Protein 5B4B (pdb70)

Solvent-accessible surface area: 23902 Å² total; per-residue (Å²): 32,9,1,0,1,0,0,0,23,3,54,72,148,59,78,57,3,19,188,8,0,59,59,6,3,73,116,52,0,148,166,7,82,0,0,15,0,1,0,2,0,0,26,19,10,16,2,37,99,12,36,69,72,40,23,92,54,3,0,102,26,0,100,137,8,20,105,67,61,4,122,4,38,0,1,46,1,37,82,0,20,11,1,14,162,70,3,5,199,62,0,25,12,69,52,27,91,41,58,13,67,23,113,12,88,68,56,62,0,0,0,9,0,0,1,33,2,2,51,84,9,87,35,30,18,134,54,49,143,137,10,59,57,103,136,11,38,157,73,26,86,108,39,88,80,79,52,19,76,141,82,19,128,109,63,60,118,55,52,142,36,92,58,190,168,47,58,73,82,65,59,30,5,19,87,145,28,6,32,95,16,0,43,15,46,4,3,92,1,0,0,0,0,37,18,83,129,43,39,80,69,113,41,94,9,42,38,28,90,8,60,22,2,1,2,0,24,0,69,210,71,0,42,2,0,35,10,66,73,150,37,69,167,42,19,60,46,118,68,35,7,0,0,1,0,1,1,36,2,59,56,145,62,90,61,2,20,168,5,0,59,46,6,4,87,111,68,0,106,183,6,85,1,0,15,0,1,0,2,0,0,29,32,12,21,9,29,101,16,21,70,79,33,26,97,50,2,0,98,22,0,100,99,3,25,104,56,62,6,120,5,37,0,1,49,1,35,78,0,21,29,3,20,159,38,0,3,166,67,0,26,14,72,54,29,90,40,55,14,68,23,107,12,89,65,60,60,0,0,0,10,0,0,1,33,1,2,48,133,12,87,33,28,18,133,51,42,148,142,10,68,60,105,136,11,29,151,73,17,156,109,39,89,64,80,45,24,80,119,70,26,147,110,63,93,138,54,47,125,46,85,68,183,167,52,53,101,49,43,80,20,10,16,36,126,31,4,37,144,15,0,123,70,75,51,8,121,8,0,0,0,0,39,19,84,78,44,18,71,10,41,3,44,12,110,56,84,75,3,58,7,4,1,1,0,27,0,75,207,71,0,38,2,0,56,18,62,80,150,37,79,172,40,19,62,45,61,26,129,147,198

GO terms:
  GO:0051861 glycolipid binding (F, IDA)
  GO:0030145 manganese ion binding (F, IDA)
  GO:0008758 UDP-2,3-diacylglucosamine hydrolase activity (F, IDA)
  GO:0009245 lipid A biosynthetic process (P, IGI)

Foldseek 3Di:
DEKEAEAAQDDPVCVQSVVVVLVCLVPPQLPDQEYEYAENPHVADLAPVLDDPRLLVQLQSLQVSLVSRHAYEYEYDPRYNRDDDVSCVSSNYHYDYAWDWDQALNFTETEHQFQVQLVLQPVVVVVVVQCPPPVNSVVSNPDPSVVSVVVSVVVVVVCVVVVVVDDLSNRHGPVVVVLVVCVVVVHQEYEHEDSQDADKDWDAHPRDIGIYGYHHHPPAWGWMWDDHNPGIDIDTHGD/DEKEAEQAQDDPVCVLSVLLVLVCLVPPQLVDQEYEYAENPHVAALAPVPDDPRLLVQLQSLQVSLVSRHAYEYEYDPRHNRDDDVSCVSNVYHYDYAWDWDQALNFTEIGHQQQVQLVLLPVVVVVVCQCPDPVNSVVSVPDDSVVSVVVSVVVVVVCVVPVVPDDLSNRHGDVVVVLVVCVVVVHQHYEHEDSQDFDWAWDADPNHIGIYGYHHHPPAWGWMWDAHNVGIDIDTHHSDHD

B-factor: mean 20.38, std 11.83, range [5.74, 92.75]

Sequence (481 aa):
SVLFISDLHHLEAERPDITRAFLSFLDERARRAEALYILGDFFEAWIGDDGMDAFQRSIAQSLRQVADGGTRIYLMHGNRRDFLIGKAFCREAGCCTLLPDPSVIDLYGEPVLLMHGDSLCTRDEAYMRLRRWLRNPLTLWVLRHLPLATRHKLARKLRRKESRAQTRMKAVDIIDVTPEEVPRVMRGHGVRTLIHGHTHRPAEHPLDIDGQPARRIVLGDWDRQGWALEIDANGHRQAPFPLSVLFISDLHLEAERPDITRAFLSFLDERARRAEALYILGDFFEAWIGDDGMDAFQRSIAQSLRQVADGGTRIYLMHGNRRDFLIGKAFCREAGCTLLPDPSVIDLYGEPVLLMHGDSLCTRDEAYMRLRRWLRNPLTLWVLRHLPLATRHKLARKLRKESRAQTRMKAVDIIDVTPEEVPRVMRGHGVRTLIHGHTHRPAEHPLDIDGQPARRIVLGDWDRQGWALEIDANGHRQAPFPLLEH

Structure (mmCIF, N/CA/C/O backbone):
data_5B4B
#
_entry.id   5B4B
#
_cell.length_a   143.534
_cell.length_b   42.484
_cell.length_c   100.756
_cell.angle_alpha   90.00
_cell.angle_beta   125.12
_cell.angle_gamma   90.00
#
_symmetry.space_group_name_H-M   'C 1 2 1'
#
loop_
_entity.id
_entity.type
_entity.pdbx_description
1 polymer 'UDP-2,3-diacylglucosamine hydrolase'
2 non-polymer '(R)-((2R,3S,4R,5R,6R)-3-HYDROXY-2-(HYDROXYMETHYL)-5-((R)-3-HYDROXYTETRADECANAMIDO)-6-(PHOSPHONOOXY)TETRAHYDRO-2H-PYRAN-4-YL) 3-HYDROXYTETRADECANOATE'
3 non-polymer GLYCEROL
4 water water
#
loop_
_atom_site.group_PDB
_atom_site.id
_atom_site.type_symbol
_atom_site.label_atom_id
_atom_site.label_alt_id
_atom_site.label_comp_id
_atom_site.label_asym_id
_atom_site.label_entity_id
_atom_site.label_seq_id
_atom_site.pdbx_PDB_ins_code
_atom_site.Cartn_x
_atom_site.Cartn_y
_atom_site.Cartn_z
_atom_site.occupancy
_atom_site.B_iso_or_equiv
_atom_site.auth_seq_id
_atom_site.auth_comp_id
_atom_site.auth_asym_id
_atom_site.auth_atom_id
_atom_site.pdbx_PDB_model_num
ATOM 1 N N . SER A 1 2 ? -20.551 -2.688 -43.746 1.00 13.17 2 SER A N 1
ATOM 2 C CA . SER A 1 2 ? -20.000 -3.408 -42.598 1.00 11.60 2 SER A CA 1
ATOM 3 C C . SER A 1 2 ? -19.880 -2.486 -41.385 1.00 11.22 2 SER A C 1
ATOM 4 O O . SER A 1 2 ? -19.978 -1.263 -41.517 1.00 11.82 2 SER A O 1
ATOM 7 N N . VAL A 1 3 ? -19.659 -3.089 -40.210 1.00 8.41 3 VAL A N 1
ATOM 8 C CA . VAL A 1 3 ? -19.523 -2.402 -38.931 1.00 9.83 3 VAL A CA 1
ATOM 9 C C . VAL A 1 3 ? -18.230 -2.913 -38.290 1.00 9.53 3 VAL A C 1
ATOM 10 O O . VAL A 1 3 ? -17.897 -4.100 -38.400 1.00 10.06 3 VAL A O 1
ATOM 14 N N . LEU A 1 4 ? -17.501 -2.009 -37.639 1.00 8.19 4 LEU A N 1
ATOM 15 C CA . LEU A 1 4 ? -16.234 -2.301 -37.004 1.00 7.48 4 LEU A CA 1
ATOM 16 C C . LEU A 1 4 ? -16.357 -2.143 -35.497 1.00 6.58 4 LEU A C 1
ATOM 17 O O . LEU A 1 4 ? -17.067 -1.239 -35.016 1.00 7.01 4 LEU A O 1
ATOM 22 N N . PHE A 1 5 ? -15.659 -3.020 -34.765 1.00 7.00 5 PHE A N 1
ATOM 23 C CA . PHE A 1 5 ? -15.569 -2.958 -33.311 1.00 6.47 5 PHE A CA 1
ATOM 24 C C . PHE A 1 5 ? -14.105 -2.968 -32.862 1.00 7.19 5 PHE A C 1
ATOM 25 O O . PHE A 1 5 ? -13.341 -3.862 -33.238 1.00 7.56 5 PHE A O 1
ATOM 33 N N . ILE A 1 6 ? -13.744 -2.008 -31.984 1.00 6.76 6 ILE A N 1
ATOM 34 C CA . ILE A 1 6 ? -12.410 -1.932 -31.410 1.00 6.51 6 ILE A CA 1
ATOM 35 C C . ILE A 1 6 ? -12.565 -1.554 -29.936 1.00 5.91 6 ILE A C 1
ATOM 36 O O . ILE A 1 6 ? -13.589 -1.014 -29.514 1.00 7.19 6 ILE A O 1
ATOM 41 N N . SER A 1 7 ? -11.530 -1.850 -29.160 1.00 6.03 7 SER A N 1
ATOM 42 C CA . SER A 1 7 ? -11.496 -1.454 -27.754 1.00 6.47 7 SER A CA 1
ATOM 43 C C . SER A 1 7 ? -10.062 -1.562 -27.244 1.00 6.10 7 SER A C 1
ATOM 44 O O . SER A 1 7 ? -9.186 -2.148 -27.894 1.00 6.05 7 SER A O 1
ATOM 47 N N . ASP A 1 8 ? -9.828 -1.018 -26.043 1.00 5.74 8 ASP A N 1
ATOM 48 C CA . ASP A 1 8 ? -8.568 -1.263 -25.350 1.00 6.46 8 ASP A CA 1
ATOM 49 C C . ASP A 1 8 ? -7.372 -0.806 -26.172 1.00 5.98 8 ASP A C 1
ATOM 50 O O . ASP A 1 8 ? -6.329 -1.476 -26.228 1.00 7.63 8 ASP A O 1
ATOM 55 N N . LEU A 1 9 ? -7.500 0.382 -26.775 1.00 6.24 9 LEU A N 1
ATOM 56 C CA . LEU A 1 9 ? -6.364 1.016 -27.445 1.00 6.91 9 LEU A CA 1
ATOM 57 C C . LEU A 1 9 ? -5.420 1.693 -26.476 1.00 7.84 9 LEU A C 1
ATOM 58 O O . LEU A 1 9 ? -4.206 1.707 -26.704 1.00 8.56 9 LEU A O 1
ATOM 63 N N A HIS A 1 10 ? -5.960 2.262 -25.399 0.70 8.00 10 HIS A N 1
ATOM 64 N N B HIS A 1 10 ? -5.938 2.251 -25.381 0.30 7.94 10 HIS A N 1
ATOM 65 C CA A HIS A 1 10 ? -5.180 3.003 -24.410 0.70 9.23 10 HIS A CA 1
ATOM 66 C CA B HIS A 1 10 ? -5.126 3.000 -24.415 0.30 8.34 10 HIS A CA 1
ATOM 67 C C A HIS A 1 10 ? -4.356 4.117 -25.077 0.70 8.76 10 HIS A C 1
ATOM 68 C C B HIS A 1 10 ? -4.333 4.116 -25.102 0.30 8.56 10 HIS A C 1
ATOM 69 O O A HIS A 1 10 ? -3.162 4.297 -24.804 0.70 9.84 10 HIS A O 1
ATOM 70 O O B HIS A 1 10 ? -3.136 4.299 -24.861 0.30 9.38 10 HIS A O 1
ATOM 83 N N . LEU A 1 11 ? -4.998 4.866 -25.979 1.00 8.39 11 LEU A N 1
ATOM 84 C CA . LEU A 1 11 ? -4.303 5.941 -26.689 1.00 8.51 11 LEU A CA 1
ATOM 85 C C . LEU A 1 11 ? -3.670 6.925 -25.718 1.00 8.93 11 LEU A C 1
ATOM 86 O O . LEU A 1 11 ? -4.302 7.365 -24.740 1.00 8.27 11 LEU A O 1
ATOM 91 N N . GLU A 1 12 ? -2.419 7.289 -25.999 1.00 9.40 12 GLU A N 1
ATOM 92 C CA . GLU A 1 12 ? -1.707 8.323 -25.254 1.00 11.01 12 GLU A CA 1
ATOM 93 C C . GLU A 1 12 ? -0.542 8.820 -26.105 1.00 11.88 12 GLU A C 1
ATOM 94 O O . GLU A 1 12 ? -0.060 8.123 -26.984 1.00 12.71 12 GLU A O 1
ATOM 100 N N . ALA A 1 13 ? -0.097 10.038 -25.813 1.00 14.21 13 ALA A N 1
ATOM 101 C CA . ALA A 1 13 ? 1.039 10.614 -26.530 1.00 17.19 13 ALA A CA 1
ATOM 102 C C . ALA A 1 13 ? 2.290 9.739 -26.470 1.00 15.46 13 ALA A C 1
ATOM 103 O O . ALA A 1 13 ? 3.051 9.703 -27.441 1.00 20.89 13 ALA A O 1
ATOM 105 N N . GLU A 1 14 ? 2.518 9.025 -25.362 1.00 17.88 14 GLU A N 1
ATOM 106 C CA . GLU A 1 14 ? 3.730 8.228 -25.218 1.00 19.55 14 GLU A CA 1
ATOM 107 C C . GLU A 1 14 ? 3.704 6.930 -26.024 1.00 16.90 14 GLU A C 1
ATOM 108 O O . GLU A 1 14 ? 4.692 6.188 -25.986 1.00 16.21 14 GLU A O 1
ATOM 114 N N . ARG A 1 15 ? 2.607 6.617 -26.720 1.00 13.99 15 ARG A N 1
ATOM 115 C CA . ARG A 1 15 ? 2.506 5.438 -27.584 1.00 12.61 15 ARG A CA 1
ATOM 116 C C . ARG A 1 15 ? 2.143 5.878 -28.998 1.00 12.46 15 ARG A C 1
ATOM 117 O O . ARG A 1 15 ? 1.045 5.574 -29.489 1.00 12.13 15 ARG A O 1
ATOM 125 N N . PRO A 1 16 ? 3.063 6.570 -29.694 1.00 13.97 16 PRO A N 1
ATOM 126 C CA . PRO A 1 16 ? 2.774 6.970 -31.080 1.00 14.94 16 PRO A CA 1
ATOM 127 C C . PRO A 1 16 ? 2.665 5.799 -32.027 1.00 12.08 16 PRO A C 1
ATOM 128 O O . PRO A 1 16 ? 2.063 5.947 -33.103 1.00 13.35 16 PRO A O 1
ATOM 132 N N . ASP A 1 17 ? 3.197 4.630 -31.658 1.00 13.47 17 ASP A N 1
ATOM 133 C CA . ASP A 1 17 ? 3.002 3.447 -32.486 1.00 13.60 17 ASP A CA 1
ATOM 134 C C . ASP A 1 17 ? 1.529 3.069 -32.541 1.00 12.64 17 ASP A C 1
ATOM 135 O O . ASP A 1 17 ? 1.003 2.710 -33.605 1.00 11.52 17 ASP A O 1
ATOM 140 N N . ILE A 1 18 ? 0.839 3.155 -31.397 1.00 10.93 18 ILE A N 1
ATOM 141 C CA . ILE A 1 18 ? -0.585 2.854 -31.371 1.00 9.41 18 ILE A CA 1
ATOM 142 C C . ILE A 1 18 ? -1.358 3.925 -32.110 1.00 8.96 18 ILE A C 1
ATOM 143 O O . ILE A 1 18 ? -2.264 3.622 -32.892 1.00 9.66 18 ILE A O 1
ATOM 148 N N . THR A 1 19 ? -1.027 5.193 -31.868 1.00 9.74 19 THR A N 1
ATOM 149 C CA . THR A 1 19 ? -1.738 6.275 -32.538 1.00 10.61 19 THR A CA 1
ATOM 150 C C . THR A 1 19 ? -1.626 6.140 -34.049 1.00 10.16 19 THR A C 1
ATOM 151 O O . THR A 1 19 ? -2.634 6.246 -34.749 1.00 11.59 19 THR A O 1
ATOM 155 N N . ARG A 1 20 ? -0.415 5.911 -34.563 1.00 10.92 20 ARG A N 1
ATOM 156 C CA . ARG A 1 20 ? -0.250 5.778 -36.013 1.00 12.72 20 ARG A CA 1
ATOM 157 C C . ARG A 1 20 ? -1.095 4.631 -36.561 1.00 11.67 20 ARG A C 1
ATOM 158 O O . ARG A 1 20 ? -1.716 4.753 -37.624 1.00 11.68 20 ARG A O 1
ATOM 166 N N . ALA A 1 21 ? -1.123 3.496 -35.862 1.00 10.78 21 ALA A N 1
ATOM 167 C CA . ALA A 1 21 ? -1.901 2.368 -36.345 1.00 10.54 21 ALA A CA 1
ATOM 168 C C . ALA A 1 21 ? -3.385 2.695 -36.317 1.00 10.00 21 ALA A C 1
ATOM 169 O O . ALA A 1 21 ? -4.128 2.352 -37.243 1.00 11.50 21 ALA A O 1
ATOM 171 N N . PHE A 1 22 ? -3.819 3.399 -35.275 1.00 9.17 22 PHE A N 1
ATOM 172 C CA . PHE A 1 22 ? -5.216 3.793 -35.173 1.00 9.03 22 PHE A CA 1
ATOM 173 C C . PHE A 1 22 ? -5.611 4.718 -36.322 1.00 10.92 22 PHE A C 1
ATOM 174 O O . PHE A 1 22 ? -6.670 4.544 -36.936 1.00 10.25 22 PHE A O 1
ATOM 182 N N . LEU A 1 23 ? -4.788 5.722 -36.615 1.00 10.20 23 LEU A N 1
ATOM 183 C CA . LEU A 1 23 ? -5.140 6.645 -37.687 1.00 10.94 23 LEU A CA 1
ATOM 184 C C . LEU A 1 23 ? -5.151 5.931 -39.041 1.00 10.82 23 LEU A C 1
ATOM 185 O O . LEU A 1 23 ? -6.039 6.163 -39.868 1.00 12.17 23 LEU A O 1
ATOM 190 N N . SER A 1 24 ? -4.190 5.032 -39.266 1.00 11.70 24 SER A N 1
ATOM 191 C CA . SER A 1 24 ? -4.192 4.227 -40.481 1.00 12.77 24 SER A CA 1
ATOM 192 C C . SER A 1 24 ? -5.454 3.375 -40.562 1.00 12.59 24 SER A C 1
ATOM 193 O O . SER A 1 24 ? -6.016 3.176 -41.650 1.00 13.03 24 SER A O 1
ATOM 196 N N . PHE A 1 25 ? -5.888 2.850 -39.419 1.00 11.03 25 PHE A N 1
ATOM 197 C CA . PHE A 1 25 ? -7.135 2.108 -39.353 1.00 11.01 25 PHE A CA 1
ATOM 198 C C . PHE A 1 25 ? -8.335 2.978 -39.713 1.00 11.13 25 PHE A C 1
ATOM 199 O O . PHE A 1 25 ? -9.215 2.553 -40.468 1.00 10.57 25 PHE A O 1
ATOM 207 N N . LEU A 1 26 ? -8.387 4.208 -39.203 1.00 10.90 26 LEU A N 1
ATOM 208 C CA . LEU A 1 26 ? -9.461 5.109 -39.617 1.00 10.61 26 LEU A CA 1
ATOM 209 C C . LEU A 1 26 ? -9.444 5.338 -41.126 1.00 12.09 26 LEU A C 1
ATOM 210 O O . LEU A 1 26 ? -10.500 5.346 -41.766 1.00 12.60 26 LEU A O 1
ATOM 215 N N . ASP A 1 27 ? -8.248 5.514 -41.709 1.00 11.35 27 ASP A N 1
ATOM 216 C CA . ASP A 1 27 ? -8.119 5.888 -43.115 1.00 12.42 27 ASP A CA 1
ATOM 217 C C . ASP A 1 27 ? -8.463 4.733 -44.038 1.00 14.49 27 ASP A C 1
ATOM 218 O O . ASP A 1 27 ? -9.062 4.932 -45.107 1.00 17.86 27 ASP A O 1
ATOM 223 N N . GLU A 1 28 ? -8.049 3.530 -43.663 1.00 15.16 28 GLU A N 1
ATOM 224 C CA . GLU A 1 28 ? -8.187 2.379 -44.538 1.00 18.64 28 GLU A CA 1
ATOM 225 C C . GLU A 1 28 ? -9.466 1.619 -44.307 1.00 20.30 28 GLU A C 1
ATOM 226 O O . GLU A 1 28 ? -9.919 0.916 -45.221 1.00 19.23 28 GLU A O 1
ATOM 232 N N . ARG A 1 29 ? -10.049 1.718 -43.115 1.00 15.59 29 ARG A N 1
ATOM 233 C CA . ARG A 1 29 ? -11.189 0.870 -42.800 1.00 15.90 29 ARG A CA 1
ATOM 234 C C . ARG A 1 29 ? -12.378 1.635 -42.237 1.00 14.29 29 ARG A C 1
ATOM 235 O O . ARG A 1 29 ? -13.495 1.464 -42.731 1.00 14.46 29 ARG A O 1
ATOM 243 N N . ALA A 1 30 ? -12.187 2.487 -41.232 1.00 12.68 30 ALA A N 1
ATOM 244 C CA . ALA A 1 30 ? -13.379 3.049 -40.604 1.00 12.47 30 ALA A CA 1
ATOM 245 C C . ALA A 1 30 ? -14.111 4.003 -41.536 1.00 14.00 30 ALA A C 1
ATOM 246 O O . ALA A 1 30 ? -15.345 4.092 -41.492 1.00 13.64 30 ALA A O 1
ATOM 248 N N . ARG A 1 31 ? -13.380 4.727 -42.385 1.00 14.92 31 ARG A N 1
ATOM 249 C CA . ARG A 1 31 ? -14.021 5.651 -43.313 1.00 19.74 31 ARG A CA 1
ATOM 250 C C . ARG A 1 31 ? -14.989 4.958 -44.252 1.00 19.56 31 ARG A C 1
ATOM 251 O O . ARG A 1 31 ? -15.962 5.574 -44.693 1.00 26.02 31 ARG A O 1
ATOM 259 N N . ARG A 1 32 ? -14.745 3.699 -44.603 1.00 17.64 32 ARG A N 1
ATOM 260 C CA . ARG A 1 32 ? -15.625 3.032 -45.546 1.00 26.09 32 ARG A CA 1
ATOM 261 C C . ARG A 1 32 ? -16.645 2.143 -44.849 1.00 24.06 32 ARG A C 1
ATOM 262 O O . ARG A 1 32 ? -17.488 1.542 -45.513 1.00 30.81 32 ARG A O 1
ATOM 270 N N . ALA A 1 33 ? -16.608 2.076 -43.530 1.00 16.71 33 ALA A N 1
ATOM 271 C CA . ALA A 1 33 ? -17.589 1.307 -42.783 1.00 14.31 33 ALA A CA 1
ATOM 272 C C . ALA A 1 33 ? -18.849 2.132 -42.530 1.00 13.04 33 ALA A C 1
ATOM 273 O O . ALA A 1 33 ? -18.824 3.361 -42.517 1.00 13.93 33 ALA A O 1
ATOM 275 N N . GLU A 1 34 ? -19.967 1.430 -42.322 1.00 11.87 34 GLU A N 1
ATOM 276 C CA . GLU A 1 34 ? -21.208 2.093 -41.922 1.00 11.50 34 GLU A CA 1
ATOM 277 C C . GLU A 1 34 ? -21.099 2.679 -40.516 1.00 10.68 34 GLU A C 1
ATOM 278 O O . GLU A 1 34 ? -21.678 3.745 -40.218 1.00 9.43 34 GLU A O 1
ATOM 284 N N . ALA A 1 35 ? -20.435 1.948 -39.629 1.00 10.45 35 ALA A N 1
ATOM 285 C CA . ALA A 1 35 ? -20.358 2.345 -38.233 1.00 9.68 35 ALA A CA 1
ATOM 286 C C . ALA A 1 35 ? -19.103 1.785 -37.597 1.00 10.48 35 ALA A C 1
ATOM 287 O O . ALA A 1 35 ? -18.559 0.757 -38.026 1.00 10.15 35 ALA A O 1
ATOM 289 N N . LEU A 1 36 ? -18.657 2.485 -36.559 1.00 9.41 36 LEU A N 1
ATOM 290 C CA . LEU A 1 36 ? -17.514 2.079 -35.752 1.00 8.36 36 LEU A CA 1
ATOM 291 C C . LEU A 1 36 ? -17.971 2.134 -34.308 1.00 7.76 36 LEU A C 1
ATOM 292 O O . LEU A 1 36 ? -18.485 3.154 -33.861 1.00 8.27 36 LEU A O 1
ATOM 297 N N . TYR A 1 37 ? -17.781 1.038 -33.587 1.00 7.11 37 TYR A N 1
ATOM 298 C CA . TYR A 1 37 ? -18.086 0.954 -32.164 1.00 7.57 37 TYR A CA 1
ATOM 299 C C . TYR A 1 37 ? -16.793 0.853 -31.384 1.00 7.67 37 TYR A C 1
ATOM 300 O O . TYR A 1 37 ? -15.956 -0.002 -31.678 1.00 8.65 37 TYR A O 1
ATOM 309 N N . ILE A 1 38 ? -16.669 1.663 -30.334 1.00 7.01 38 ILE A N 1
ATOM 310 C CA . ILE A 1 38 ? -15.447 1.718 -29.525 1.00 6.62 38 ILE A CA 1
ATOM 311 C C . ILE A 1 38 ? -15.862 1.282 -28.122 1.00 5.83 38 ILE A C 1
ATOM 312 O O . ILE A 1 38 ? -16.488 2.052 -27.390 1.00 6.89 38 ILE A O 1
ATOM 317 N N . LEU A 1 39 ? -15.539 0.052 -27.732 1.00 6.06 39 LEU A N 1
ATOM 318 C CA . LEU A 1 39 ? -16.091 -0.539 -26.506 1.00 6.35 39 LEU A CA 1
ATOM 319 C C . LEU A 1 39 ? -15.176 -0.381 -25.281 1.00 6.91 39 LEU A C 1
ATOM 320 O O . LEU A 1 39 ? -14.873 -1.345 -24.554 1.00 7.40 39 LEU A O 1
ATOM 325 N N . GLY A 1 40 ? -14.791 0.848 -24.995 1.00 6.29 40 GLY A N 1
ATOM 326 C CA . GLY A 1 40 ? -14.109 1.164 -23.759 1.00 6.45 40 GLY A CA 1
ATOM 327 C C . GLY A 1 40 ? -12.599 1.158 -23.868 1.00 6.84 40 GLY A C 1
ATOM 328 O O . GLY A 1 40 ? -11.998 0.470 -24.701 1.00 6.73 40 GLY A O 1
ATOM 329 N N . ASP A 1 41 ? -11.970 1.923 -22.964 1.00 6.44 41 ASP A N 1
ATOM 330 C CA . ASP A 1 41 ? -10.507 2.003 -22.864 1.00 6.91 41 ASP A CA 1
ATOM 331 C C . ASP A 1 41 ? -9.902 2.457 -24.191 1.00 6.83 41 ASP A C 1
ATOM 332 O O . ASP A 1 41 ? -8.858 1.968 -24.638 1.00 7.22 41 ASP A O 1
ATOM 337 N N . PHE A 1 42 ? -10.598 3.409 -24.822 1.00 6.32 42 PHE A N 1
ATOM 338 C CA . PHE A 1 42 ? -10.104 4.099 -26.004 1.00 6.78 42 PHE A CA 1
ATOM 339 C C . PHE A 1 42 ? -8.861 4.896 -25.664 1.00 6.95 42 PHE A C 1
ATOM 340 O O . PHE A 1 42 ? -7.867 4.862 -26.392 1.00 7.38 42 PHE A O 1
ATOM 348 N N . PHE A 1 43 ? -8.908 5.629 -24.557 1.00 6.99 43 PHE A N 1
ATOM 349 C CA . PHE A 1 43 ? -7.783 6.397 -24.051 1.00 8.07 43 PHE A CA 1
ATOM 350 C C . PHE A 1 43 ? -7.127 5.677 -22.878 1.00 7.37 43 PHE A C 1
ATOM 351 O O . PHE A 1 43 ? -7.762 4.911 -22.161 1.00 7.68 43 PHE A O 1
ATOM 359 N N . GLU A 1 44 ? -5.847 5.988 -22.645 1.00 7.35 44 GLU A N 1
ATOM 360 C CA . GLU A 1 44 ? -5.134 5.435 -21.490 1.00 8.61 44 GLU A CA 1
ATOM 361 C C . GLU A 1 44 ? -5.768 5.864 -20.177 1.00 7.66 44 GLU A C 1
ATOM 362 O O . GLU A 1 44 ? -5.753 5.125 -19.191 1.00 8.45 44 GLU A O 1
ATOM 368 N N . ALA A 1 45 ? -6.322 7.067 -20.138 1.00 8.25 45 ALA A N 1
ATOM 369 C CA . ALA A 1 45 ? -7.012 7.577 -18.966 1.00 8.73 45 ALA A CA 1
ATOM 370 C C . ALA A 1 45 ? -7.874 8.748 -19.423 1.00 9.01 45 ALA A C 1
ATOM 371 O O . ALA A 1 45 ? -7.620 9.348 -20.478 1.00 9.36 45 ALA A O 1
ATOM 373 N N . TRP A 1 46 ? -8.920 9.047 -18.643 1.00 8.32 46 TRP A N 1
ATOM 374 C CA . TRP A 1 46 ? -9.749 10.244 -18.842 1.00 8.40 46 TRP A CA 1
ATOM 375 C C . TRP A 1 46 ? -10.059 10.846 -17.485 1.00 8.59 46 TRP A C 1
ATOM 376 O O . TRP A 1 46 ? -10.588 10.144 -16.627 1.00 10.17 46 TRP A O 1
ATOM 387 N N . ILE A 1 47 ? -9.734 12.127 -17.289 1.00 8.89 47 ILE A N 1
ATOM 388 C CA . ILE A 1 47 ? -9.995 12.772 -16.006 1.00 9.46 47 ILE A CA 1
ATOM 389 C C . ILE A 1 47 ? -11.234 13.663 -16.052 1.00 10.08 47 ILE A C 1
ATOM 390 O O . ILE A 1 47 ? -11.522 14.368 -15.081 1.00 11.00 47 ILE A O 1
ATOM 395 N N . GLY A 1 48 ? -11.971 13.639 -17.152 1.00 9.30 48 GLY A N 1
ATOM 396 C CA . GLY A 1 48 ? -13.156 14.461 -17.346 1.00 9.66 48 GLY A CA 1
ATOM 397 C C . GLY A 1 48 ? -13.020 15.335 -18.583 1.00 10.31 48 GLY A C 1
ATOM 398 O O . GLY A 1 48 ? -11.911 15.702 -18.962 1.00 9.66 48 GLY A O 1
ATOM 399 N N . ASP A 1 49 ? -14.141 15.697 -19.199 1.00 9.11 49 ASP A N 1
ATOM 400 C CA . ASP A 1 49 ? -14.082 16.399 -20.482 1.00 10.44 49 ASP A CA 1
ATOM 401 C C . ASP A 1 49 ? -13.390 17.745 -20.346 1.00 10.58 49 ASP A C 1
ATOM 402 O O . ASP A 1 49 ? -12.759 18.215 -21.298 1.00 11.14 49 ASP A O 1
ATOM 407 N N . ASP A 1 50 ? -13.490 18.375 -19.185 1.00 11.35 50 ASP A N 1
ATOM 408 C CA . ASP A 1 50 ? -12.879 19.681 -18.965 1.00 12.57 50 ASP A CA 1
ATOM 409 C C . ASP A 1 50 ? -11.377 19.597 -18.754 1.00 13.32 50 ASP A C 1
ATOM 410 O O . ASP A 1 50 ? -10.714 20.645 -18.695 1.00 16.47 50 ASP A O 1
ATOM 415 N N . GLY A 1 51 ? -10.836 18.386 -18.667 1.00 11.87 51 GLY A N 1
ATOM 416 C CA . GLY A 1 51 ? -9.417 18.144 -18.548 1.00 15.00 51 GLY A CA 1
ATOM 417 C C . GLY A 1 51 ? -8.789 17.623 -19.819 1.00 14.12 51 GLY A C 1
ATOM 418 O O . GLY A 1 51 ? -7.603 17.262 -19.798 1.00 13.41 51 GLY A O 1
ATOM 419 N N . MET A 1 52 ? -9.532 17.573 -20.926 1.00 13.00 52 MET A N 1
ATOM 420 C CA . MET A 1 52 ? -9.014 17.065 -22.199 1.00 15.01 52 MET A CA 1
ATOM 421 C C . MET A 1 52 ? -7.736 17.796 -22.568 1.00 14.45 52 MET A C 1
ATOM 422 O O . MET A 1 52 ? -7.671 19.019 -22.483 1.00 16.10 52 MET A O 1
ATOM 427 N N . ASP A 1 53 ? -6.710 17.031 -22.963 1.00 13.26 53 ASP A N 1
ATOM 428 C CA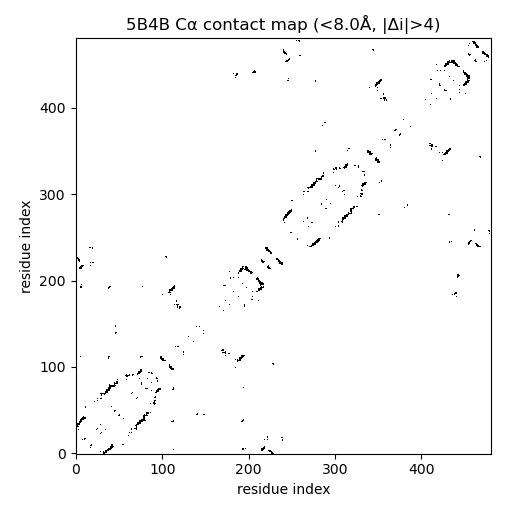 . ASP A 1 53 ? -5.442 17.632 -23.344 1.00 14.99 53 ASP A CA 1
ATOM 429 C C . ASP A 1 53 ? -5.345 17.718 -24.877 1.00 14.72 53 ASP A C 1
ATOM 430 O O . ASP A 1 53 ? -6.246 17.313 -25.612 1.00 13.79 53 ASP A O 1
ATOM 435 N N . ALA A 1 54 ? -4.229 18.274 -25.360 1.00 14.38 54 ALA A N 1
ATOM 436 C CA . ALA A 1 54 ? -4.081 18.530 -26.789 1.00 13.11 54 ALA A CA 1
ATOM 437 C C . ALA A 1 54 ? -4.044 17.255 -27.606 1.00 11.64 54 ALA A C 1
ATOM 438 O O . ALA A 1 54 ? -4.546 17.234 -28.732 1.00 13.34 54 ALA A O 1
ATOM 440 N N . PHE A 1 55 ? -3.456 16.190 -27.054 1.00 11.79 55 PHE A N 1
ATOM 441 C CA . PHE A 1 55 ? -3.434 14.903 -27.738 1.00 11.42 55 PHE A CA 1
ATOM 442 C C . PHE A 1 55 ? -4.838 14.357 -27.897 1.00 11.00 55 PHE A C 1
ATOM 443 O O . PHE A 1 55 ? -5.252 13.947 -28.990 1.00 11.11 55 PHE A O 1
ATOM 451 N N . GLN A 1 56 ? -5.602 14.407 -26.812 1.00 11.70 56 GLN A N 1
ATOM 452 C CA . GLN A 1 56 ? -6.940 13.854 -26.821 1.00 11.09 56 GLN A CA 1
ATOM 453 C C . GLN A 1 56 ? -7.832 14.657 -27.765 1.00 10.85 56 GLN A C 1
ATOM 454 O O . GLN A 1 56 ? -8.667 14.085 -28.479 1.00 10.41 56 GLN A O 1
ATOM 460 N N . ARG A 1 57 ? -7.641 15.981 -27.799 1.00 11.60 57 ARG A N 1
ATOM 461 C CA . ARG A 1 57 ? -8.398 16.830 -28.716 1.00 12.68 57 ARG A CA 1
ATOM 462 C C . ARG A 1 57 ? -8.083 16.467 -30.162 1.00 12.23 57 ARG A C 1
ATOM 463 O O . ARG A 1 57 ? -8.987 16.397 -31.007 1.00 11.50 57 ARG A O 1
ATOM 471 N N . SER A 1 58 ? -6.811 16.179 -30.455 1.00 12.47 58 SER A N 1
ATOM 472 C CA . SER A 1 58 ? -6.437 15.822 -31.827 1.00 13.38 58 SER A CA 1
ATOM 473 C C . SER A 1 58 ? -7.051 14.494 -32.223 1.00 12.77 58 SER A C 1
ATOM 474 O O . SER A 1 58 ? -7.501 14.330 -33.368 1.00 12.35 58 SER A O 1
ATOM 477 N N . ILE A 1 59 ? -7.098 13.540 -31.288 1.00 11.12 59 ILE A N 1
ATOM 478 C CA . ILE A 1 59 ? -7.796 12.284 -31.558 1.00 10.60 59 ILE A CA 1
ATOM 479 C C . ILE A 1 59 ? -9.270 12.542 -31.841 1.00 11.44 59 ILE A C 1
ATOM 480 O O . ILE A 1 59 ? -9.849 11.948 -32.753 1.00 13.17 59 ILE A O 1
ATOM 485 N N . ALA A 1 60 ? -9.908 13.403 -31.045 1.00 11.13 60 ALA A N 1
ATOM 486 C CA . ALA A 1 60 ? -11.305 13.742 -31.290 1.00 11.15 60 ALA A CA 1
ATOM 487 C C . ALA A 1 60 ? -11.496 14.329 -32.680 1.00 11.94 60 ALA A C 1
ATOM 488 O O . ALA A 1 60 ? -12.475 14.011 -33.357 1.00 12.61 60 ALA A O 1
ATOM 490 N N . GLN A 1 61 ? -10.582 15.202 -33.113 1.00 13.09 61 GLN A N 1
ATOM 491 C CA . GLN A 1 61 ? -10.696 15.796 -34.448 1.00 15.16 61 GLN A CA 1
ATOM 492 C C . GLN A 1 61 ? -10.600 14.724 -35.527 1.00 14.57 61 GLN A C 1
ATOM 493 O O . GLN A 1 61 ? -11.329 14.777 -36.523 1.00 15.01 61 GLN A O 1
ATOM 499 N N . SER A 1 62 ? -9.703 13.752 -35.352 1.00 13.21 62 SER A N 1
ATOM 500 C CA . SER A 1 62 ? -9.576 12.674 -36.332 1.00 13.78 62 SER A CA 1
ATOM 501 C C . SER A 1 62 ? -10.832 11.818 -36.401 1.00 13.40 62 SER A C 1
ATOM 502 O O . SER A 1 62 ? -11.252 11.419 -37.501 1.00 12.76 62 SER A O 1
ATOM 505 N N . LEU A 1 63 ? -11.458 11.537 -35.243 1.00 12.35 63 LEU A N 1
ATOM 506 C CA . LEU A 1 63 ? -12.739 10.830 -35.233 1.00 11.35 63 LEU A CA 1
ATOM 507 C C . LEU A 1 63 ? -13.801 11.645 -35.935 1.00 12.05 63 LEU A C 1
ATOM 508 O O . LEU A 1 63 ? -14.623 11.106 -36.694 1.00 11.88 63 LEU A O 1
ATOM 513 N N . ARG A 1 64 ? -13.826 12.948 -35.658 1.00 11.33 64 ARG A N 1
ATOM 514 C CA . ARG A 1 64 ? -14.868 13.795 -36.189 1.00 12.82 64 ARG A CA 1
ATOM 515 C C . ARG A 1 64 ? -14.815 13.857 -37.710 1.00 11.82 64 ARG A C 1
ATOM 516 O O . ARG A 1 64 ? -15.859 13.926 -38.349 1.00 13.05 64 ARG A O 1
ATOM 524 N N . GLN A 1 65 ? -13.614 13.811 -38.289 1.00 11.88 65 GLN A N 1
ATOM 525 C CA . GLN A 1 65 ? -13.478 13.812 -39.744 1.00 12.75 65 GLN A CA 1
ATOM 526 C C . GLN A 1 65 ? -14.135 12.564 -40.338 1.00 13.18 65 GLN A C 1
ATOM 527 O O . GLN A 1 65 ? -14.778 12.620 -41.398 1.00 12.91 65 GLN A O 1
ATOM 533 N N . VAL A 1 66 ? -14.001 11.430 -39.649 1.00 11.41 66 VAL A N 1
ATOM 534 C CA . VAL A 1 66 ? -14.617 10.186 -40.118 1.00 10.91 66 VAL A CA 1
ATOM 535 C C . VAL A 1 66 ? -16.129 10.245 -39.949 1.00 9.92 66 VA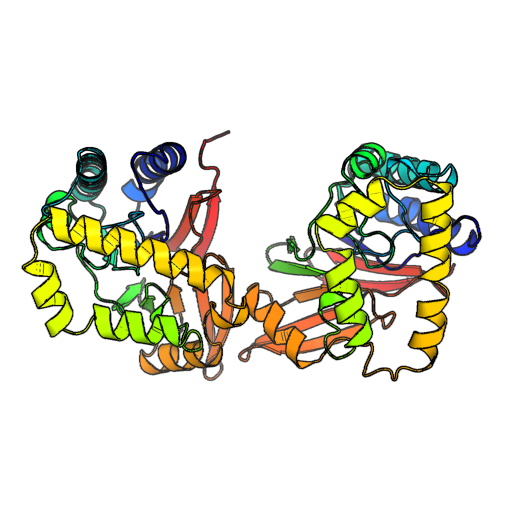L A C 1
ATOM 536 O O . VAL A 1 66 ? -16.886 9.865 -40.851 1.00 12.26 66 VAL A O 1
ATOM 540 N N . ALA A 1 67 ? -16.591 10.738 -38.801 1.00 10.28 67 ALA A N 1
ATOM 541 C CA . ALA A 1 67 ? -18.027 10.895 -38.573 1.00 11.24 67 ALA A CA 1
ATOM 542 C C . ALA A 1 67 ? -18.647 11.817 -39.601 1.00 11.65 67 ALA A C 1
ATOM 543 O O . ALA A 1 67 ? -19.709 11.528 -40.158 1.00 12.67 67 ALA A O 1
ATOM 545 N N . ASP A 1 68 ? -18.020 12.964 -39.837 1.00 11.58 68 ASP A N 1
ATOM 546 C CA . ASP A 1 68 ? -18.546 13.902 -40.809 1.00 14.29 68 ASP A CA 1
ATOM 547 C C . ASP A 1 68 ? -18.527 13.357 -42.233 1.00 14.91 68 ASP A C 1
ATOM 548 O O . ASP A 1 68 ? -19.268 13.847 -43.078 1.00 18.27 68 ASP A O 1
ATOM 553 N N . GLY A 1 69 ? -17.741 12.325 -42.510 1.00 14.91 69 GLY A N 1
ATOM 554 C CA . GLY A 1 69 ? -17.765 11.699 -43.819 1.00 15.57 69 GLY A CA 1
ATOM 555 C C . GLY A 1 69 ? -18.847 10.664 -44.002 1.00 17.41 69 GLY A C 1
ATOM 556 O O . GLY A 1 69 ? -18.988 10.109 -45.090 1.00 20.05 69 GLY A O 1
ATOM 557 N N . GLY A 1 70 ? -19.617 10.364 -42.963 1.00 16.09 70 GLY A N 1
ATOM 558 C CA . GLY A 1 70 ? -20.781 9.508 -43.090 1.00 16.72 70 GLY A CA 1
ATOM 559 C C . GLY A 1 70 ? -20.776 8.264 -42.234 1.00 17.69 70 GLY A C 1
ATOM 560 O O . GLY A 1 70 ? -21.810 7.590 -42.161 1.00 22.26 70 GLY A O 1
ATOM 561 N N . THR A 1 71 ? -19.673 7.931 -41.576 1.00 13.02 71 THR A N 1
ATOM 562 C CA . THR A 1 71 ? -19.620 6.770 -40.702 1.00 12.32 71 THR A CA 1
ATOM 563 C C . THR A 1 71 ? -20.183 7.125 -39.332 1.00 11.45 71 THR A C 1
ATOM 564 O O . THR A 1 71 ? -19.761 8.111 -38.724 1.00 12.46 71 THR A O 1
ATOM 568 N N . ARG A 1 72 ? -21.088 6.308 -38.820 1.00 10.34 72 ARG A N 1
ATOM 569 C CA . ARG A 1 72 ? -21.601 6.529 -37.469 1.00 10.85 72 ARG A CA 1
ATOM 570 C C . ARG A 1 72 ? -20.621 5.972 -36.448 1.00 10.71 72 ARG A C 1
ATOM 571 O O . ARG A 1 72 ? -20.154 4.834 -36.579 1.00 12.22 72 ARG A O 1
ATOM 579 N N . ILE A 1 73 ? -20.308 6.752 -35.416 1.00 9.18 73 ILE A N 1
ATOM 580 C CA . ILE A 1 73 ? -19.339 6.333 -34.417 1.00 8.99 73 ILE A CA 1
ATOM 581 C C . ILE A 1 73 ? -20.028 6.294 -33.056 1.00 8.11 73 ILE A C 1
ATOM 582 O O . ILE A 1 73 ? -20.752 7.231 -32.674 1.00 8.36 73 ILE A O 1
ATOM 587 N N . TYR A 1 74 ? -19.806 5.205 -32.345 1.00 7.39 74 TYR A N 1
ATOM 588 C CA . TYR A 1 74 ? -20.371 4.960 -31.021 1.00 8.48 74 TYR A CA 1
ATOM 589 C C . TYR A 1 74 ? -19.240 4.681 -30.053 1.00 8.38 74 TYR A C 1
ATOM 590 O O . TYR A 1 74 ? -18.332 3.911 -30.360 1.00 8.73 74 TYR A O 1
ATOM 599 N N . LEU A 1 75 ? -19.289 5.313 -28.885 1.00 8.17 75 LEU A N 1
ATOM 600 C CA . LEU A 1 75 ? -18.289 5.099 -27.861 1.00 8.60 75 LEU A CA 1
ATOM 601 C C . LEU A 1 75 ? -18.950 4.654 -26.570 1.00 8.89 75 LEU A C 1
ATOM 602 O O . LEU A 1 75 ? -19.964 5.233 -26.138 1.00 9.50 75 LEU A O 1
ATOM 607 N N . MET A 1 76 ? -18.374 3.622 -25.969 1.00 7.58 76 MET A N 1
ATOM 608 C CA . MET A 1 76 ? -18.791 3.103 -24.679 1.00 7.54 76 MET A CA 1
ATOM 609 C C . MET A 1 76 ? -17.663 3.312 -23.668 1.00 6.92 76 MET A C 1
ATOM 610 O O . MET A 1 76 ? -16.486 3.215 -23.999 1.00 6.80 76 MET A O 1
ATOM 615 N N . HIS A 1 77 ? -18.032 3.560 -22.419 1.00 6.93 77 HIS A N 1
ATOM 616 C CA . HIS A 1 77 ? -17.073 3.656 -21.327 1.00 7.57 77 HIS A CA 1
ATOM 617 C C . HIS A 1 77 ? -16.320 2.365 -21.087 1.00 8.04 77 HIS A C 1
ATOM 618 O O . HIS A 1 77 ? -16.865 1.269 -21.217 1.00 8.21 77 HIS A O 1
ATOM 625 N N . GLY A 1 78 ? -15.068 2.515 -20.657 1.00 7.45 78 GLY A N 1
ATOM 626 C CA . GLY A 1 78 ? -14.322 1.430 -20.038 1.00 7.86 78 GLY A CA 1
ATOM 627 C C . GLY A 1 78 ? -13.824 1.816 -18.656 1.00 8.37 78 GLY A C 1
ATOM 628 O O . GLY A 1 78 ? -14.145 2.894 -18.162 1.00 9.12 78 GLY A O 1
ATOM 629 N N . ASN A 1 79 ? -12.965 1.003 -18.064 1.00 7.69 79 ASN A N 1
ATOM 630 C CA . ASN A 1 79 ? -12.464 1.309 -16.727 1.00 8.43 79 ASN A CA 1
ATOM 631 C C . ASN A 1 79 ? -11.447 2.454 -16.719 1.00 8.38 79 ASN A C 1
ATOM 632 O O . ASN A 1 79 ? -11.217 3.044 -15.672 1.00 9.47 79 ASN A O 1
ATOM 637 N N A ARG A 1 80 ? -10.824 2.772 -17.868 0.70 7.99 80 ARG A N 1
ATOM 638 N N B ARG A 1 80 ? -10.843 2.780 -17.864 0.30 8.58 80 ARG A N 1
ATOM 639 C CA A ARG A 1 80 ? -9.885 3.875 -17.972 0.70 8.99 80 ARG A CA 1
ATOM 640 C CA B ARG A 1 80 ? -9.880 3.864 -17.931 0.30 9.01 80 ARG A CA 1
ATOM 641 C C A ARG A 1 80 ? -10.574 5.193 -18.240 0.70 8.55 80 ARG A C 1
ATOM 642 C C B ARG A 1 80 ? -10.511 5.187 -18.329 0.30 8.41 80 ARG A C 1
ATOM 643 O O A ARG A 1 80 ? -10.060 6.252 -17.836 0.70 11.01 80 ARG A O 1
ATOM 644 O O B ARG A 1 80 ? -9.922 6.245 -18.064 0.30 8.83 80 ARG A O 1
ATOM 659 N N . ASP A 1 81 ? -11.689 5.154 -18.956 1.00 7.67 81 ASP A N 1
ATOM 660 C CA . ASP A 1 81 ? -12.261 6.357 -19.561 1.00 7.25 81 ASP A CA 1
ATOM 661 C C . ASP A 1 81 ? -13.762 6.472 -19.326 1.00 7.54 81 ASP A C 1
ATOM 662 O O . ASP A 1 81 ? -14.471 7.121 -20.095 1.00 7.49 81 ASP A O 1
ATOM 667 N N . PHE A 1 82 ? -14.237 5.978 -18.170 1.00 7.86 82 PHE A N 1
ATOM 668 C CA . PHE A 1 82 ? -15.651 6.085 -17.805 1.00 8.72 82 PHE A CA 1
ATOM 669 C C . PHE A 1 82 ? -16.099 7.515 -17.530 1.00 8.71 82 PHE A C 1
ATOM 670 O O . PHE A 1 82 ? -17.311 7.754 -17.457 1.00 8.33 82 PHE A O 1
ATOM 678 N N . LEU A 1 83 ? -15.163 8.459 -17.368 1.00 8.62 83 LEU A N 1
ATOM 679 C CA . LEU A 1 83 ? -15.556 9.847 -17.198 1.00 8.49 83 LEU A CA 1
ATOM 680 C C . LEU A 1 83 ? -15.864 10.558 -18.514 1.00 8.44 83 LEU A C 1
ATOM 681 O O . LEU A 1 83 ? -16.273 11.722 -18.458 1.00 10.45 83 LEU A O 1
ATOM 686 N N . ILE A 1 84 ? -15.736 9.904 -19.683 1.00 8.79 84 ILE A N 1
ATOM 687 C CA . ILE A 1 84 ? -16.047 10.598 -20.936 1.00 8.84 84 ILE A CA 1
ATOM 688 C C . ILE A 1 84 ? -17.498 11.055 -20.919 1.00 9.27 84 ILE A C 1
ATOM 689 O O . ILE A 1 84 ? -18.411 10.290 -20.584 1.00 9.25 84 ILE A O 1
ATOM 694 N N . GLY A 1 85 ? -17.713 12.324 -21.285 1.00 8.78 85 GLY A N 1
ATOM 695 C CA . GLY A 1 85 ? -19.049 12.874 -21.291 1.00 9.64 85 GLY A CA 1
ATOM 696 C C . GLY A 1 85 ? -19.554 13.315 -22.639 1.00 10.08 85 GLY A C 1
ATOM 697 O O . GLY A 1 85 ? -18.928 13.063 -23.661 1.00 8.61 85 GLY A O 1
ATOM 698 N N . LYS A 1 86 ? -20.709 13.967 -22.641 1.00 11.81 86 LYS A N 1
ATOM 699 C CA . LYS A 1 86 ? -21.356 14.323 -23.887 1.00 13.04 86 LYS A CA 1
ATOM 700 C C . LYS A 1 86 ? -20.627 15.434 -24.631 1.00 11.95 86 LYS A C 1
ATOM 701 O O . LYS A 1 86 ? -20.692 15.474 -25.865 1.00 12.25 86 LYS A O 1
ATOM 707 N N . ALA A 1 87 ? -19.890 16.303 -23.931 1.00 10.76 87 ALA A N 1
ATOM 708 C CA . ALA A 1 87 ? -19.115 17.327 -24.634 1.00 11.04 87 ALA A CA 1
ATOM 709 C C . ALA A 1 87 ? -18.025 16.688 -25.490 1.00 10.82 87 ALA A C 1
ATOM 710 O O . ALA A 1 87 ? -17.824 17.091 -26.640 1.00 10.89 87 ALA A O 1
ATOM 712 N N . PHE A 1 88 ? -17.293 15.712 -24.937 1.00 10.60 88 PHE A N 1
ATOM 713 C CA . PHE A 1 88 ? -16.287 15.038 -25.738 1.00 10.59 88 PHE A CA 1
ATOM 714 C C . PHE A 1 88 ? -16.928 14.353 -26.923 1.00 11.31 88 PHE A C 1
ATOM 715 O O . PHE A 1 88 ? -16.426 14.421 -28.054 1.00 10.82 88 PHE A O 1
ATOM 723 N N . CYS A 1 89 ? -18.055 13.690 -26.686 1.00 10.97 89 CYS A N 1
ATOM 724 C CA . CYS A 1 89 ? -18.690 12.950 -27.769 1.00 11.52 89 CYS A CA 1
ATOM 725 C C . CYS A 1 89 ? -19.122 13.887 -28.892 1.00 12.02 89 CYS A C 1
ATOM 726 O O . CYS A 1 89 ? -18.949 13.569 -30.080 1.00 13.21 89 CYS A O 1
ATOM 729 N N . ARG A 1 90 ? -19.639 15.069 -28.542 1.00 11.03 90 ARG A N 1
ATOM 730 C CA . ARG A 1 90 ? -19.989 16.048 -29.566 1.00 12.43 90 ARG A CA 1
ATOM 731 C C . ARG A 1 90 ? -18.752 16.480 -30.340 1.00 12.56 90 ARG A C 1
ATOM 732 O O . ARG A 1 90 ? -18.788 16.598 -31.575 1.00 14.47 90 ARG A O 1
ATOM 740 N N . GLU A 1 91 ? -17.652 16.723 -29.627 1.00 11.26 91 GLU A N 1
ATOM 741 C CA . GLU A 1 91 ? -16.422 17.156 -30.270 1.00 11.85 91 GLU A CA 1
ATOM 742 C C . GLU A 1 91 ? -15.892 16.087 -31.224 1.00 13.27 91 GLU A C 1
ATOM 743 O O . GLU A 1 91 ? -15.428 16.395 -32.333 1.00 13.27 91 GLU A O 1
ATOM 749 N N . ALA A 1 92 ? -16.027 14.838 -30.845 1.00 10.05 92 ALA A N 1
ATOM 750 C CA . ALA A 1 92 ? -15.509 13.738 -31.647 1.00 11.82 92 ALA A CA 1
ATOM 751 C C . ALA A 1 92 ? -16.515 13.205 -32.645 1.00 12.43 92 ALA A C 1
ATOM 752 O O . ALA A 1 92 ? -16.171 12.305 -33.408 1.00 15.53 92 ALA A O 1
ATOM 754 N N . GLY A 1 93 ? -17.726 13.715 -32.649 1.00 11.72 93 GLY A N 1
ATOM 755 C CA . GLY A 1 93 ? -18.711 13.220 -33.593 1.00 13.16 93 GLY A CA 1
ATOM 756 C C . GLY A 1 93 ? -19.265 11.818 -33.342 1.00 13.64 93 GLY A C 1
ATOM 757 O O . GLY A 1 93 ? -19.706 11.102 -34.216 1.00 14.83 93 GLY A O 1
ATOM 758 N N A CYS A 1 94 ? -19.258 11.497 -32.071 0.80 12.49 94 CYS A N 1
ATOM 759 N N B CYS A 1 94 ? -19.235 11.525 -32.024 0.20 11.65 94 CYS A N 1
ATOM 760 C CA A CYS A 1 94 ? -19.763 10.210 -31.665 0.80 13.47 94 CYS A CA 1
ATOM 761 C CA B CYS A 1 94 ? -19.500 10.190 -31.382 0.20 10.78 94 CYS A CA 1
ATOM 762 C C A CYS A 1 94 ? -20.902 10.218 -30.655 0.80 12.18 94 CYS A C 1
ATOM 763 C C B CYS A 1 94 ? -20.837 10.197 -30.604 0.20 11.09 94 CYS A C 1
ATOM 764 O O A CYS A 1 94 ? -21.205 11.181 -30.063 0.80 11.76 94 CYS A O 1
ATOM 765 O O B CYS A 1 94 ? -21.218 11.208 -30.065 0.20 11.36 94 CYS A O 1
ATOM 770 N N . THR A 1 95 ? -21.549 9.068 -30.566 1.00 11.07 95 THR A N 1
ATOM 771 C CA . THR A 1 95 ? -22.652 8.917 -29.694 1.00 11.81 95 THR A CA 1
ATOM 772 C C . THR A 1 95 ? -22.243 8.034 -28.536 1.00 12.28 95 THR A C 1
ATOM 773 O O . THR A 1 95 ? -21.702 6.996 -28.732 1.00 10.88 95 THR A O 1
ATOM 777 N N . LEU A 1 96 ? -22.507 8.513 -27.326 1.00 11.07 96 LEU A N 1
ATOM 778 C CA . LEU A 1 96 ? -22.203 7.749 -26.122 1.00 12.46 96 LEU A CA 1
ATOM 779 C C . LEU A 1 96 ? -23.227 6.636 -25.929 1.00 14.69 96 LEU A C 1
ATOM 780 O O . LEU A 1 96 ? -24.434 6.893 -25.908 1.00 14.00 96 LEU A O 1
ATOM 785 N N . LEU A 1 97 ? -22.744 5.391 -25.798 1.00 12.13 97 LEU A N 1
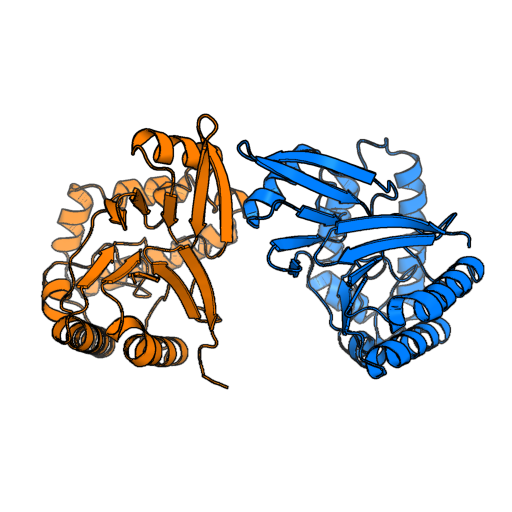ATOM 786 C CA . LEU A 1 97 ? -23.589 4.234 -25.586 1.00 13.15 97 LEU A CA 1
ATOM 787 C C . LEU A 1 97 ? -23.4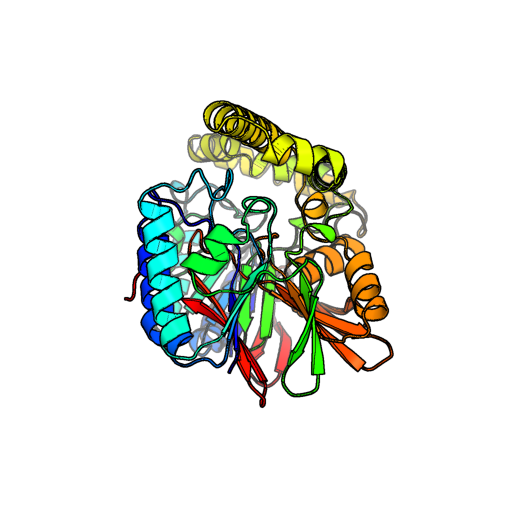04 3.726 -24.179 1.00 12.15 97 LEU A C 1
ATOM 788 O O . LEU A 1 97 ? -22.266 3.450 -23.788 1.00 13.12 97 LEU A O 1
ATOM 793 N N . PRO A 1 98 ? -24.475 3.474 -23.433 1.00 11.39 98 PRO A N 1
ATOM 794 C CA . PRO A 1 98 ? -24.317 2.905 -22.094 1.00 10.54 98 PRO A CA 1
ATOM 795 C C . PRO A 1 98 ? -23.838 1.468 -22.135 1.00 9.29 98 PRO A C 1
ATOM 796 O O . PRO A 1 98 ? -24.051 0.731 -23.094 1.00 10.11 98 PRO A O 1
ATOM 800 N N . ASP A 1 99 ? -23.157 1.092 -21.068 1.00 9.24 99 ASP A N 1
ATOM 801 C CA . ASP A 1 99 ? -22.754 -0.297 -20.853 1.00 8.76 99 ASP A CA 1
ATOM 802 C C . ASP A 1 99 ? -23.723 -0.891 -19.836 1.00 10.83 99 ASP A C 1
ATOM 803 O O . ASP A 1 99 ? -23.710 -0.490 -18.659 1.00 10.83 99 ASP A O 1
ATOM 808 N N . PRO A 1 100 ? -24.558 -1.849 -20.250 1.00 10.33 100 PRO A N 1
ATOM 809 C CA . PRO A 1 100 ? -24.629 -2.559 -21.524 1.00 9.27 100 PRO A CA 1
ATOM 810 C C . PRO A 1 100 ? -25.521 -1.882 -22.550 1.00 9.34 100 PRO A C 1
ATOM 811 O O . PRO A 1 100 ? -26.416 -1.118 -22.161 1.00 11.09 100 PRO A O 1
ATOM 815 N N . SER A 1 101 ? -25.300 -2.185 -23.828 1.00 8.33 101 SER A N 1
ATOM 816 C CA . SER A 1 101 ? -26.212 -1.828 -24.913 1.00 9.42 101 SER A CA 1
ATOM 817 C C . SER A 1 101 ? -26.483 -3.053 -25.774 1.00 9.92 101 SER A C 1
ATOM 818 O O . SER A 1 101 ? -25.564 -3.815 -26.065 1.00 9.89 101 SER A O 1
ATOM 821 N N . VAL A 1 102 ? -27.737 -3.194 -26.225 1.00 8.71 102 VAL A N 1
ATOM 822 C CA . VAL A 1 102 ? -28.071 -4.154 -27.277 1.00 9.97 102 VAL A CA 1
ATOM 823 C C . VAL A 1 102 ? -28.353 -3.386 -28.549 1.00 10.51 102 VAL A C 1
ATOM 824 O O . VAL A 1 102 ? -29.105 -2.404 -28.533 1.00 11.49 102 VAL A O 1
ATOM 828 N N . ILE A 1 103 ? -27.738 -3.813 -29.649 1.00 9.34 103 ILE A N 1
ATOM 829 C CA . ILE A 1 103 ? -27.928 -3.185 -30.943 1.00 10.55 103 ILE A CA 1
ATOM 830 C C . ILE A 1 103 ? -28.504 -4.210 -31.901 1.00 10.81 103 ILE A C 1
ATOM 831 O O . ILE A 1 103 ? -28.406 -5.421 -31.685 1.00 11.42 103 ILE A O 1
ATOM 836 N N . ASP A 1 104 ? -29.127 -3.698 -32.963 1.00 12.89 104 ASP A N 1
ATOM 837 C CA . ASP A 1 104 ? -29.551 -4.515 -34.102 1.00 13.95 104 ASP A CA 1
ATOM 838 C C . ASP A 1 104 ? -28.401 -4.556 -35.097 1.00 15.55 104 ASP A C 1
ATOM 839 O O . ASP A 1 104 ? -28.034 -3.537 -35.697 1.00 17.11 104 ASP A O 1
ATOM 844 N N . LEU A 1 105 ? -27.819 -5.710 -35.249 1.00 12.45 105 LEU A N 1
ATOM 845 C CA . LEU A 1 105 ? -26.729 -5.909 -36.186 1.00 14.29 105 LEU A CA 1
ATOM 846 C C . LEU A 1 105 ? -27.225 -6.863 -37.285 1.00 13.45 105 LEU A C 1
ATOM 847 O O . LEU A 1 105 ? -27.274 -8.079 -37.091 1.00 13.19 105 LEU A O 1
ATOM 852 N N . TYR A 1 106 ? -27.645 -6.297 -38.417 1.00 11.87 106 TYR A N 1
ATOM 853 C CA . TYR A 1 106 ? -28.113 -7.055 -39.564 1.00 12.38 106 TYR A CA 1
ATOM 854 C C . TYR A 1 106 ? -29.220 -8.048 -39.200 1.00 14.83 106 TYR A C 1
ATOM 855 O O . TYR A 1 106 ? -29.292 -9.164 -39.725 1.00 19.34 106 TYR A O 1
ATOM 864 N N . GLY A 1 107 ? -30.131 -7.609 -38.331 1.00 15.07 107 GLY A N 1
ATOM 865 C CA . GLY A 1 107 ? -31.291 -8.389 -37.976 1.00 16.65 107 GLY A CA 1
ATOM 866 C C . GLY A 1 107 ? -31.135 -9.237 -36.738 1.00 18.69 107 GLY A C 1
ATOM 867 O O . GLY A 1 107 ? -32.117 -9.860 -36.320 1.00 22.48 107 GLY A O 1
ATOM 868 N N . GLU A 1 108 ? -29.937 -9.299 -36.155 1.00 15.54 108 GLU A N 1
ATOM 869 C CA . GLU A 1 108 ? -29.669 -10.043 -34.932 1.00 15.29 108 GLU A CA 1
ATOM 870 C C . GLU A 1 108 ? -29.438 -9.086 -33.763 1.00 15.11 108 GLU A C 1
ATOM 871 O O . GLU A 1 108 ? -28.658 -8.131 -33.897 1.00 14.84 108 GLU A O 1
ATOM 877 N N . PRO A 1 109 ? -30.065 -9.310 -32.606 1.00 13.22 109 PRO A N 1
ATOM 878 C CA . PRO A 1 109 ? -29.738 -8.507 -31.424 1.00 11.94 109 PRO A CA 1
ATOM 879 C C . PRO A 1 109 ? -28.389 -8.909 -30.849 1.00 10.62 109 PRO A C 1
ATOM 880 O O . PRO A 1 109 ? -28.111 -10.094 -30.636 1.00 11.02 109 PRO A O 1
ATOM 884 N N . VAL A 1 110 ? -27.534 -7.916 -30.637 1.00 10.29 110 VAL A N 1
ATOM 885 C CA . VAL A 1 110 ? -26.166 -8.164 -30.196 1.00 8.98 110 VAL A CA 1
ATOM 886 C C . VAL A 1 110 ? -25.864 -7.321 -28.964 1.00 8.53 110 VAL A C 1
ATOM 887 O O . VAL A 1 110 ? -26.096 -6.103 -28.953 1.00 9.25 110 VAL A O 1
ATOM 891 N N . LEU A 1 111 ? -25.312 -7.964 -27.934 1.00 8.51 111 LEU A N 1
ATOM 892 C CA . LEU A 1 111 ? -25.000 -7.293 -26.670 1.00 8.62 111 LEU A CA 1
ATOM 893 C C . LEU A 1 111 ? -23.573 -6.760 -26.701 1.00 7.96 111 LEU A C 1
ATOM 894 O O . LEU A 1 111 ? -22.636 -7.501 -27.031 1.00 7.77 111 LEU A O 1
ATOM 899 N N . LEU A 1 112 ? -23.409 -5.488 -26.336 1.00 7.82 112 LEU A N 1
ATOM 900 C CA . LEU A 1 112 ? -22.107 -4.822 -26.264 1.00 7.26 112 LEU A CA 1
ATOM 901 C C . LEU A 1 112 ? -21.827 -4.395 -24.833 1.00 7.40 112 LEU A C 1
ATOM 902 O O . LEU A 1 112 ? -22.685 -3.775 -24.200 1.00 8.05 112 LEU A O 1
ATOM 907 N N . MET A 1 113 ? -20.633 -4.714 -24.336 1.00 7.75 113 MET A N 1
ATOM 908 C CA . MET A 1 113 ? -20.191 -4.338 -22.992 1.00 7.02 113 MET A CA 1
ATOM 909 C C . MET A 1 113 ? -18.702 -4.040 -23.066 1.00 6.29 113 MET A C 1
ATOM 910 O O . MET A 1 113 ? -18.017 -4.556 -23.930 1.00 5.97 113 MET A O 1
ATOM 915 N N . HIS A 1 114 ? -18.177 -3.254 -22.126 1.00 6.60 114 HIS A N 1
ATOM 916 C CA . HIS A 1 114 ? -16.724 -3.170 -22.040 1.00 6.85 114 HIS A CA 1
ATOM 917 C C . HIS A 1 114 ? -16.149 -4.514 -21.616 1.00 6.86 114 HIS A C 1
ATOM 918 O O . HIS A 1 114 ? -15.151 -4.983 -22.174 1.00 6.94 114 HIS A O 1
ATOM 925 N N . GLY A 1 115 ? -16.778 -5.159 -20.642 1.00 7.35 115 GLY A N 1
ATOM 926 C CA . GLY A 1 115 ? -16.404 -6.481 -20.207 1.00 7.85 115 GLY A CA 1
ATOM 927 C C . GLY A 1 115 ? -16.007 -6.555 -18.764 1.00 8.03 115 GLY A C 1
ATOM 928 O O . GLY A 1 115 ? -16.096 -7.650 -18.164 1.00 9.15 115 GLY A O 1
ATOM 929 N N . ASP A 1 116 ? -15.561 -5.437 -18.177 1.00 7.01 116 ASP A N 1
ATOM 930 C CA . ASP A 1 116 ? -15.070 -5.512 -16.804 1.00 7.52 116 ASP A CA 1
ATOM 931 C C . ASP A 1 116 ? -16.191 -5.863 -15.839 1.00 8.47 116 ASP A C 1
ATOM 932 O O . ASP A 1 116 ? -15.938 -6.478 -14.782 1.00 10.26 116 ASP A O 1
ATOM 937 N N . SER A 1 117 ? -17.426 -5.513 -16.166 1.00 9.28 117 SER A N 1
ATOM 938 C CA . SER A 1 117 ? -18.518 -5.819 -15.254 1.00 10.75 117 SER A CA 1
ATOM 939 C C . SER A 1 117 ? -18.748 -7.317 -15.107 1.00 10.87 117 SER A C 1
ATOM 940 O O . SER A 1 117 ? -19.409 -7.734 -14.145 1.00 12.81 117 SER A O 1
ATOM 943 N N . LEU A 1 118 ? -18.243 -8.121 -16.029 1.00 9.87 118 LEU A N 1
ATOM 944 C CA . LEU A 1 118 ? -18.379 -9.574 -15.975 1.00 10.31 118 LEU A CA 1
ATOM 945 C C . LEU A 1 118 ? -17.309 -10.239 -15.116 1.00 11.14 118 LEU A C 1
ATOM 946 O O . LEU A 1 118 ? -17.358 -11.460 -14.903 1.00 10.31 118 LEU A O 1
ATOM 951 N N . CYS A 1 119 ? -16.341 -9.474 -14.634 1.00 9.79 119 CYS A N 1
ATOM 952 C CA . CYS A 1 119 ? -15.177 -10.025 -13.955 1.00 11.40 119 CYS A CA 1
ATOM 953 C C . CYS A 1 119 ? -15.450 -10.070 -12.452 1.00 12.13 119 CYS A C 1
ATOM 954 O O . CYS A 1 119 ? -14.780 -9.430 -11.642 1.00 12.39 119 CYS A O 1
ATOM 957 N N . THR A 1 120 ? -16.477 -10.832 -12.100 1.00 11.03 120 THR A N 1
ATOM 958 C CA . THR A 1 120 ? -17.035 -10.743 -10.763 1.00 10.74 120 THR A CA 1
ATOM 959 C C . THR A 1 120 ? -16.245 -11.521 -9.714 1.00 12.37 120 THR A C 1
ATOM 960 O O . THR A 1 120 ? -16.533 -11.361 -8.520 1.00 12.57 120 THR A O 1
ATOM 964 N N . ARG A 1 121 ? -15.274 -12.334 -10.105 1.00 11.50 121 ARG A N 1
ATOM 965 C CA . ARG A 1 121 ? -14.416 -12.988 -9.129 1.00 12.39 121 ARG A CA 1
ATOM 966 C C . ARG A 1 121 ? -13.299 -12.082 -8.622 1.00 14.62 121 ARG A C 1
ATOM 967 O O . ARG A 1 121 ? -12.620 -12.458 -7.662 1.00 14.97 121 ARG A O 1
ATOM 975 N N . ASP A 1 122 ? -13.096 -10.926 -9.255 1.00 13.37 122 ASP A N 1
ATOM 976 C CA . ASP A 1 122 ? -12.068 -9.955 -8.857 1.00 12.80 122 ASP A CA 1
ATOM 977 C C . ASP A 1 122 ? -12.697 -9.003 -7.843 1.00 14.69 122 ASP A C 1
ATOM 978 O O . ASP A 1 122 ? -13.137 -7.893 -8.167 1.00 13.80 122 ASP A O 1
ATOM 983 N N . GLU A 1 123 ? -12.729 -9.451 -6.593 1.00 16.46 123 GLU A N 1
ATOM 984 C CA . GLU A 1 123 ? -13.545 -8.751 -5.602 1.00 18.06 123 GLU A CA 1
ATOM 985 C C . GLU A 1 123 ? -12.995 -7.359 -5.310 1.00 15.20 123 GLU A C 1
ATOM 986 O O . GLU A 1 123 ? -13.769 -6.405 -5.153 1.00 15.00 123 GLU A O 1
ATOM 992 N N . ALA A 1 124 ? -11.669 -7.201 -5.276 1.00 14.11 124 ALA A N 1
ATOM 993 C CA . ALA A 1 124 ? -11.111 -5.872 -5.036 1.00 13.66 124 ALA A CA 1
ATOM 994 C C . ALA A 1 124 ? -11.471 -4.925 -6.170 1.00 13.74 124 ALA A C 1
ATOM 995 O O . ALA A 1 124 ? -11.782 -3.749 -5.939 1.00 13.33 124 ALA A O 1
ATOM 997 N N . TYR A 1 125 ? -11.417 -5.410 -7.410 1.00 12.64 125 TYR A N 1
ATOM 998 C CA . TYR A 1 125 ? -11.820 -4.567 -8.526 1.00 11.25 125 TYR A CA 1
ATOM 999 C C . TYR A 1 125 ? -13.313 -4.263 -8.460 1.00 10.83 125 TYR A C 1
ATOM 1000 O O . TYR A 1 125 ? -13.738 -3.137 -8.751 1.00 9.84 125 TYR A O 1
ATOM 1009 N N . MET A 1 126 ? -14.141 -5.259 -8.116 1.00 11.28 126 MET A N 1
ATOM 1010 C CA . MET A 1 126 ? -15.570 -4.995 -8.019 1.00 11.54 126 MET A CA 1
ATOM 1011 C C . MET A 1 126 ? -15.861 -3.893 -6.995 1.00 12.10 126 MET A C 1
ATOM 1012 O O . MET A 1 126 ? -16.693 -3.009 -7.244 1.00 13.24 126 MET A O 1
ATOM 1017 N N . ARG A 1 127 ? -15.185 -3.928 -5.850 1.00 12.87 127 ARG A N 1
ATOM 1018 C CA . ARG A 1 127 ? -15.368 -2.864 -4.866 1.00 13.91 127 ARG A CA 1
ATOM 1019 C C . ARG A 1 127 ? -14.971 -1.523 -5.455 1.00 13.93 127 ARG A C 1
ATOM 1020 O O . ARG A 1 127 ? -15.675 -0.520 -5.281 1.00 13.08 127 ARG A O 1
ATOM 1028 N N . LEU A 1 128 ? -13.827 -1.477 -6.134 1.00 12.94 128 LEU A N 1
ATOM 1029 C CA . LEU A 1 128 ? -13.376 -0.228 -6.732 1.00 11.90 128 LEU A CA 1
ATOM 1030 C C . LEU A 1 128 ? -14.379 0.289 -7.760 1.00 12.18 128 LEU A C 1
ATOM 1031 O O . LEU A 1 128 ? -14.687 1.487 -7.806 1.00 13.04 128 LEU A O 1
ATOM 1036 N N . ARG A 1 129 ? -14.868 -0.605 -8.629 1.00 10.89 129 ARG A N 1
ATOM 1037 C CA . ARG A 1 129 ? -15.782 -0.206 -9.689 1.00 11.41 129 ARG A CA 1
ATOM 1038 C C . ARG A 1 129 ? -17.082 0.340 -9.111 1.00 12.50 129 ARG A C 1
ATOM 1039 O O . ARG A 1 129 ? -17.578 1.376 -9.573 1.00 13.64 129 ARG A O 1
ATOM 1047 N N . ARG A 1 130 ? -17.625 -0.324 -8.097 1.00 14.32 130 ARG A N 1
ATOM 1048 C CA . ARG A 1 130 ? -18.862 0.146 -7.498 1.00 18.22 130 ARG A CA 1
ATOM 1049 C C . ARG A 1 130 ? -18.680 1.547 -6.944 1.00 16.72 130 ARG A C 1
ATOM 1050 O O . ARG A 1 130 ? -19.568 2.395 -7.088 1.00 19.92 130 ARG A O 1
ATOM 1058 N N . TRP A 1 131 ? -17.521 1.805 -6.330 1.00 14.09 131 TRP A N 1
ATOM 1059 C CA . TRP A 1 131 ? -17.238 3.129 -5.779 1.00 12.73 131 TRP A CA 1
ATOM 1060 C C . TRP A 1 131 ? -17.052 4.160 -6.894 1.00 12.25 131 TRP A C 1
ATOM 1061 O O . TRP A 1 131 ? -17.596 5.269 -6.846 1.00 12.85 131 TRP A O 1
ATOM 1072 N N . LEU A 1 132 ? -16.253 3.829 -7.900 1.00 12.32 132 LEU A N 1
ATOM 1073 C CA . LEU A 1 132 ? -15.985 4.820 -8.937 1.00 12.19 132 LEU A CA 1
ATOM 1074 C C . LEU A 1 132 ? -17.253 5.254 -9.649 1.00 12.89 132 LEU A C 1
ATOM 1075 O O . LEU A 1 132 ? -17.351 6.406 -10.093 1.00 13.08 132 LEU A O 1
ATOM 1080 N N . ARG A 1 133 ? -18.203 4.333 -9.835 1.00 14.08 133 ARG A N 1
ATOM 1081 C CA . ARG A 1 133 ? -19.420 4.648 -10.554 1.00 14.31 133 ARG A CA 1
ATOM 1082 C C . ARG A 1 133 ? -20.535 5.149 -9.648 1.00 14.01 133 ARG A C 1
ATOM 1083 O O . ARG A 1 133 ? -21.620 5.475 -10.145 1.00 14.48 133 ARG A O 1
ATOM 1091 N N . ASN A 1 134 ? -20.295 5.238 -8.344 1.00 12.90 134 ASN A N 1
ATOM 1092 C CA . ASN A 1 134 ? -21.251 5.860 -7.453 1.00 14.79 134 ASN A CA 1
ATOM 1093 C C . ASN A 1 134 ? -21.457 7.316 -7.866 1.00 15.16 134 ASN A C 1
ATOM 1094 O O . ASN A 1 134 ? -20.471 8.027 -8.093 1.00 12.26 134 ASN A O 1
ATOM 1099 N N . PRO A 1 135 ? -22.699 7.795 -7.973 1.00 16.44 135 PRO A N 1
ATOM 1100 C CA . PRO A 1 135 ? -22.925 9.177 -8.394 1.00 15.31 135 PRO A CA 1
ATOM 1101 C C . PRO A 1 135 ? -22.214 10.205 -7.535 1.00 14.79 135 PRO A C 1
ATOM 1102 O O . PRO A 1 135 ? -21.805 11.262 -8.035 1.00 16.11 135 PRO A O 1
ATOM 1106 N N . LEU A 1 136 ? -22.042 9.919 -6.250 1.00 14.61 136 LEU A N 1
ATOM 1107 C CA . LEU A 1 136 ? -21.321 10.838 -5.392 1.00 15.88 136 LEU A CA 1
ATOM 1108 C C . LEU A 1 136 ? -19.848 10.902 -5.791 1.00 13.68 136 LEU A C 1
ATOM 1109 O O . LEU A 1 136 ? -19.248 11.980 -5.836 1.00 14.08 136 LEU A O 1
ATOM 1114 N N . THR A 1 137 ? -19.256 9.756 -6.112 1.00 12.52 137 THR A N 1
ATOM 1115 C CA . THR A 1 137 ? -17.861 9.752 -6.511 1.00 11.52 137 THR A CA 1
ATOM 1116 C C . THR A 1 137 ? -17.692 10.514 -7.806 1.00 12.80 137 THR A C 1
ATOM 1117 O O . THR A 1 137 ? -16.758 11.306 -7.969 1.00 13.43 137 THR A O 1
ATOM 1121 N N . LEU A 1 138 ? -18.568 10.231 -8.756 1.00 13.28 138 LEU A N 1
ATOM 1122 C CA . LEU A 1 138 ? -18.484 10.879 -10.057 1.00 13.97 138 LEU A CA 1
ATOM 1123 C C . LEU A 1 138 ? -18.568 12.381 -9.914 1.00 15.63 138 LEU A C 1
ATOM 1124 O O . LEU A 1 138 ? -17.789 13.118 -10.528 1.00 17.13 138 LEU A O 1
ATOM 1129 N N . TRP A 1 139 ? -19.490 12.856 -9.090 1.00 15.41 139 TRP A N 1
ATOM 1130 C CA . TRP A 1 139 ? -19.596 14.301 -8.887 1.00 17.23 139 TRP A CA 1
ATOM 1131 C C . TRP A 1 139 ? -18.316 14.861 -8.273 1.00 14.51 139 TRP A C 1
ATOM 1132 O O . TRP A 1 139 ? -17.757 15.856 -8.753 1.00 18.60 139 TRP A O 1
ATOM 1143 N N . VAL A 1 140 ? -17.809 14.225 -7.221 1.00 15.89 140 VAL A N 1
ATOM 1144 C CA . VAL A 1 140 ? -16.587 14.721 -6.597 1.00 15.32 140 VAL A CA 1
ATOM 1145 C C . VAL A 1 140 ? -15.432 14.730 -7.596 1.00 15.68 140 VAL A C 1
ATOM 1146 O O . VAL A 1 140 ? -14.712 15.731 -7.719 1.00 15.32 140 VAL A O 1
ATOM 1150 N N . LEU A 1 141 ? -15.230 13.623 -8.326 1.00 14.12 141 LEU A N 1
ATOM 1151 C CA . LEU A 1 141 ? -14.045 13.529 -9.179 1.00 14.72 141 LEU A CA 1
ATOM 1152 C C . LEU A 1 141 ? -14.074 14.600 -10.252 1.00 16.34 141 LEU A C 1
ATOM 1153 O O . LEU A 1 141 ? -13.031 15.172 -10.597 1.00 17.93 141 LEU A O 1
ATOM 1158 N N . ARG A 1 142 ? -15.259 14.891 -10.788 1.00 16.83 142 ARG A N 1
ATOM 1159 C CA . ARG A 1 142 ? -15.399 15.908 -11.827 1.00 18.73 142 ARG A CA 1
ATOM 1160 C C . ARG A 1 142 ? -15.248 17.326 -11.305 1.00 19.94 142 ARG A C 1
ATOM 1161 O O . ARG A 1 142 ? -15.202 18.257 -12.115 1.00 20.23 142 ARG A O 1
ATOM 1169 N N . HIS A 1 143 ? -15.166 17.520 -9.989 1.00 17.00 143 HIS A N 1
ATOM 1170 C CA . HIS A 1 143 ? -15.036 18.851 -9.404 1.00 16.83 143 HIS A CA 1
ATOM 1171 C C . HIS A 1 143 ? -13.762 19.016 -8.578 1.00 19.73 143 HIS A C 1
ATOM 1172 O O . HIS A 1 143 ? -13.688 19.896 -7.718 1.00 23.02 143 HIS A O 1
ATOM 1179 N N . LEU A 1 144 ? -12.760 18.212 -8.824 1.00 16.28 144 LEU A N 1
ATOM 1180 C CA . LEU A 1 144 ? -11.459 18.412 -8.215 1.00 14.42 144 LEU A CA 1
ATOM 1181 C C . LEU A 1 144 ? -10.560 19.199 -9.143 1.00 14.14 144 LEU A C 1
ATOM 1182 O O . LEU A 1 144 ? -10.755 19.188 -10.351 1.00 15.01 144 LEU A O 1
ATOM 1187 N N . PRO A 1 145 ? -9.560 19.894 -8.609 1.00 13.42 145 PRO A N 1
ATOM 1188 C CA . PRO A 1 145 ? -8.584 20.558 -9.470 1.00 13.85 145 PRO A CA 1
ATOM 1189 C C . PRO A 1 145 ? -7.965 19.579 -10.463 1.00 13.48 145 PRO A C 1
ATOM 1190 O O . PRO A 1 145 ? -7.751 18.407 -10.143 1.00 12.66 145 PRO A O 1
ATOM 1194 N N . LEU A 1 146 ? -7.676 20.061 -11.681 1.00 11.91 146 LEU A N 1
ATOM 1195 C CA . LEU A 1 146 ? -7.056 19.193 -12.687 1.00 12.00 146 LEU A CA 1
ATOM 1196 C C . LEU A 1 146 ? -5.782 18.544 -12.152 1.00 13.84 146 LEU A C 1
ATOM 1197 O O . LEU A 1 146 ? -5.553 17.348 -12.366 1.00 13.42 146 LEU A O 1
ATOM 1202 N N . ALA A 1 147 ? -4.935 19.328 -11.469 1.00 13.84 147 ALA A N 1
ATOM 1203 C CA . ALA A 1 147 ? -3.685 18.785 -10.939 1.00 14.59 147 ALA A CA 1
ATOM 1204 C C . ALA A 1 147 ? -3.958 17.631 -9.983 1.00 13.33 147 ALA A C 1
ATOM 1205 O O . ALA A 1 147 ? -3.251 16.611 -9.997 1.00 14.90 147 ALA A O 1
ATOM 1207 N N . THR A 1 148 ? -4.995 17.778 -9.162 1.00 11.57 148 THR A N 1
ATOM 1208 C CA . THR A 1 148 ? -5.377 16.750 -8.211 1.00 12.03 148 THR A CA 1
ATOM 1209 C C . THR A 1 148 ? -5.904 15.508 -8.931 1.00 11.69 148 THR A C 1
ATOM 1210 O O . THR A 1 148 ? -5.583 14.373 -8.543 1.00 11.43 148 THR A O 1
ATOM 1214 N N . ARG A 1 149 ? -6.721 15.709 -9.973 1.00 10.06 149 ARG A N 1
ATOM 1215 C CA . ARG A 1 149 ? -7.230 14.578 -10.743 1.00 11.69 149 ARG A CA 1
ATOM 1216 C C . ARG A 1 149 ? -6.098 13.770 -11.344 1.00 11.67 149 ARG A C 1
ATOM 1217 O O . ARG A 1 149 ? -6.125 12.540 -11.327 1.00 10.68 149 ARG A O 1
ATOM 1225 N N . HIS A 1 150 ? -5.116 14.440 -11.936 1.00 12.66 150 HIS A N 1
ATOM 1226 C CA . HIS A 1 150 ? -3.991 13.701 -12.494 1.00 14.97 150 HIS A CA 1
ATOM 1227 C C . HIS A 1 150 ? -3.263 12.914 -11.416 1.00 15.87 150 HIS A C 1
ATOM 1228 O O . HIS A 1 150 ? -2.853 11.775 -11.643 1.00 16.88 150 HIS A O 1
ATOM 1235 N N . LYS A 1 151 ? -3.103 13.498 -10.229 1.00 14.12 151 LYS A N 1
ATOM 1236 C CA . LYS A 1 151 ? -2.435 12.806 -9.132 1.00 16.65 151 LYS A CA 1
ATOM 1237 C C . LYS A 1 151 ? -3.217 11.562 -8.704 1.00 17.98 151 LYS A C 1
ATOM 1238 O O . LYS A 1 151 ? -2.639 10.485 -8.485 1.00 18.81 151 LYS A O 1
ATOM 1244 N N . LEU A 1 152 ? -4.543 11.688 -8.581 1.00 13.91 152 LEU A N 1
ATOM 1245 C CA . LEU A 1 152 ? -5.366 10.535 -8.233 1.00 13.54 152 LEU A CA 1
ATOM 1246 C C . LEU A 1 152 ? -5.305 9.471 -9.320 1.00 14.03 152 LEU A C 1
ATOM 1247 O O . LEU A 1 152 ? -5.267 8.269 -9.027 1.00 12.92 152 LEU A O 1
ATOM 1252 N N . ALA A 1 153 ? -5.322 9.889 -10.589 1.00 12.85 153 ALA A N 1
ATOM 1253 C CA . ALA A 1 153 ? -5.257 8.933 -11.692 1.00 12.96 153 ALA A CA 1
ATOM 1254 C C . ALA A 1 153 ? -3.953 8.151 -11.659 1.00 14.17 153 ALA A C 1
ATOM 1255 O O . ALA A 1 153 ? -3.954 6.924 -11.828 1.00 13.80 153 ALA A O 1
ATOM 1257 N N . ARG A 1 154 ? -2.835 8.849 -11.412 1.00 16.05 154 ARG A N 1
ATOM 1258 C CA . ARG A 1 154 ? -1.540 8.181 -11.332 1.00 20.70 154 ARG A CA 1
ATOM 1259 C C . ARG A 1 154 ? -1.517 7.181 -10.184 1.00 18.60 154 ARG A C 1
ATOM 1260 O O . ARG A 1 154 ? -1.006 6.064 -10.331 1.00 20.44 154 ARG A O 1
ATOM 1268 N N . LYS A 1 155 ? -2.079 7.561 -9.041 1.00 17.59 155 LYS A N 1
ATOM 1269 C CA . LYS A 1 155 ? -2.151 6.670 -7.890 1.00 18.47 155 LYS A CA 1
ATOM 1270 C C . LYS A 1 155 ? -2.942 5.416 -8.219 1.00 18.13 155 LYS A C 1
ATOM 1271 O O . LYS A 1 155 ? -2.540 4.295 -7.884 1.00 18.05 155 LYS A O 1
ATOM 1277 N N . LEU A 1 156 ? -4.094 5.600 -8.842 1.00 13.88 156 LEU A N 1
ATOM 1278 C CA . LEU A 1 156 ? -4.928 4.473 -9.208 1.00 14.57 156 LEU A CA 1
ATOM 1279 C C . LEU A 1 156 ? -4.202 3.560 -10.194 1.00 15.38 156 LEU A C 1
ATOM 1280 O O . LEU A 1 156 ? -4.237 2.334 -10.048 1.00 15.40 156 LEU A O 1
ATOM 1285 N N A ARG A 1 157 ? -3.520 4.138 -11.189 0.70 15.85 157 ARG A N 1
ATOM 1286 N N B ARG A 1 157 ? -3.539 4.139 -11.180 0.30 16.49 157 ARG A N 1
ATOM 1287 C CA A ARG A 1 157 ? -2.780 3.314 -12.143 0.70 19.14 157 ARG A CA 1
ATOM 1288 C CA B ARG A 1 157 ? -2.795 3.317 -12.130 0.30 18.26 157 ARG A CA 1
ATOM 1289 C C A ARG A 1 157 ? -1.691 2.529 -11.440 0.70 22.70 157 ARG A C 1
ATOM 1290 C C B ARG A 1 157 ? -1.685 2.542 -11.447 0.30 21.36 157 ARG A C 1
ATOM 1291 O O A ARG A 1 157 ? -1.477 1.344 -11.717 0.70 21.63 157 ARG A O 1
ATOM 1292 O O B ARG A 1 157 ? -1.474 1.404 -11.749 0.30 21.55 157 ARG A O 1
ATOM 1307 N N . LYS A 1 158 ? -0.954 3.207 -10.562 1.00 22.76 158 LYS A N 1
ATOM 1308 C CA . LYS A 1 158 ? 0.173 2.591 -9.893 1.00 28.64 158 LYS A CA 1
ATOM 1309 C C . LYS A 1 158 ? -0.279 1.444 -9.012 1.00 27.78 158 LYS A C 1
ATOM 1310 O O . LYS A 1 158 ? 0.299 0.350 -9.053 1.00 28.53 158 LYS A O 1
ATOM 1316 N N . GLU A 1 159 ? -1.347 1.656 -8.237 1.00 21.65 159 GLU A N 1
ATOM 1317 C CA . GLU A 1 159 ? -1.847 0.580 -7.384 1.00 23.59 159 GLU A CA 1
ATOM 1318 C C . GLU A 1 159 ? -2.467 -0.536 -8.208 1.00 22.75 159 GLU A C 1
ATOM 1319 O O . GLU A 1 159 ? -2.369 -1.716 -7.844 1.00 24.95 159 GLU A O 1
ATOM 1325 N N . SER A 1 160 ? -3.136 -0.190 -9.303 1.00 20.20 160 SER A N 1
ATOM 1326 C CA . SER A 1 160 ? -3.735 -1.224 -10.139 1.00 21.59 160 SER A CA 1
ATOM 1327 C C . SER A 1 160 ? -2.661 -2.116 -10.736 1.00 26.72 160 SER A C 1
ATOM 1328 O O . SER A 1 160 ? -2.756 -3.345 -10.672 1.00 27.56 160 SER A O 1
ATOM 1331 N N . ARG A 1 161 ? -1.622 -1.514 -11.321 1.00 27.75 161 ARG A N 1
ATOM 1332 C CA . ARG A 1 161 ? -0.559 -2.322 -11.906 1.00 32.00 161 ARG A CA 1
ATOM 1333 C C . ARG A 1 161 ? 0.052 -3.252 -10.865 1.00 30.27 161 ARG A C 1
ATOM 1334 O O . ARG A 1 161 ? 0.337 -4.425 -11.152 1.00 34.74 161 ARG A O 1
ATOM 1342 N N . ALA A 1 162 ? 0.237 -2.761 -9.641 1.00 29.20 162 ALA A N 1
ATOM 1343 C CA . ALA A 1 162 ? 0.823 -3.582 -8.590 1.00 32.24 162 ALA A CA 1
ATOM 1344 C C . ALA A 1 162 ? -0.078 -4.756 -8.241 1.00 36.45 162 ALA A C 1
ATOM 1345 O O . ALA A 1 162 ? 0.382 -5.903 -8.157 1.00 34.13 162 ALA A O 1
ATOM 1347 N N . GLN A 1 163 ? -1.363 -4.475 -7.985 1.00 27.98 163 GLN A N 1
ATOM 1348 C CA . GLN A 1 163 ? -2.296 -5.524 -7.591 1.00 26.03 163 GLN A CA 1
ATOM 1349 C C . GLN A 1 163 ? -2.539 -6.513 -8.727 1.00 21.87 163 GLN A C 1
ATOM 1350 O O . GLN A 1 163 ? -2.584 -7.722 -8.493 1.00 26.12 163 GLN A O 1
ATOM 1356 N N . THR A 1 164 ? -2.659 -6.029 -9.967 1.00 20.54 164 THR A N 1
ATOM 1357 C CA . THR A 1 164 ? -2.964 -6.933 -11.078 1.00 22.06 164 THR A CA 1
ATOM 1358 C C . THR A 1 164 ? -1.837 -7.935 -11.300 1.00 31.32 164 THR A C 1
ATOM 1359 O O . THR A 1 164 ? -2.100 -9.105 -11.601 1.00 25.00 164 THR A O 1
ATOM 1363 N N . ARG A 1 165 ? -0.586 -7.530 -11.081 1.00 31.59 165 ARG A N 1
ATOM 1364 C CA . ARG A 1 165 ? 0.526 -8.474 -11.225 1.00 37.60 165 ARG A CA 1
ATOM 1365 C C . ARG A 1 165 ? 0.422 -9.663 -10.271 1.00 33.36 165 ARG A C 1
ATOM 1366 O O . ARG A 1 165 ? 1.114 -10.670 -10.472 1.00 35.53 165 ARG A O 1
ATOM 1374 N N . MET A 1 166 ? -0.410 -9.566 -9.239 1.00 31.53 166 MET A N 1
ATOM 1375 C CA . MET A 1 166 ? -0.557 -10.604 -8.229 1.00 30.82 166 MET A CA 1
ATOM 1376 C C . MET A 1 166 ? -1.788 -11.470 -8.440 1.00 31.12 166 MET A C 1
ATOM 1377 O O . MET A 1 166 ? -1.997 -12.430 -7.687 1.00 33.25 166 MET A O 1
ATOM 1382 N N . LYS A 1 167 ? -2.600 -11.168 -9.440 1.00 22.64 167 LYS A N 1
ATOM 1383 C CA . LYS A 1 167 ? -3.876 -11.833 -9.621 1.00 20.06 167 LYS A CA 1
ATOM 1384 C C . LYS A 1 167 ? -3.759 -12.884 -10.717 1.00 18.72 167 LYS A C 1
ATOM 1385 O O . LYS A 1 167 ? -3.332 -12.577 -11.831 1.00 20.01 167 LYS A O 1
ATOM 1391 N N . ALA A 1 168 ? -4.217 -14.104 -10.429 1.00 19.08 168 ALA A N 1
ATOM 1392 C CA . ALA A 1 168 ? -4.256 -15.108 -11.490 1.00 19.01 168 ALA A CA 1
ATOM 1393 C C . ALA A 1 168 ? -5.237 -14.745 -12.603 1.00 17.71 168 ALA A C 1
ATOM 1394 O O . ALA A 1 168 ? -6.135 -13.915 -12.452 1.00 17.20 168 ALA A O 1
ATOM 1396 N N . VAL A 1 169 ? -5.078 -15.428 -13.737 1.00 21.11 169 VAL A N 1
ATOM 1397 C CA . VAL A 1 169 ? -5.915 -15.151 -14.900 1.00 21.46 169 VAL A CA 1
ATOM 1398 C C . VAL A 1 169 ? -7.379 -15.389 -14.587 1.00 21.34 169 VAL A C 1
ATOM 1399 O O . VAL A 1 169 ? -8.256 -14.696 -15.105 1.00 23.75 169 VAL A O 1
ATOM 1403 N N . ASP A 1 170 ? -7.680 -16.383 -13.770 1.00 19.58 170 ASP A N 1
ATOM 1404 C CA . ASP A 1 170 ? -9.073 -16.685 -13.486 1.00 21.34 170 ASP A CA 1
ATOM 1405 C C . ASP A 1 170 ? -9.614 -15.912 -12.298 1.00 20.90 170 ASP A C 1
ATOM 1406 O O . ASP A 1 170 ? -10.703 -16.225 -11.808 1.00 21.74 170 ASP A O 1
ATOM 1411 N N . ILE A 1 171 ? -8.881 -14.909 -11.840 1.00 15.24 171 ILE A N 1
ATOM 1412 C CA . ILE A 1 171 ? -9.439 -13.847 -11.022 1.00 16.47 171 ILE A CA 1
ATOM 1413 C C . ILE A 1 171 ? -9.849 -12.689 -11.905 1.00 15.07 171 ILE A C 1
ATOM 1414 O O . ILE A 1 171 ? -10.915 -12.098 -11.715 1.00 16.95 171 ILE A O 1
ATOM 1419 N N . ILE A 1 172 ? -9.017 -12.357 -12.890 1.00 13.41 172 ILE A N 1
ATOM 1420 C CA . ILE A 1 172 ? -9.281 -11.154 -13.654 1.00 14.01 172 ILE A CA 1
ATOM 1421 C C . ILE A 1 172 ? -10.127 -11.353 -14.902 1.00 13.20 172 ILE A C 1
ATOM 1422 O O . ILE A 1 172 ? -10.721 -10.374 -15.354 1.00 12.78 172 ILE A O 1
ATOM 1427 N N . ASP A 1 173 ? -10.211 -12.565 -15.461 1.00 11.00 173 ASP A N 1
ATOM 1428 C CA . ASP A 1 173 ? -10.990 -12.819 -16.672 1.00 12.23 173 ASP A CA 1
ATOM 1429 C C . ASP A 1 173 ? -12.481 -12.906 -16.323 1.00 11.13 173 ASP A C 1
ATOM 1430 O O . ASP A 1 173 ? -12.869 -12.944 -15.139 1.00 11.30 173 ASP A O 1
ATOM 1435 N N . VAL A 1 174 ? -13.327 -12.938 -17.361 1.00 11.59 174 VAL A N 1
ATOM 1436 C CA . VAL A 1 174 ? -14.766 -12.916 -17.129 1.00 11.44 174 VAL A CA 1
ATOM 1437 C C . VAL A 1 174 ? -15.165 -14.176 -16.365 1.00 11.54 174 VAL A C 1
ATOM 1438 O O . VAL A 1 174 ? -14.640 -15.263 -16.604 1.00 11.97 174 VAL A O 1
ATOM 1442 N N . THR A 1 175 ? -16.088 -14.032 -15.439 1.00 9.97 175 THR A N 1
ATOM 1443 C CA . THR A 1 175 ? -16.626 -15.202 -14.728 1.00 10.37 175 THR A CA 1
ATOM 1444 C C . THR A 1 175 ? -17.422 -16.068 -15.693 1.00 9.96 175 THR A C 1
ATOM 1445 O O . THR A 1 175 ? -18.375 -15.572 -16.294 1.00 9.04 175 THR A O 1
ATOM 1449 N N . PRO A 1 176 ? -17.097 -17.349 -15.868 1.00 11.87 176 PRO A N 1
ATOM 1450 C CA . PRO A 1 176 ? -17.775 -18.103 -16.939 1.00 11.12 176 PRO A CA 1
ATOM 1451 C C . PRO A 1 176 ? -19.291 -18.071 -16.846 1.00 12.00 176 PRO A C 1
ATOM 1452 O O . PRO A 1 176 ? -19.962 -17.869 -17.869 1.00 12.43 176 PRO A O 1
ATOM 1456 N N . GLU A 1 177 ? -19.859 -18.3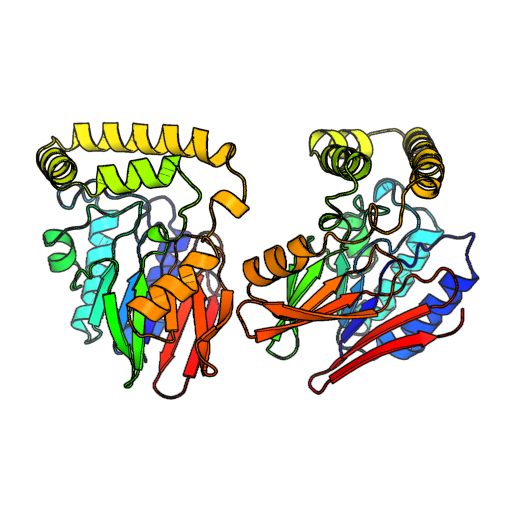07 -15.652 1.00 12.42 177 GLU A N 1
ATOM 1457 C CA . GLU A 1 177 ? -21.314 -18.406 -15.534 1.00 14.73 177 GLU A CA 1
ATOM 1458 C C . GLU A 1 177 ? -22.019 -17.059 -15.695 1.00 13.55 177 GLU A C 1
ATOM 1459 O O . GLU A 1 177 ? -23.233 -17.038 -15.931 1.00 14.32 177 GLU A O 1
ATOM 1465 N N . GLU A 1 178 ? -21.303 -15.938 -15.574 1.00 12.58 178 GLU A N 1
ATOM 1466 C CA . GLU A 1 178 ? -21.929 -14.644 -15.822 1.00 12.14 178 GLU A CA 1
ATOM 1467 C C . GLU A 1 178 ? -22.291 -14.482 -17.288 1.00 10.89 178 GLU A C 1
ATOM 1468 O O . GLU A 1 178 ? -23.204 -13.720 -17.612 1.00 11.84 178 GLU A O 1
ATOM 1474 N N . VAL A 1 179 ? -21.559 -15.132 -18.192 1.00 9.83 179 VAL A N 1
ATOM 1475 C CA . VAL A 1 179 ? -21.769 -14.912 -19.619 1.00 9.56 179 VAL A CA 1
ATOM 1476 C C . VAL A 1 179 ? -23.150 -15.400 -20.027 1.00 10.25 179 VAL A C 1
ATOM 1477 O O . VAL A 1 179 ? -23.928 -14.610 -20.569 1.00 11.01 179 VAL A O 1
ATOM 1481 N N . PRO A 1 180 ? -23.528 -16.662 -19.794 1.00 10.90 180 PRO A N 1
ATOM 1482 C CA . PRO A 1 180 ? -24.912 -17.023 -20.154 1.00 11.51 180 PRO A CA 1
ATOM 1483 C C . PRO A 1 180 ? -25.921 -16.247 -19.358 1.00 10.83 180 PRO A C 1
ATOM 1484 O O . PRO A 1 180 ? -27.008 -15.966 -19.879 1.00 10.69 180 PRO A O 1
ATOM 1488 N N . ARG A 1 181 ? -25.619 -15.871 -18.111 1.00 10.96 181 ARG A N 1
ATOM 1489 C CA . ARG A 1 181 ? -26.598 -15.117 -17.336 1.00 13.57 181 ARG A CA 1
ATOM 1490 C C . ARG A 1 181 ? -26.951 -13.803 -18.038 1.00 13.18 181 ARG A C 1
ATOM 1491 O O . ARG A 1 181 ? -28.134 -13.477 -18.194 1.00 12.67 181 ARG A O 1
ATOM 1499 N N . VAL A 1 182 ? -25.934 -13.019 -18.434 1.00 12.38 182 VAL A N 1
ATOM 1500 C CA . VAL A 1 182 ? -26.218 -11.709 -19.030 1.00 11.86 182 VAL A CA 1
ATOM 1501 C C . VAL A 1 182 ? -26.724 -11.857 -20.451 1.00 11.80 182 VAL A C 1
ATOM 1502 O O . VAL A 1 182 ? -27.569 -11.076 -20.897 1.00 12.67 182 VAL A O 1
ATOM 1506 N N . MET A 1 183 ? -26.247 -12.858 -21.191 1.00 9.42 183 MET A N 1
ATOM 1507 C CA . MET A 1 183 ? -26.707 -13.018 -22.569 1.00 10.75 183 MET A CA 1
ATOM 1508 C C . MET A 1 183 ? -28.171 -13.439 -22.607 1.00 11.54 183 MET A C 1
ATOM 1509 O O . MET A 1 183 ? -28.977 -12.861 -23.356 1.00 9.93 183 MET A O 1
ATOM 1514 N N . ARG A 1 184 ? -28.541 -14.447 -21.800 1.00 10.87 184 ARG A N 1
ATOM 1515 C CA . ARG A 1 184 ? -29.953 -14.779 -21.664 1.00 10.64 184 ARG A CA 1
ATOM 1516 C C . ARG A 1 184 ? -30.771 -13.568 -21.230 1.00 11.07 184 ARG A C 1
ATOM 1517 O O . ARG A 1 184 ? -31.859 -13.314 -21.764 1.00 11.90 184 ARG A O 1
ATOM 1525 N N . GLY A 1 185 ? -30.278 -12.815 -20.238 1.00 11.04 185 GLY A N 1
ATOM 1526 C CA . GLY A 1 185 ? -31.048 -11.693 -19.731 1.00 11.52 185 GLY A CA 1
ATOM 1527 C C . GLY A 1 185 ? -31.393 -10.667 -20.794 1.00 12.53 185 GLY A C 1
ATOM 1528 O O . GLY A 1 185 ? -32.483 -10.064 -20.763 1.00 13.40 185 GLY A O 1
ATOM 1529 N N . HIS A 1 186 ? -30.493 -10.468 -21.743 1.00 10.60 186 HIS A N 1
ATOM 1530 C CA . HIS A 1 186 ? -30.711 -9.539 -22.830 1.00 10.70 186 HIS A CA 1
ATOM 1531 C C . HIS A 1 186 ? -31.298 -10.168 -24.077 1.00 10.93 186 HIS A C 1
ATOM 1532 O O . HIS A 1 186 ? -31.533 -9.439 -25.049 1.00 11.98 186 HIS A O 1
ATOM 1539 N N . GLY A 1 187 ? -31.524 -11.478 -24.095 1.00 10.34 187 GLY A N 1
ATOM 1540 C CA . GLY A 1 187 ? -32.137 -12.126 -25.243 1.00 11.61 187 GLY A CA 1
ATOM 1541 C C . GLY A 1 187 ? -31.218 -12.189 -26.436 1.00 11.42 187 GLY A C 1
ATOM 1542 O O . GLY A 1 187 ? -31.675 -12.024 -27.578 1.00 11.60 187 GLY A O 1
ATOM 1543 N N . VAL A 1 188 ? -29.936 -12.442 -26.222 1.00 10.07 188 VAL A N 1
ATOM 1544 C CA . VAL A 1 188 ? -28.994 -12.427 -27.330 1.00 9.80 188 VAL A CA 1
ATOM 1545 C C . VAL A 1 188 ? -28.254 -13.749 -27.397 1.00 9.69 188 VAL A C 1
ATOM 1546 O O . VAL A 1 188 ? -28.137 -14.484 -26.411 1.00 10.06 188 VAL A O 1
ATOM 1550 N N . ARG A 1 189 ? -27.700 -14.010 -28.582 1.00 10.40 189 ARG A N 1
ATOM 1551 C CA . ARG A 1 189 ? -26.801 -15.140 -28.777 1.00 11.41 189 ARG A CA 1
ATOM 1552 C C . ARG A 1 189 ? -25.415 -14.674 -29.213 1.00 10.24 189 ARG A C 1
ATOM 1553 O O . ARG A 1 189 ? -24.542 -15.510 -29.479 1.00 10.68 189 ARG A O 1
ATOM 1561 N N . THR A 1 190 ? -25.188 -13.362 -29.294 1.00 9.70 190 THR A N 1
ATOM 1562 C CA . THR A 1 190 ? -23.862 -12.813 -29.540 1.00 8.98 190 THR A CA 1
ATOM 1563 C C . THR A 1 190 ? -23.603 -11.718 -28.516 1.00 8.57 190 THR A C 1
ATOM 1564 O O . THR A 1 190 ? -24.445 -10.836 -28.315 1.00 9.23 190 THR A O 1
ATOM 1568 N N . LEU A 1 191 ? -22.429 -11.780 -27.894 1.00 7.92 191 LEU A N 1
ATOM 1569 C CA . LEU A 1 191 ? -21.913 -10.749 -26.994 1.00 7.83 191 LEU A CA 1
ATOM 1570 C C . LEU A 1 191 ? -20.536 -10.342 -27.482 1.00 7.75 191 LEU A C 1
ATOM 1571 O O . LEU A 1 191 ? -19.726 -11.218 -27.817 1.00 7.18 191 LEU A O 1
ATOM 1576 N N . ILE A 1 192 ? -20.273 -9.018 -27.551 1.00 6.60 192 ILE A N 1
ATOM 1577 C CA . ILE A 1 192 ? -18.968 -8.488 -27.917 1.00 6.99 192 ILE A CA 1
ATOM 1578 C C . ILE A 1 192 ? -18.496 -7.641 -26.744 1.00 6.94 192 ILE A C 1
ATOM 1579 O O . ILE A 1 192 ? -19.244 -6.777 -26.277 1.00 7.89 192 ILE A O 1
ATOM 1584 N N . HIS A 1 193 ? -17.257 -7.863 -26.302 1.00 6.97 193 HIS A N 1
ATOM 1585 C CA . HIS A 1 193 ? -16.678 -7.061 -25.233 1.00 6.30 193 HIS A CA 1
ATOM 1586 C C . HIS A 1 193 ? -15.160 -7.023 -25.385 1.00 6.96 193 HIS A C 1
ATOM 1587 O O . HIS A 1 193 ? -14.571 -7.755 -26.190 1.00 6.69 193 HIS A O 1
ATOM 1594 N N . GLY A 1 194 ? -14.528 -6.123 -24.631 1.00 6.47 194 GLY A N 1
ATOM 1595 C CA . GLY A 1 194 ? -13.075 -6.085 -24.556 1.00 6.97 194 GLY A CA 1
ATOM 1596 C C . GLY A 1 194 ? -12.641 -6.317 -23.119 1.00 7.04 194 GLY A C 1
ATOM 1597 O O . GLY A 1 194 ? -13.072 -7.270 -22.489 1.00 7.11 194 GLY A O 1
ATOM 1598 N N . HIS A 1 195 ? -11.813 -5.415 -22.604 1.00 7.90 195 HIS A N 1
ATOM 1599 C CA . HIS A 1 195 ? -11.278 -5.397 -21.254 1.00 7.93 195 HIS A CA 1
ATOM 1600 C C . HIS A 1 195 ? -10.209 -6.456 -20.948 1.00 8.56 195 HIS A C 1
ATOM 1601 O O . HIS A 1 195 ? -9.195 -6.136 -20.306 1.00 9.24 195 HIS A O 1
ATOM 1608 N N . THR A 1 196 ? -10.439 -7.724 -21.326 1.00 8.56 196 THR A N 1
ATOM 1609 C CA . THR A 1 196 ? -9.613 -8.795 -20.813 1.00 8.98 196 THR A CA 1
ATOM 1610 C C . THR A 1 196 ? -8.333 -9.045 -21.600 1.00 11.06 196 THR A C 1
ATOM 1611 O O . THR A 1 196 ? -7.507 -9.829 -21.136 1.00 10.71 196 THR A O 1
ATOM 1615 N N . HIS A 1 197 ? -8.135 -8.379 -22.740 1.00 10.66 197 HIS A N 1
ATOM 1616 C CA . HIS A 1 197 ? -6.867 -8.465 -23.474 1.00 12.06 197 HIS A CA 1
ATOM 1617 C C . HIS A 1 197 ? -6.604 -9.884 -23.983 1.00 12.38 197 HIS A C 1
ATOM 1618 O O . HIS A 1 197 ? -5.450 -10.282 -24.156 1.00 14.95 197 HIS A O 1
ATOM 1625 N N . ARG A 1 198 ? -7.662 -10.654 -24.195 1.00 12.03 198 ARG A N 1
ATOM 1626 C CA . ARG A 1 198 ? -7.568 -12.057 -24.600 1.00 12.54 198 ARG A CA 1
ATOM 1627 C C . ARG A 1 198 ? -8.461 -12.242 -25.816 1.00 11.11 198 ARG A C 1
ATOM 1628 O O . ARG A 1 198 ? -9.505 -12.914 -25.766 1.00 11.68 198 ARG A O 1
ATOM 1636 N N . PRO A 1 199 ? -8.054 -11.662 -26.955 1.00 11.69 199 PRO A N 1
ATOM 1637 C CA . PRO A 1 199 ? -8.875 -11.739 -28.163 1.00 11.39 199 PRO A CA 1
ATOM 1638 C C . PRO A 1 199 ? -9.148 -13.188 -28.547 1.00 10.69 199 PRO A C 1
ATOM 1639 O O . PRO A 1 199 ? -8.231 -14.029 -28.598 1.00 12.55 199 PRO A O 1
ATOM 1643 N N . ALA A 1 200 ? -10.421 -13.468 -28.804 1.00 10.15 200 ALA A N 1
ATOM 1644 C CA . ALA A 1 200 ? -10.875 -14.827 -28.994 1.00 12.38 200 ALA A CA 1
ATOM 1645 C C . ALA A 1 200 ? -12.356 -14.827 -29.318 1.00 11.24 200 ALA A C 1
ATOM 1646 O O . ALA A 1 200 ? -13.040 -13.810 -29.204 1.00 12.08 200 ALA A O 1
ATOM 1648 N N . GLU A 1 201 ? -12.832 -15.975 -29.795 1.00 12.45 201 GLU A N 1
ATOM 1649 C CA . GLU A 1 201 ? -14.260 -16.213 -29.969 1.00 11.26 201 GLU A CA 1
ATOM 1650 C C . GLU A 1 201 ? -14.584 -17.472 -29.187 1.00 13.08 201 GLU A C 1
ATOM 1651 O O . GLU A 1 201 ? -13.960 -18.525 -29.406 1.00 14.57 201 GLU A O 1
ATOM 1657 N N . HIS A 1 202 ? -15.538 -17.349 -28.265 1.00 10.83 202 HIS A N 1
ATOM 1658 C CA . HIS A 1 202 ? -15.906 -18.421 -27.338 1.00 10.45 202 HIS A CA 1
ATOM 1659 C C . HIS A 1 202 ? -17.310 -18.905 -27.644 1.00 11.00 202 HIS A C 1
ATOM 1660 O O . HIS A 1 202 ? -18.282 -18.192 -27.349 1.00 11.50 202 HIS A O 1
ATOM 1667 N N . PRO A 1 203 ? -17.474 -20.090 -28.200 1.00 11.29 203 PRO A N 1
ATOM 1668 C CA . PRO A 1 203 ? -18.812 -20.681 -28.294 1.00 11.78 203 PRO A CA 1
ATOM 1669 C C . PRO A 1 203 ? -19.319 -21.089 -26.925 1.00 11.20 203 PRO A C 1
ATOM 1670 O O . PRO A 1 203 ? -18.550 -21.435 -26.029 1.00 12.14 203 PRO A O 1
ATOM 1674 N N . LEU A 1 204 ? -20.636 -21.056 -26.785 1.00 12.31 204 LEU A N 1
ATOM 1675 C CA . LEU A 1 204 ? -21.283 -21.580 -25.602 1.00 11.19 204 LEU A CA 1
ATOM 1676 C C . LEU A 1 204 ? -22.700 -21.963 -25.973 1.00 11.66 204 LEU A C 1
ATOM 1677 O O . LEU A 1 204 ? -23.165 -21.727 -27.089 1.00 12.80 204 LEU A O 1
ATOM 1682 N N . ASP A 1 205 ? -23.336 -22.653 -25.056 1.00 11.22 205 ASP A N 1
ATOM 1683 C CA . ASP A 1 205 ? -24.712 -23.108 -25.193 1.00 13.72 205 ASP A CA 1
ATOM 1684 C C . ASP A 1 205 ? -25.550 -22.323 -24.191 1.00 13.62 205 ASP A C 1
ATOM 1685 O O . ASP A 1 205 ? -25.202 -22.272 -23.008 1.00 15.87 205 ASP A O 1
ATOM 1690 N N . ILE A 1 206 ? -26.637 -21.694 -24.649 1.00 11.34 206 ILE A N 1
ATOM 1691 C CA . ILE A 1 206 ? -27.591 -21.034 -23.759 1.00 11.04 206 ILE A CA 1
ATOM 1692 C C . ILE A 1 206 ? -28.949 -21.687 -23.998 1.00 12.70 206 ILE A C 1
ATOM 1693 O O . ILE A 1 206 ? -29.563 -21.518 -25.066 1.00 11.96 206 ILE A O 1
ATOM 1698 N N . ASP A 1 207 ? -29.428 -22.435 -23.004 1.00 12.66 207 ASP A N 1
ATOM 1699 C CA . ASP A 1 207 ? -30.753 -23.036 -23.089 1.00 13.77 207 ASP A CA 1
ATOM 1700 C C . ASP A 1 207 ? -30.873 -23.911 -24.336 1.00 13.95 207 ASP A C 1
ATOM 1701 O O . ASP A 1 207 ? -31.940 -24.018 -24.940 1.00 13.66 207 ASP A O 1
ATOM 1706 N N . GLY A 1 208 ? -29.778 -24.530 -24.729 1.00 13.13 208 GLY A N 1
ATOM 1707 C CA . GLY A 1 208 ? -29.792 -25.491 -25.821 1.00 13.66 208 GLY A CA 1
ATOM 1708 C C . GLY A 1 208 ? -29.493 -24.917 -27.185 1.00 14.11 208 GLY A C 1
ATOM 1709 O O . GLY A 1 208 ? -29.445 -25.679 -28.161 1.00 14.55 208 GLY A O 1
ATOM 1710 N N . GLN A 1 209 ? -29.313 -23.594 -27.294 1.00 13.03 209 GLN A N 1
ATOM 1711 C CA . GLN A 1 209 ? -29.001 -22.964 -28.550 1.00 13.08 209 GLN A CA 1
ATOM 1712 C C . GLN A 1 209 ? -27.557 -22.473 -28.569 1.00 12.51 209 GLN A C 1
ATOM 1713 O O . GLN A 1 209 ? -27.020 -22.043 -27.541 1.00 13.32 209 GLN A O 1
ATOM 1719 N N . PRO A 1 210 ? -26.919 -22.482 -29.729 1.00 11.94 210 PRO A N 1
ATOM 1720 C CA . PRO A 1 210 ? -25.535 -22.014 -29.800 1.00 12.14 210 PRO A CA 1
ATOM 1721 C C . PRO A 1 210 ? -25.458 -20.512 -29.656 1.00 11.06 210 PRO A C 1
ATOM 1722 O O . PRO A 1 210 ? -26.303 -19.783 -30.165 1.00 12.45 210 PRO A O 1
ATOM 1726 N N . ALA A 1 211 ? -24.410 -20.066 -28.991 1.00 10.01 211 ALA A N 1
ATOM 1727 C CA . ALA A 1 211 ? -24.161 -18.647 -28.781 1.00 10.01 211 ALA A CA 1
ATOM 1728 C C . ALA A 1 211 ? -22.660 -18.399 -28.874 1.00 9.49 211 ALA A C 1
ATOM 1729 O O . ALA A 1 211 ? -21.850 -19.329 -28.891 1.00 9.91 211 ALA A O 1
ATOM 1731 N N . ARG A 1 212 ? -22.272 -17.120 -28.925 1.00 10.19 212 ARG A N 1
ATOM 1732 C CA . ARG A 1 212 ? -20.854 -16.806 -29.057 1.00 9.93 212 ARG A CA 1
ATOM 1733 C C . ARG A 1 212 ? -20.536 -15.542 -28.272 1.00 9.08 212 ARG A C 1
ATOM 1734 O O . ARG A 1 212 ? -21.315 -14.585 -28.266 1.00 9.37 212 ARG A O 1
ATOM 1742 N N . ARG A 1 213 ? -19.359 -15.535 -27.670 1.00 8.84 213 ARG A N 1
ATOM 1743 C CA . ARG A 1 213 ? -18.804 -14.362 -26.999 1.00 7.68 213 ARG A CA 1
ATOM 1744 C C . ARG A 1 213 ? -17.511 -14.001 -27.723 1.00 8.79 213 ARG A C 1
ATOM 1745 O O . ARG A 1 213 ? -16.578 -14.805 -27.760 1.00 9.96 213 ARG A O 1
ATOM 1753 N N . ILE A 1 214 ? -17.485 -12.830 -28.357 1.00 7.36 214 ILE A N 1
ATOM 1754 C CA . ILE A 1 214 ? -16.316 -12.355 -29.085 1.00 8.99 214 ILE A CA 1
ATOM 1755 C C . ILE A 1 214 ? -15.601 -11.322 -28.236 1.00 8.48 214 ILE A C 1
ATOM 1756 O O . ILE A 1 214 ? -16.209 -10.326 -27.827 1.00 8.24 214 ILE A O 1
ATOM 1761 N N . VAL A 1 215 ? -14.309 -11.554 -27.981 1.00 7.45 215 VAL A N 1
ATOM 1762 C CA . VAL A 1 215 ? -13.473 -10.703 -27.157 1.00 7.75 215 VAL A CA 1
ATOM 1763 C C . VAL A 1 215 ? -12.527 -9.941 -28.074 1.00 7.54 215 VAL A C 1
ATOM 1764 O O . VAL A 1 215 ? -11.742 -10.548 -28.805 1.00 8.56 215 VAL A O 1
ATOM 1768 N N . LEU A 1 216 ? -12.601 -8.626 -28.005 1.00 7.28 216 LEU A N 1
ATOM 1769 C CA . LEU A 1 216 ? -11.756 -7.741 -28.779 1.00 6.97 216 LEU A CA 1
ATOM 1770 C C . LEU A 1 216 ? -10.348 -7.697 -28.196 1.00 6.88 216 LEU A C 1
ATOM 1771 O O . LEU A 1 216 ? -10.141 -7.777 -26.982 1.00 6.84 216 LEU A O 1
ATOM 1776 N N . GLY A 1 217 ? -9.369 -7.514 -29.074 1.00 7.79 217 GLY A N 1
ATOM 1777 C CA . GLY A 1 217 ? -7.985 -7.469 -28.640 1.00 7.95 217 GLY A CA 1
ATOM 1778 C C . GLY A 1 217 ? -7.517 -6.066 -28.275 1.00 8.21 217 GLY A C 1
ATOM 1779 O O . GLY A 1 217 ? -7.968 -5.072 -28.828 1.00 8.87 217 GLY A O 1
ATOM 1780 N N . ASP A 1 218 ? -6.608 -6.004 -27.316 1.00 9.25 218 ASP A N 1
ATOM 1781 C CA . ASP A 1 218 ? -5.999 -4.740 -26.958 1.00 9.48 218 ASP A CA 1
ATOM 1782 C C . ASP A 1 218 ? -4.848 -4.440 -27.921 1.00 9.26 218 ASP A C 1
ATOM 1783 O O . ASP A 1 218 ? -4.326 -5.335 -28.592 1.00 10.66 218 ASP A O 1
ATOM 1788 N N . TRP A 1 219 ? -4.439 -3.169 -27.977 1.00 7.98 219 TRP A N 1
ATOM 1789 C CA . TRP A 1 219 ? -3.490 -2.714 -28.986 1.00 8.89 219 TRP A CA 1
ATOM 1790 C C . TRP A 1 219 ? -2.064 -2.554 -28.469 1.00 11.03 219 TRP A C 1
ATOM 1791 O O . TRP A 1 219 ? -1.265 -1.880 -29.104 1.00 10.70 219 TRP A O 1
ATOM 1802 N N . ASP A 1 220 ? -1.706 -3.186 -27.348 1.00 9.76 220 ASP A N 1
ATOM 1803 C CA . ASP A 1 220 ? -0.380 -2.968 -26.776 1.00 12.34 220 ASP A CA 1
ATOM 1804 C C . ASP A 1 220 ? 0.744 -3.431 -27.685 1.00 11.73 220 ASP A C 1
ATOM 1805 O O . ASP A 1 220 ? 1.845 -2.840 -27.690 1.00 13.15 220 ASP A O 1
ATOM 1810 N N . ARG A 1 221 ? 0.530 -4.533 -28.396 1.00 13.27 221 ARG A N 1
ATOM 1811 C CA . ARG A 1 221 ? 1.585 -5.132 -29.231 1.00 15.20 221 ARG A CA 1
ATOM 1812 C C . ARG A 1 221 ? 1.213 -5.183 -30.705 1.00 15.53 221 ARG A C 1
ATOM 1813 O O . ARG A 1 221 ? 2.109 -5.184 -31.556 1.00 15.12 221 ARG A O 1
ATOM 1821 N N . GLN A 1 222 ? -0.076 -5.235 -31.014 1.00 12.90 222 GLN A N 1
ATOM 1822 C CA . GLN A 1 222 ? -0.565 -5.147 -32.379 1.00 13.29 222 GLN A CA 1
ATOM 1823 C C . GLN A 1 222 ? -1.976 -4.598 -32.308 1.00 11.23 222 GLN A C 1
ATOM 1824 O O . GLN A 1 222 ? -2.639 -4.699 -31.270 1.00 11.07 222 GLN A O 1
ATOM 1830 N N . GLY A 1 223 ? -2.409 -3.965 -33.386 1.00 9.91 223 GLY A N 1
ATOM 1831 C CA . GLY A 1 223 ? -3.787 -3.549 -33.496 1.00 10.09 223 GLY A CA 1
ATOM 1832 C C . GLY A 1 223 ? -4.719 -4.712 -33.736 1.00 8.99 223 GLY A C 1
ATOM 1833 O O . GLY A 1 223 ? -4.333 -5.779 -34.217 1.00 9.60 223 GLY A O 1
ATOM 1834 N N . TRP A 1 224 ? -5.993 -4.486 -33.380 1.00 8.90 224 TRP A N 1
ATOM 1835 C CA . TRP A 1 224 ? -7.041 -5.467 -33.575 1.00 9.15 224 TRP A CA 1
ATOM 1836 C C . TRP A 1 224 ? -8.300 -4.768 -34.062 1.00 10.29 224 TRP A C 1
ATOM 1837 O O . TRP A 1 224 ? -8.597 -3.645 -33.647 1.00 11.44 224 TRP A O 1
ATOM 1848 N N . ALA A 1 225 ? -9.064 -5.458 -34.914 1.00 8.72 225 ALA A N 1
ATOM 1849 C CA . ALA A 1 225 ? -10.401 -5.010 -35.265 1.00 8.92 225 ALA A CA 1
ATOM 1850 C C . ALA A 1 225 ? -11.280 -6.210 -35.558 1.00 9.02 225 ALA A C 1
ATOM 1851 O O . ALA A 1 225 ? -10.823 -7.187 -36.165 1.00 9.72 225 ALA A O 1
ATOM 1853 N N . LEU A 1 226 ? -12.524 -6.139 -35.102 1.00 8.20 226 LEU A N 1
ATOM 1854 C CA . LEU A 1 226 ? -13.610 -7.028 -35.512 1.00 8.01 226 LEU A CA 1
ATOM 1855 C C . LEU A 1 226 ? -14.492 -6.331 -36.541 1.00 8.69 226 LEU A C 1
ATOM 1856 O O . LEU A 1 226 ? -14.945 -5.209 -36.308 1.00 8.09 226 LEU A O 1
ATOM 1861 N N . GLU A 1 227 ? -14.708 -6.981 -37.680 1.00 9.16 227 GLU A N 1
ATOM 1862 C CA . GLU A 1 227 ? -15.584 -6.461 -38.720 1.00 9.91 227 GLU A CA 1
ATOM 1863 C C . GLU A 1 227 ? -16.731 -7.439 -38.869 1.00 9.15 227 GLU A C 1
ATOM 1864 O O . GLU A 1 227 ? -16.503 -8.645 -38.988 1.00 9.28 227 GLU A O 1
ATOM 1870 N N . ILE A 1 228 ? -17.953 -6.917 -38.875 1.00 8.82 228 ILE A N 1
ATOM 1871 C CA . ILE A 1 228 ? -19.157 -7.716 -39.067 1.00 9.30 228 ILE A CA 1
ATOM 1872 C C . ILE A 1 228 ? -19.942 -7.110 -40.223 1.00 9.42 228 ILE A C 1
ATOM 1873 O O . ILE A 1 228 ? -20.108 -5.890 -40.295 1.00 9.26 228 ILE A O 1
ATOM 1878 N N . ASP A 1 229 ? -20.406 -7.955 -41.137 1.00 9.86 229 ASP A N 1
ATOM 1879 C CA . ASP A 1 229 ? -21.312 -7.531 -42.187 1.00 10.34 229 ASP A CA 1
ATOM 1880 C C . ASP A 1 229 ? -22.475 -8.513 -42.214 1.00 10.57 229 ASP A C 1
ATOM 1881 O O . ASP A 1 229 ? -22.591 -9.400 -41.360 1.00 10.68 229 ASP A O 1
ATOM 1886 N N . ALA A 1 230 ? -23.389 -8.310 -43.153 1.00 10.73 230 ALA A N 1
ATOM 1887 C CA . ALA A 1 230 ? -24.605 -9.106 -43.191 1.00 11.65 230 ALA A CA 1
ATOM 1888 C C . ALA A 1 230 ? -24.314 -10.579 -43.418 1.00 11.64 230 ALA A C 1
ATOM 1889 O O . ALA A 1 230 ? -25.168 -11.419 -43.111 1.00 14.11 230 ALA A O 1
ATOM 1891 N N . ASN A 1 231 ? -23.127 -10.916 -43.902 1.00 10.69 231 ASN A N 1
ATOM 1892 C CA . ASN A 1 231 ? -22.831 -12.295 -44.267 1.00 12.42 231 ASN A CA 1
ATOM 1893 C C . ASN A 1 231 ? -21.769 -12.975 -43.413 1.00 15.37 231 ASN A C 1
ATOM 1894 O O . ASN A 1 231 ? -21.517 -14.171 -43.598 1.00 16.36 231 ASN A O 1
ATOM 1899 N N . GLY A 1 232 ? -21.152 -12.277 -42.470 1.00 13.17 232 GLY A N 1
ATOM 1900 C CA . GLY A 1 232 ? -20.217 -12.958 -41.595 1.00 14.69 232 GLY A CA 1
ATOM 1901 C C . GLY A 1 232 ? -19.418 -11.966 -40.787 1.00 12.52 232 GLY A C 1
ATOM 1902 O O . GLY A 1 232 ? -19.763 -10.787 -40.710 1.00 11.44 232 GLY A O 1
ATOM 1903 N N . HIS A 1 233 ? -18.328 -12.464 -40.210 1.00 10.97 233 HIS A N 1
ATOM 1904 C CA . HIS A 1 233 ? -17.491 -11.615 -39.385 1.00 10.41 233 HIS A CA 1
ATOM 1905 C C . HIS A 1 233 ? -16.052 -12.091 -39.397 1.00 10.63 233 HIS A C 1
ATOM 1906 O O . HIS A 1 233 ? -15.747 -13.248 -39.726 1.00 11.88 233 HIS A O 1
ATOM 1913 N N . ARG A 1 234 ? -15.168 -11.174 -39.010 1.00 8.92 234 ARG A N 1
ATOM 1914 C CA . ARG A 1 234 ? -13.745 -11.462 -38.916 1.00 9.36 234 ARG A CA 1
ATOM 1915 C C . ARG A 1 234 ? -13.091 -10.535 -37.918 1.00 10.23 234 ARG A C 1
ATOM 1916 O O . ARG A 1 234 ? -13.169 -9.312 -38.079 1.00 8.11 234 ARG A O 1
ATOM 1924 N N . GLN A 1 235 ? -12.400 -11.106 -36.935 1.00 10.52 235 GLN A N 1
ATOM 1925 C CA . GLN A 1 235 ? -11.483 -10.346 -36.104 1.00 9.95 235 GLN A CA 1
ATOM 1926 C C . GLN A 1 235 ? -10.056 -10.784 -36.411 1.00 10.29 235 GLN A C 1
ATOM 1927 O O . GLN A 1 235 ? -9.731 -11.980 -36.403 1.00 11.32 235 GLN A O 1
ATOM 1933 N N . ALA A 1 236 ? -9.203 -9.812 -36.693 1.00 11.13 236 ALA A N 1
ATOM 1934 C CA . ALA A 1 236 ? -7.832 -10.117 -37.050 1.00 11.19 236 ALA A CA 1
ATOM 1935 C C . ALA A 1 236 ? -6.950 -8.983 -36.575 1.00 11.25 236 ALA A C 1
ATOM 1936 O O . ALA A 1 236 ? -7.414 -7.847 -36.435 1.00 9.58 236 ALA A O 1
ATOM 1938 N N . PRO A 1 237 ? -5.671 -9.251 -36.359 1.00 11.91 237 PRO A N 1
ATOM 1939 C CA . PRO A 1 237 ? -4.734 -8.219 -35.929 1.00 12.53 237 PRO A CA 1
ATOM 1940 C C . PRO A 1 237 ? -4.008 -7.600 -37.119 1.00 12.59 237 PRO A C 1
ATOM 1941 O O . PRO A 1 237 ? -4.074 -8.063 -38.270 1.00 12.45 237 PRO A O 1
ATOM 1945 N N . PHE A 1 238 ? -3.302 -6.525 -36.824 1.00 13.03 238 PHE A N 1
ATOM 1946 C CA . PHE A 1 238 ? -2.469 -5.881 -37.825 1.00 12.61 238 PHE A CA 1
ATOM 1947 C C . PHE A 1 238 ? -1.346 -5.167 -37.099 1.00 13.64 238 PHE A C 1
ATOM 1948 O O . PHE A 1 238 ? -1.475 -4.851 -35.913 1.00 11.03 238 PHE A O 1
ATOM 1956 N N . PRO A 1 239 ? -0.224 -4.934 -37.759 1.00 14.42 239 PRO A N 1
ATOM 1957 C CA . PRO A 1 239 ? 0.958 -4.435 -37.041 1.00 16.07 239 PRO A CA 1
ATOM 1958 C C . PRO A 1 239 ? 0.816 -2.995 -36.574 1.00 17.83 239 PRO A C 1
ATOM 1959 O O . PRO A 1 239 ? 0.103 -2.187 -37.168 1.00 18.79 239 PRO A O 1
ATOM 1963 N N . LEU A 1 240 ? 1.524 -2.672 -35.499 1.00 17.60 240 LEU A N 1
ATOM 1964 C CA . LEU A 1 240 ? 1.577 -1.276 -35.026 1.00 19.91 240 LEU A CA 1
ATOM 1965 C C . LEU A 1 240 ? 2.457 -0.407 -35.916 1.00 26.02 240 LEU A C 1
ATOM 1966 O O . LEU A 1 240 ? 3.295 -0.924 -36.640 1.00 30.70 240 LEU A O 1
ATOM 1971 N N . SER B 1 2 ? -53.985 -11.011 -38.458 1.00 17.28 2 SER B N 1
ATOM 1972 C CA . SER B 1 2 ? -52.863 -11.014 -37.517 1.00 16.37 2 SER B CA 1
ATOM 1973 C C . SER B 1 2 ? -53.369 -10.859 -36.093 1.00 15.77 2 SER B C 1
ATOM 1974 O O . SER B 1 2 ? -54.534 -10.527 -35.881 1.00 14.20 2 SER B O 1
ATOM 1977 N N . VAL B 1 3 ? -52.482 -11.077 -35.126 1.00 14.41 3 VAL B N 1
ATOM 1978 C CA . VAL B 1 3 ? -52.791 -10.997 -33.704 1.00 13.41 3 VAL B CA 1
ATOM 1979 C C . VAL B 1 3 ? -51.745 -10.109 -33.029 1.00 13.41 3 VAL B C 1
ATOM 1980 O O . VAL B 1 3 ? -50.559 -10.170 -33.380 1.00 14.21 3 VAL B O 1
ATOM 1984 N N . LEU B 1 4 ? -52.184 -9.259 -32.091 1.00 11.97 4 LEU B N 1
ATOM 1985 C CA . LEU B 1 4 ? -51.306 -8.340 -31.382 1.00 10.71 4 LEU B CA 1
ATOM 1986 C C . LEU B 1 4 ? -51.264 -8.672 -29.897 1.00 11.26 4 LEU B C 1
ATOM 1987 O O . LEU B 1 4 ? -52.266 -9.075 -29.316 1.00 11.38 4 LEU B O 1
ATOM 1992 N N . PHE B 1 5 ? -50.088 -8.500 -29.312 1.00 10.10 5 PHE B N 1
ATOM 1993 C CA . PHE B 1 5 ? -49.847 -8.721 -27.898 1.00 10.04 5 PHE B CA 1
ATOM 1994 C C . PHE B 1 5 ? -49.203 -7.491 -27.297 1.00 10.03 5 PHE B C 1
ATOM 1995 O O . PHE B 1 5 ? -48.140 -7.057 -27.774 1.00 9.08 5 PHE B O 1
ATOM 2003 N N . ILE B 1 6 ? -49.790 -6.983 -26.202 1.00 8.99 6 ILE B N 1
ATOM 2004 C CA . ILE B 1 6 ? -49.232 -5.859 -25.456 1.00 9.09 6 ILE B CA 1
ATOM 2005 C C . ILE B 1 6 ? -49.359 -6.156 -23.973 1.00 9.58 6 ILE B C 1
ATOM 2006 O O . ILE B 1 6 ? -50.151 -7.005 -23.563 1.00 9.36 6 ILE B O 1
ATOM 2011 N N . SER B 1 7 ? -48.563 -5.453 -23.170 1.00 9.78 7 SER B N 1
ATOM 2012 C CA . SER B 1 7 ? -48.678 -5.583 -21.719 1.00 8.95 7 SER B CA 1
ATOM 2013 C C . SER B 1 7 ? -47.939 -4.422 -21.056 1.00 9.86 7 SER B C 1
ATOM 2014 O O . SER B 1 7 ? -47.183 -3.690 -21.694 1.00 9.85 7 SER B O 1
ATOM 2017 N N . ASP B 1 8 ? -48.191 -4.238 -19.753 1.00 9.38 8 ASP B N 1
ATOM 2018 C CA . ASP B 1 8 ? -47.385 -3.340 -18.929 1.00 9.86 8 ASP B CA 1
ATOM 2019 C C . ASP B 1 8 ? -47.469 -1.908 -19.451 1.00 11.16 8 ASP B C 1
ATOM 2020 O O . ASP B 1 8 ? -46.481 -1.181 -19.509 1.00 12.26 8 ASP B O 1
ATOM 2025 N N . LEU B 1 9 ? -48.685 -1.489 -19.790 1.00 9.92 9 LEU B N 1
ATOM 2026 C CA . LEU B 1 9 ? -48.934 -0.114 -20.189 1.00 10.95 9 LEU B CA 1
ATOM 2027 C C . LEU B 1 9 ? -48.989 0.820 -18.985 1.00 12.88 9 LEU B C 1
ATOM 2028 O O . LEU B 1 9 ? -48.594 1.984 -19.092 1.00 13.40 9 LEU B O 1
ATOM 2033 N N . HIS B 1 10 ? -49.506 0.340 -17.850 1.00 12.60 10 HIS B N 1
ATOM 2034 C CA . HIS B 1 10 ? -49.719 1.167 -16.649 1.00 15.70 10 HIS B CA 1
ATOM 2035 C C . HIS B 1 10 ? -50.539 2.424 -16.953 1.00 15.68 10 HIS B C 1
ATOM 2036 O O . HIS B 1 10 ? -50.203 3.531 -16.524 1.00 15.21 10 HIS B O 1
ATOM 2043 N N . LEU B 1 11 ? -51.645 2.247 -17.672 1.00 12.29 11 LEU B N 1
ATOM 2044 C CA . LEU B 1 11 ? -52.509 3.384 -17.989 1.00 13.33 11 LEU B CA 1
ATOM 2045 C C . LEU B 1 11 ? -53.012 4.056 -16.715 1.00 13.30 11 LEU B C 1
ATOM 2046 O O . LEU B 1 11 ? -53.441 3.389 -15.761 1.00 13.79 11 LEU B O 1
ATOM 2051 N N . GLU B 1 12 ? -52.960 5.393 -16.707 1.00 15.23 12 GLU B N 1
ATOM 2052 C CA . GLU B 1 12 ? -53.522 6.169 -15.606 1.00 16.64 12 GLU B CA 1
ATOM 2053 C C . GLU B 1 12 ? -53.760 7.591 -16.086 1.00 15.76 12 GLU B C 1
ATOM 2054 O O . GLU B 1 12 ? -53.160 8.050 -17.064 1.00 16.20 12 GLU B O 1
ATOM 2060 N N . ALA B 1 13 ? -54.626 8.295 -15.355 1.00 17.82 13 ALA B N 1
ATOM 2061 C CA . ALA B 1 13 ? -55.010 9.641 -15.758 1.00 20.52 13 ALA B CA 1
ATOM 2062 C C . ALA B 1 13 ? -53.794 10.550 -15.891 1.00 20.98 13 ALA B C 1
ATOM 2063 O O . ALA B 1 13 ? -53.729 11.381 -16.808 1.00 21.42 13 ALA B O 1
ATOM 2065 N N . GLU B 1 14 ? -52.814 10.400 -15.001 1.00 23.92 14 GLU B N 1
ATOM 2066 C CA . GLU B 1 14 ? -51.676 11.309 -14.973 1.00 28.57 14 GLU B CA 1
ATOM 2067 C C . GLU B 1 14 ? -50.564 10.910 -15.945 1.00 26.55 14 GLU B C 1
ATOM 2068 O O . GLU B 1 14 ? -49.487 11.515 -15.911 1.00 23.47 14 GLU B O 1
ATOM 2074 N N . ARG B 1 15 ? -50.806 9.954 -16.844 1.00 20.20 15 ARG B N 1
ATOM 2075 C CA . ARG B 1 15 ? -49.858 9.623 -17.908 1.00 19.15 15 ARG B CA 1
ATOM 2076 C C . ARG B 1 15 ? -50.558 9.765 -19.254 1.00 20.37 15 ARG B C 1
ATOM 2077 O O . ARG B 1 15 ? -50.723 8.783 -19.994 1.00 15.83 15 ARG B O 1
ATOM 2085 N N . PRO B 1 16 ? -50.944 10.987 -19.621 1.00 18.95 16 PRO B N 1
ATOM 2086 C CA . PRO B 1 16 ? -51.609 11.179 -20.917 1.00 18.43 16 PRO B CA 1
ATOM 2087 C C . PRO B 1 16 ? -50.727 10.862 -22.100 1.00 17.50 16 PRO B C 1
ATOM 2088 O O . PRO B 1 16 ? -51.259 10.629 -23.188 1.00 16.20 16 PRO B O 1
ATOM 2092 N N . ASP B 1 17 ? -49.401 10.835 -21.936 1.00 16.95 17 ASP B N 1
ATOM 2093 C CA . ASP B 1 17 ? -48.549 10.435 -23.049 1.00 17.34 17 ASP B CA 1
ATOM 2094 C C . ASP B 1 17 ? -48.787 8.978 -23.414 1.00 15.75 17 ASP B C 1
ATOM 2095 O O . ASP B 1 17 ? -48.904 8.639 -24.601 1.00 16.88 17 ASP B O 1
ATOM 2100 N N . ILE B 1 18 ? -48.881 8.109 -22.412 1.00 16.31 18 ILE B N 1
ATOM 2101 C CA . ILE B 1 18 ? -49.150 6.706 -22.703 1.00 15.49 18 ILE B CA 1
ATOM 2102 C C . ILE B 1 18 ? -50.558 6.546 -23.270 1.00 14.73 18 ILE B C 1
ATOM 2103 O O . ILE B 1 18 ? -50.780 5.761 -24.200 1.00 15.41 18 ILE B O 1
ATOM 2108 N N . THR B 1 19 ? -51.528 7.278 -22.718 1.00 14.54 19 THR B N 1
ATOM 2109 C CA . THR B 1 19 ? -52.905 7.172 -23.187 1.00 15.52 19 THR B CA 1
ATOM 2110 C C . THR B 1 19 ? -53.015 7.527 -24.660 1.00 15.62 19 THR B C 1
ATOM 2111 O O . THR B 1 19 ? -53.614 6.780 -25.440 1.00 15.48 19 THR B O 1
ATOM 2115 N N . ARG B 1 20 ? -52.442 8.662 -25.063 1.00 17.07 20 ARG B N 1
ATOM 2116 C CA . ARG B 1 20 ? -52.522 9.068 -26.468 1.00 19.07 20 ARG B CA 1
ATOM 2117 C C . ARG B 1 20 ? -51.857 8.036 -27.378 1.00 18.60 20 ARG B C 1
ATOM 2118 O O . ARG B 1 20 ? -52.401 7.690 -28.433 1.00 18.24 20 ARG B O 1
ATOM 2126 N N . ALA B 1 21 ? -50.700 7.502 -26.966 1.00 17.08 21 ALA B N 1
ATOM 2127 C CA . ALA B 1 21 ? -50.055 6.454 -27.750 1.00 17.30 21 ALA B CA 1
ATOM 2128 C C . ALA B 1 21 ? -50.949 5.232 -27.876 1.00 16.01 21 ALA B C 1
ATOM 2129 O O . ALA B 1 21 ? -51.049 4.623 -28.952 1.00 15.73 21 ALA B O 1
ATOM 2131 N N . PHE B 1 22 ? -51.554 4.813 -26.766 1.00 15.59 22 PHE B N 1
ATOM 2132 C CA . PHE B 1 22 ? -52.402 3.627 -26.789 1.00 13.81 22 PHE B CA 1
ATOM 2133 C C . PHE B 1 22 ? -53.640 3.835 -27.657 1.00 16.11 22 PHE B C 1
ATOM 2134 O O . PHE B 1 22 ? -54.018 2.951 -28.435 1.00 12.55 22 PHE B O 1
ATOM 2142 N N . LEU B 1 23 ? -54.285 4.994 -27.560 1.00 15.24 23 LEU B N 1
ATOM 2143 C CA . LEU B 1 23 ? -55.473 5.197 -28.381 1.00 17.70 23 LEU B CA 1
ATOM 2144 C C . LEU B 1 23 ? -55.115 5.228 -29.858 1.00 17.55 23 LEU B C 1
ATOM 2145 O O . LEU B 1 23 ? -55.873 4.733 -30.696 1.00 16.87 23 LEU B O 1
ATOM 2150 N N . SER B 1 24 ? -53.978 5.831 -30.196 1.00 18.23 24 SER B N 1
ATOM 2151 C CA . SER B 1 24 ? -53.525 5.821 -31.580 1.00 19.34 24 SER B CA 1
ATOM 2152 C C . SER B 1 24 ? -53.227 4.400 -32.041 1.00 17.98 24 SER B C 1
ATOM 2153 O O . SER B 1 24 ? -53.576 4.010 -33.163 1.00 18.79 24 SER B O 1
ATOM 2156 N N . PHE B 1 25 ? -52.627 3.598 -31.156 1.00 15.32 25 PHE B N 1
ATOM 2157 C CA . PHE B 1 25 ? -52.370 2.195 -31.461 1.00 16.21 25 PHE B CA 1
ATOM 2158 C C . PHE B 1 25 ? -53.672 1.454 -31.715 1.00 14.29 25 PHE B C 1
ATOM 2159 O O . PHE B 1 25 ? -53.749 0.617 -32.625 1.00 14.73 25 PHE B O 1
ATOM 2167 N N . LEU B 1 26 ? -54.702 1.709 -30.896 1.00 14.41 26 LEU B N 1
ATOM 2168 C CA . LEU B 1 26 ? -55.982 1.037 -31.128 1.00 15.18 26 LEU B CA 1
ATOM 2169 C C . LEU B 1 26 ? -56.531 1.364 -32.503 1.00 17.30 26 LEU B C 1
ATOM 2170 O O . LEU B 1 26 ? -56.990 0.468 -33.232 1.00 15.68 26 LEU B O 1
ATOM 2175 N N . ASP B 1 27 ? -56.462 2.639 -32.879 1.00 18.10 27 ASP B N 1
ATOM 2176 C CA . ASP B 1 27 ? -57.002 3.106 -34.151 1.00 21.86 27 ASP B CA 1
ATOM 2177 C C . ASP B 1 27 ? -56.221 2.559 -35.338 1.00 20.50 27 ASP B C 1
ATOM 2178 O O . ASP B 1 27 ? -56.814 2.088 -36.319 1.00 23.34 27 ASP B O 1
ATOM 2183 N N . GLU B 1 28 ? -54.891 2.651 -35.293 1.00 18.99 28 GLU B N 1
ATOM 2184 C CA . GLU B 1 28 ? -54.084 2.353 -36.465 1.00 20.43 28 GLU B CA 1
ATOM 2185 C C . GLU B 1 28 ? -53.783 0.870 -36.606 1.00 22.74 28 GLU B C 1
ATOM 2186 O O . GLU B 1 28 ? -53.590 0.392 -37.730 1.00 22.58 28 GLU B O 1
ATOM 2192 N N . ARG B 1 29 ? -53.731 0.130 -35.506 1.00 18.63 29 ARG B N 1
ATOM 2193 C CA . ARG B 1 29 ? -53.280 -1.255 -35.567 1.00 18.61 29 ARG B CA 1
ATOM 2194 C C . ARG B 1 29 ? -54.281 -2.254 -35.019 1.00 17.40 29 ARG B C 1
ATOM 2195 O O . ARG B 1 29 ? -54.545 -3.272 -35.676 1.00 16.57 29 ARG B O 1
ATOM 2203 N N . ALA B 1 30 ? -54.858 -2.003 -33.845 1.00 14.25 30 ALA B N 1
ATOM 2204 C CA . ALA B 1 30 ? -55.713 -3.022 -33.250 1.00 13.41 30 ALA B CA 1
ATOM 2205 C C . ALA B 1 30 ? -56.959 -3.263 -34.096 1.00 15.46 30 ALA B C 1
ATOM 2206 O O . ALA B 1 30 ? -57.435 -4.398 -34.205 1.00 13.63 30 ALA B O 1
ATOM 2208 N N . ARG B 1 31 ? -57.508 -2.206 -34.690 1.00 17.80 31 ARG B N 1
ATOM 2209 C CA . ARG B 1 31 ? -58.723 -2.353 -35.481 1.00 19.89 31 ARG B CA 1
ATOM 2210 C C . ARG B 1 31 ? -58.538 -3.272 -36.668 1.00 18.57 31 ARG B C 1
ATOM 2211 O O . ARG B 1 31 ? -59.524 -3.813 -37.174 1.00 22.26 31 ARG B O 1
ATOM 2219 N N . ARG B 1 32 ? -57.317 -3.426 -37.161 1.00 18.78 32 ARG B N 1
ATOM 2220 C CA . ARG B 1 32 ? -57.087 -4.271 -38.323 1.00 21.44 32 ARG B CA 1
ATOM 2221 C C . ARG B 1 32 ? -56.662 -5.690 -37.960 1.00 21.43 32 ARG B C 1
ATOM 2222 O O . ARG B 1 32 ? -56.496 -6.514 -38.865 1.00 16.64 32 ARG B O 1
ATOM 2230 N N . ALA B 1 33 ? -56.552 -6.006 -36.676 1.00 17.17 33 ALA B N 1
ATOM 2231 C CA . ALA B 1 33 ? -56.132 -7.318 -36.207 1.00 16.19 33 ALA B CA 1
ATOM 2232 C C . ALA B 1 33 ? -57.335 -8.195 -35.870 1.00 14.80 33 ALA B C 1
ATOM 2233 O O . ALA B 1 33 ? -58.413 -7.712 -35.521 1.00 15.23 33 ALA B O 1
ATOM 2235 N N . GLU B 1 34 ? -57.127 -9.508 -35.994 1.00 13.27 34 GLU B N 1
ATOM 2236 C CA . GLU B 1 34 ? -58.127 -10.481 -35.570 1.00 15.76 34 GLU B CA 1
ATOM 2237 C C . GLU B 1 34 ? -58.336 -10.429 -34.070 1.00 13.13 34 GLU B C 1
ATOM 2238 O O . GLU B 1 34 ? -59.464 -10.591 -33.585 1.00 13.01 34 GLU B O 1
ATOM 2244 N N . ALA B 1 35 ? -57.258 -10.232 -33.317 1.00 12.51 35 ALA B N 1
ATOM 2245 C CA . ALA B 1 35 ? -57.326 -10.223 -31.864 1.00 11.77 35 ALA B CA 1
ATOM 2246 C C . ALA B 1 35 ? -56.210 -9.373 -31.271 1.00 11.36 35 ALA B C 1
ATOM 2247 O O . ALA B 1 35 ? -55.113 -9.242 -31.837 1.00 10.90 35 ALA B O 1
ATOM 2249 N N . LEU B 1 36 ? -56.500 -8.854 -30.080 1.00 10.94 36 LEU B N 1
ATOM 2250 C CA . LEU B 1 36 ? -55.577 -8.096 -29.253 1.00 10.65 36 LEU B CA 1
ATOM 2251 C C . LEU B 1 36 ? -55.567 -8.771 -27.893 1.00 9.89 36 LEU B C 1
ATOM 2252 O O . LEU B 1 36 ? -56.620 -8.913 -27.262 1.00 10.27 36 LEU B O 1
ATOM 2257 N N . TYR B 1 37 ? -54.387 -9.184 -27.460 1.00 9.22 37 TYR B N 1
ATOM 2258 C CA . TYR B 1 37 ? -54.142 -9.795 -26.163 1.00 10.08 37 TYR B CA 1
ATOM 2259 C C . TYR B 1 37 ? -53.370 -8.816 -25.282 1.00 9.78 37 TYR B C 1
ATOM 2260 O O . TYR B 1 37 ? -52.314 -8.312 -25.691 1.00 9.67 37 TYR B O 1
ATOM 2269 N N . ILE B 1 38 ? -53.879 -8.572 -24.076 1.00 8.93 38 ILE B N 1
ATOM 2270 C CA . ILE B 1 38 ? -53.304 -7.630 -23.113 1.00 9.13 38 ILE B CA 1
ATOM 2271 C C . ILE B 1 38 ? -52.868 -8.445 -21.903 1.00 9.03 38 ILE B C 1
ATOM 2272 O O . ILE B 1 38 ? -53.711 -8.896 -21.118 1.00 9.76 38 ILE B O 1
ATOM 2277 N N . LEU B 1 39 ? -51.563 -8.668 -21.761 1.00 8.27 39 LEU B N 1
ATOM 2278 C CA . LEU B 1 39 ? -51.058 -9.680 -20.829 1.00 9.19 39 LEU B CA 1
ATOM 2279 C C . LEU B 1 39 ? -50.637 -9.096 -19.482 1.00 9.46 39 LEU B C 1
ATOM 2280 O O . LEU B 1 39 ? -49.524 -9.329 -18.986 1.00 9.73 39 LEU B O 1
ATOM 2285 N N . GLY B 1 40 ? -51.547 -8.356 -18.856 1.00 9.28 40 GLY B N 1
ATOM 2286 C CA . GLY B 1 40 ? -51.392 -7.872 -17.496 1.00 10.00 40 GLY B CA 1
ATOM 2287 C C . GLY B 1 40 ? -50.807 -6.468 -17.396 1.00 10.46 40 GLY B C 1
ATOM 2288 O O . GLY B 1 40 ? -50.108 -5.976 -18.282 1.00 9.14 40 GLY B O 1
ATOM 2289 N N . ASP B 1 41 ? -51.109 -5.817 -16.279 1.00 9.99 41 ASP B N 1
ATOM 2290 C CA . ASP B 1 41 ? -50.629 -4.471 -15.984 1.00 10.38 41 ASP B CA 1
ATOM 2291 C C . ASP B 1 41 ? -51.036 -3.489 -17.086 1.00 10.38 41 ASP B C 1
ATOM 2292 O O . ASP B 1 41 ? -50.281 -2.611 -17.494 1.00 11.54 41 ASP B O 1
ATOM 2297 N N . PHE B 1 42 ? -52.273 -3.651 -17.543 1.00 11.60 42 PHE B N 1
ATOM 2298 C CA . PHE B 1 42 ? -52.887 -2.713 -18.470 1.00 11.98 42 PHE B CA 1
ATOM 2299 C C . PHE B 1 42 ? -53.081 -1.369 -17.787 1.00 11.90 42 PHE B C 1
ATOM 2300 O O . PHE B 1 42 ? -52.745 -0.320 -18.345 1.00 12.02 42 PHE B O 1
ATOM 2308 N N . PHE B 1 43 ? -53.606 -1.392 -16.566 1.00 11.21 43 PHE B N 1
ATOM 2309 C CA . PHE B 1 43 ? -53.771 -0.205 -15.744 1.00 11.96 43 PHE B CA 1
ATOM 2310 C C . PHE B 1 43 ? -52.686 -0.129 -14.675 1.00 12.67 43 PHE B C 1
ATOM 2311 O O . PHE B 1 43 ? -52.146 -1.147 -14.227 1.00 11.98 43 PHE B O 1
ATOM 2319 N N . GLU B 1 44 ? -52.360 1.108 -14.280 1.00 13.78 44 GLU B N 1
ATOM 2320 C CA . GLU B 1 44 ? -51.348 1.311 -13.257 1.00 16.84 44 GLU B CA 1
ATOM 2321 C C . GLU B 1 44 ? -51.779 0.688 -11.942 1.00 15.57 44 GLU B C 1
ATOM 2322 O O . GLU B 1 44 ? -50.941 0.216 -11.173 1.00 18.14 44 GLU B O 1
ATOM 2328 N N . ALA B 1 45 ? -53.084 0.697 -11.667 1.00 16.83 45 ALA B N 1
ATOM 2329 C CA . ALA B 1 45 ? -53.630 0.033 -10.492 1.00 17.84 45 ALA B CA 1
ATOM 2330 C C . ALA B 1 45 ? -55.129 -0.155 -10.682 1.00 19.21 45 ALA B C 1
ATOM 2331 O O . ALA B 1 45 ? -55.788 0.655 -11.342 1.00 20.90 45 ALA B O 1
ATOM 2333 N N . TRP B 1 46 ? -55.663 -1.220 -10.085 1.00 15.50 46 TRP B N 1
ATOM 2334 C CA . TRP B 1 46 ? -57.101 -1.504 -10.103 1.00 17.09 46 TRP B CA 1
ATOM 2335 C C . TRP B 1 46 ? -57.564 -1.878 -8.708 1.00 17.90 46 TRP B C 1
ATOM 2336 O O . TRP B 1 46 ? -57.089 -2.860 -8.136 1.00 20.13 46 TRP B O 1
ATOM 2347 N N . ILE B 1 47 ? -58.506 -1.113 -8.156 1.00 22.90 47 ILE B N 1
ATOM 2348 C CA . ILE B 1 47 ? -59.071 -1.468 -6.856 1.00 25.93 47 ILE B CA 1
ATOM 2349 C C . ILE B 1 47 ? -60.396 -2.188 -6.985 1.00 26.88 47 ILE B C 1
ATOM 2350 O O . ILE B 1 47 ? -61.008 -2.512 -5.968 1.00 26.73 47 ILE B O 1
ATOM 2355 N N . GLY B 1 48 ? -60.851 -2.462 -8.207 1.00 20.34 48 GLY B N 1
ATOM 2356 C CA . GLY B 1 48 ? -62.092 -3.183 -8.388 1.00 20.15 48 GLY B CA 1
ATOM 2357 C C . GLY B 1 48 ? -62.987 -2.479 -9.384 1.00 17.49 48 GLY B C 1
ATOM 2358 O O . GLY B 1 48 ? -62.862 -1.270 -9.610 1.00 19.54 48 GLY B O 1
ATOM 2359 N N . ASP B 1 49 ? -63.883 -3.232 -10.007 1.00 18.30 49 ASP B N 1
ATOM 2360 C CA . ASP B 1 49 ? -64.653 -2.664 -11.109 1.00 19.27 49 ASP B CA 1
ATOM 2361 C C . ASP B 1 49 ? -65.595 -1.570 -10.633 1.00 22.38 49 ASP B C 1
ATOM 2362 O O . ASP B 1 49 ? -65.958 -0.690 -11.418 1.00 21.34 49 ASP B O 1
ATOM 2367 N N . ASP B 1 50 ? -66.000 -1.609 -9.365 1.00 24.23 50 ASP B N 1
ATOM 2368 C CA . ASP B 1 50 ? -66.885 -0.591 -8.825 1.00 24.16 50 ASP B CA 1
ATOM 2369 C C . ASP B 1 50 ? -66.161 0.705 -8.501 1.00 24.91 50 ASP B C 1
ATOM 2370 O O . ASP B 1 50 ? -66.811 1.681 -8.120 1.00 29.90 50 ASP B O 1
ATOM 2375 N N . GLY B 1 51 ? -64.840 0.742 -8.632 1.00 24.31 51 GLY B N 1
ATOM 2376 C CA . GLY B 1 51 ? -64.075 1.913 -8.276 1.00 23.80 51 GLY B CA 1
ATOM 2377 C C . GLY B 1 51 ? -63.521 2.678 -9.449 1.00 24.39 51 GLY B C 1
ATOM 2378 O O . GLY B 1 51 ? -62.637 3.517 -9.256 1.00 24.55 51 GLY B O 1
ATOM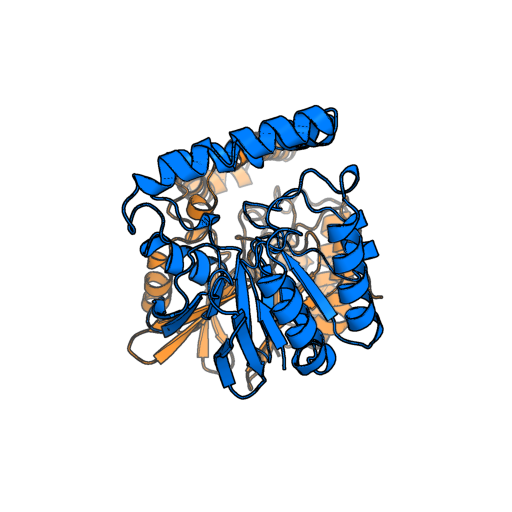 2379 N N . MET B 1 52 ? -63.998 2.411 -10.657 1.00 25.41 52 MET B N 1
ATOM 2380 C CA . MET B 1 52 ? -63.429 3.031 -11.848 1.00 26.51 52 MET B CA 1
ATOM 2381 C C . MET B 1 52 ? -63.618 4.540 -11.824 1.00 27.80 52 MET B C 1
ATOM 2382 O O . MET B 1 52 ? -64.710 5.030 -11.522 1.00 30.52 52 MET B O 1
ATOM 2387 N N . ASP B 1 53 ? -62.548 5.276 -12.136 1.00 24.05 53 ASP B N 1
ATOM 2388 C CA . ASP B 1 53 ? -62.660 6.711 -12.330 1.00 25.72 53 ASP B CA 1
ATOM 2389 C C . ASP B 1 53 ? -63.088 6.985 -13.773 1.00 27.47 53 ASP B C 1
ATOM 2390 O O . ASP B 1 53 ? -63.257 6.068 -14.588 1.00 26.31 53 ASP B O 1
ATOM 2395 N N . ALA B 1 54 ? -63.284 8.264 -14.079 1.00 24.21 54 ALA B N 1
ATOM 2396 C CA . ALA B 1 54 ? -63.711 8.665 -15.410 1.00 23.49 54 ALA B CA 1
ATOM 2397 C C . ALA B 1 54 ? -62.695 8.237 -16.459 1.00 21.18 54 ALA B C 1
ATOM 2398 O O . ALA B 1 54 ? -63.059 7.836 -17.575 1.00 21.15 54 ALA B O 1
ATOM 2400 N N . PHE B 1 55 ? -61.410 8.349 -16.123 1.00 20.13 55 PHE B N 1
ATOM 2401 C CA . PHE B 1 55 ? -60.371 7.931 -17.052 1.00 20.01 55 PHE B CA 1
ATOM 2402 C C . PHE B 1 55 ? -60.526 6.462 -17.410 1.00 17.69 55 PHE B C 1
ATOM 2403 O O . PHE B 1 55 ? -60.468 6.086 -18.590 1.00 16.42 55 PHE B O 1
ATOM 2411 N N . GLN B 1 56 ? -60.689 5.611 -16.393 1.00 18.39 56 GLN B N 1
ATOM 2412 C CA . GLN B 1 56 ? -60.734 4.175 -16.652 1.00 18.24 56 GLN B CA 1
ATOM 2413 C C . GLN B 1 56 ? -61.973 3.806 -17.462 1.00 17.55 56 GLN B C 1
ATOM 2414 O O . GLN B 1 56 ? -61.909 2.925 -18.330 1.00 17.87 56 GLN B O 1
ATOM 2420 N N . ARG B 1 57 ? -63.099 4.472 -17.208 1.00 17.61 57 ARG B N 1
ATOM 2421 C CA . ARG B 1 57 ? -64.278 4.248 -18.039 1.00 19.18 57 ARG B CA 1
ATOM 2422 C C . ARG B 1 57 ? -64.028 4.663 -19.488 1.00 18.84 57 ARG B C 1
ATOM 2423 O O . ARG B 1 57 ? -64.478 3.986 -20.419 1.00 17.82 57 ARG B O 1
ATOM 2431 N N . SER B 1 58 ? -63.317 5.774 -19.711 1.00 18.75 58 SER B N 1
ATOM 2432 C CA . SER B 1 58 ? -63.057 6.174 -21.096 1.00 20.20 58 SER B CA 1
ATOM 2433 C C . SER B 1 58 ? -62.185 5.144 -21.808 1.00 18.04 58 SER B C 1
ATOM 2434 O O . SER B 1 58 ? -62.368 4.899 -23.010 1.00 17.25 58 SER B O 1
ATOM 2437 N N . ILE B 1 59 ? -61.242 4.529 -21.090 1.00 15.69 59 ILE B N 1
ATOM 2438 C CA . ILE B 1 59 ? -60.445 3.453 -21.682 1.00 15.31 59 ILE B CA 1
ATOM 2439 C C . ILE B 1 59 ? -61.337 2.271 -22.037 1.00 14.48 59 ILE B C 1
ATOM 2440 O O . ILE B 1 59 ? -61.218 1.687 -23.120 1.00 13.13 59 ILE B O 1
ATOM 2445 N N . ALA B 1 60 ? -62.243 1.898 -21.136 1.00 15.12 60 ALA B N 1
ATOM 2446 C CA . ALA B 1 60 ? -63.186 0.830 -21.458 1.00 14.54 60 ALA B CA 1
ATOM 2447 C C . ALA B 1 60 ? -63.974 1.148 -22.721 1.00 15.59 60 ALA B C 1
ATOM 2448 O O . ALA B 1 60 ? -64.180 0.267 -23.560 1.00 14.08 60 ALA B O 1
ATOM 2450 N N . GLN B 1 61 ? -64.411 2.401 -22.879 1.00 17.08 61 GLN B N 1
ATOM 2451 C CA . GLN B 1 61 ? -65.180 2.785 -24.064 1.00 17.17 61 GLN B CA 1
ATOM 2452 C C . GLN B 1 61 ? -64.330 2.706 -25.331 1.00 17.31 61 GLN B C 1
ATOM 2453 O O . GLN B 1 61 ? -64.819 2.279 -26.381 1.00 16.56 61 GLN B O 1
ATOM 2459 N N . SER B 1 62 ? -63.057 3.082 -25.246 1.00 16.17 62 SER B N 1
ATOM 2460 C CA . SER B 1 62 ? -62.175 2.993 -26.408 1.00 17.46 62 SER B CA 1
ATOM 2461 C C . SER B 1 62 ? -61.924 1.540 -26.799 1.00 15.26 62 SER B C 1
ATOM 2462 O O . SER B 1 62 ? -61.913 1.217 -27.998 1.00 16.83 62 SER B O 1
ATOM 2465 N N . LEU B 1 63 ? -61.726 0.658 -25.812 1.00 14.08 63 LEU B N 1
ATOM 2466 C CA . LEU B 1 63 ? -61.628 -0.774 -26.107 1.00 13.17 63 LEU B CA 1
ATOM 2467 C C . LEU B 1 63 ? -62.898 -1.286 -26.758 1.00 14.97 63 LEU B C 1
ATOM 2468 O O . LEU B 1 63 ? -62.849 -2.050 -27.736 1.00 16.18 63 LEU B O 1
ATOM 2473 N N . ARG B 1 64 ? -64.048 -0.868 -26.233 1.00 14.41 64 ARG B N 1
ATOM 2474 C CA . ARG B 1 64 ? -65.320 -1.345 -26.752 1.00 16.24 64 ARG B CA 1
ATOM 2475 C C . ARG B 1 64 ? -65.513 -0.955 -28.210 1.00 15.21 64 ARG B C 1
ATOM 2476 O O . ARG B 1 64 ? -66.130 -1.706 -28.962 1.00 16.96 64 ARG B O 1
ATOM 2484 N N . GLN B 1 65 ? -65.008 0.209 -28.621 1.00 17.40 65 GLN B N 1
ATOM 2485 C CA . GLN B 1 65 ? -65.131 0.614 -30.019 1.00 19.12 65 GLN B CA 1
ATOM 2486 C C . GLN B 1 65 ? -64.386 -0.352 -30.931 1.00 19.44 65 GLN B C 1
ATOM 2487 O O . GLN B 1 65 ? -64.870 -0.694 -32.025 1.00 16.66 65 GLN B O 1
ATOM 2493 N N . VAL B 1 66 ? -63.203 -0.786 -30.500 1.00 16.11 66 VAL B N 1
ATOM 2494 C CA . VAL B 1 66 ? -62.435 -1.776 -31.250 1.00 15.01 66 VAL B CA 1
ATOM 2495 C C . VAL B 1 66 ? -63.174 -3.107 -31.274 1.00 15.24 66 VAL B C 1
ATOM 2496 O O . VAL B 1 66 ? -63.329 -3.738 -32.331 1.00 14.83 66 VAL B O 1
ATOM 2500 N N . ALA B 1 67 ? -63.665 -3.544 -30.115 1.00 13.84 67 ALA B N 1
ATOM 2501 C CA . ALA B 1 67 ? -64.401 -4.799 -30.077 1.00 13.89 67 ALA B CA 1
ATOM 2502 C C . ALA B 1 67 ? -65.609 -4.746 -30.987 1.00 13.73 67 ALA B C 1
ATOM 2503 O O . ALA B 1 67 ? -65.866 -5.687 -31.746 1.00 14.71 67 ALA B O 1
ATOM 2505 N N . ASP B 1 68 ? -66.351 -3.638 -30.954 1.00 14.41 68 ASP B N 1
ATOM 2506 C CA . ASP B 1 68 ? -67.534 -3.502 -31.793 1.00 16.68 68 ASP B CA 1
ATOM 2507 C C . ASP B 1 68 ? -67.179 -3.564 -33.278 1.00 17.92 68 ASP B C 1
ATOM 2508 O O . ASP B 1 68 ? -68.013 -3.949 -34.098 1.00 17.62 68 ASP B O 1
ATOM 2513 N N . GLY B 1 69 ? -65.961 -3.186 -33.634 1.00 14.18 69 GLY B N 1
ATOM 2514 C CA . GLY B 1 69 ? -65.523 -3.249 -35.013 1.00 15.85 69 GLY B CA 1
ATOM 2515 C C . GLY B 1 69 ? -65.113 -4.616 -35.487 1.00 16.15 69 GLY B C 1
ATOM 2516 O O . GLY B 1 69 ? -64.761 -4.778 -36.664 1.00 15.46 69 GLY B O 1
ATOM 2517 N N . GLY B 1 70 ? -65.101 -5.620 -34.609 1.00 15.16 70 GLY B N 1
ATOM 2518 C CA . GLY B 1 70 ? -64.892 -6.994 -35.039 1.00 14.48 70 GLY B CA 1
ATOM 2519 C C . GLY B 1 70 ? -63.636 -7.642 -34.504 1.00 17.26 70 GLY B C 1
ATOM 2520 O O . GLY B 1 70 ? -63.428 -8.836 -34.744 1.00 18.81 70 GLY B O 1
ATOM 2521 N N . THR B 1 71 ? -62.794 -6.918 -33.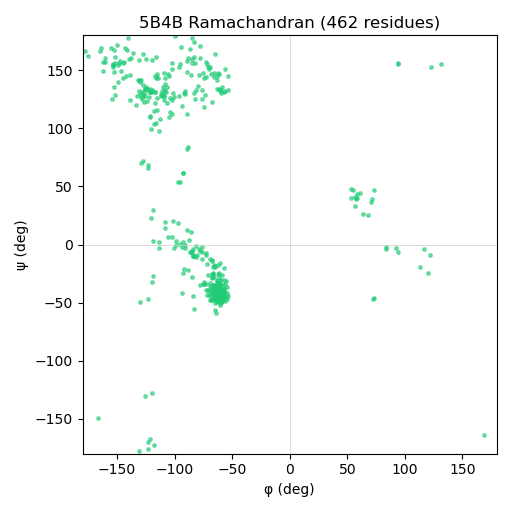778 1.00 14.15 71 THR B N 1
ATOM 2522 C CA . THR B 1 71 ? -61.531 -7.437 -33.264 1.00 14.57 71 THR B CA 1
ATOM 2523 C C . THR B 1 71 ? -61.776 -8.024 -31.890 1.00 14.08 71 THR B C 1
ATOM 2524 O O . THR B 1 71 ? -62.365 -7.356 -31.040 1.00 15.95 71 THR B O 1
ATOM 2528 N N . ARG B 1 72 ? -61.325 -9.254 -31.664 1.00 14.10 72 ARG B N 1
ATOM 2529 C CA . ARG B 1 72 ? -61.480 -9.869 -30.350 1.00 14.34 72 ARG B CA 1
ATOM 2530 C C . ARG B 1 72 ? -60.418 -9.355 -29.386 1.00 14.32 72 ARG B C 1
ATOM 2531 O O . ARG B 1 72 ? -59.240 -9.250 -29.739 1.00 12.89 72 ARG B O 1
ATOM 2539 N N . ILE B 1 73 ? -60.832 -9.041 -28.149 1.00 12.22 73 ILE B N 1
ATOM 2540 C CA . ILE B 1 73 ? -59.920 -8.470 -27.159 1.00 11.76 73 ILE B CA 1
ATOM 2541 C C . ILE B 1 73 ? -59.912 -9.385 -25.942 1.00 13.24 73 ILE B C 1
ATOM 2542 O O . ILE B 1 73 ? -60.971 -9.733 -25.402 1.00 12.97 73 ILE B O 1
ATOM 2547 N N . TYR B 1 74 ? -58.712 -9.792 -25.535 1.00 11.73 74 TYR B N 1
ATOM 2548 C CA . TYR B 1 74 ? -58.491 -10.675 -24.389 1.00 11.55 74 TYR B CA 1
ATOM 2549 C C . TYR B 1 74 ? -57.628 -9.933 -23.384 1.00 12.19 74 TYR B C 1
ATOM 2550 O O . TYR B 1 74 ? -56.604 -9.357 -23.757 1.00 11.83 74 TYR B O 1
ATOM 2559 N N . LEU B 1 75 ? -58.031 -9.954 -22.122 1.00 12.26 75 LEU B N 1
ATOM 2560 C CA . LEU B 1 75 ? -57.268 -9.307 -21.067 1.00 11.99 75 LEU B CA 1
ATOM 2561 C C . LEU B 1 75 ? -56.884 -10.350 -20.025 1.00 12.08 75 LEU B C 1
ATOM 2562 O O . LEU B 1 75 ? -57.711 -11.179 -19.630 1.00 13.56 75 LEU B O 1
ATOM 2567 N N . MET B 1 76 ? -55.629 -10.322 -19.618 1.00 10.39 76 MET B N 1
ATOM 2568 C CA . MET B 1 76 ? -55.116 -11.184 -18.566 1.00 10.77 76 MET B CA 1
ATOM 2569 C C . MET B 1 76 ? -54.660 -10.318 -17.401 1.00 10.26 76 MET B C 1
ATOM 2570 O O . MET B 1 76 ? -54.174 -9.207 -17.602 1.00 10.75 76 MET B O 1
ATOM 2575 N N . HIS B 1 77 ? -54.840 -10.821 -16.183 1.00 10.23 77 HIS B N 1
ATOM 2576 C CA . HIS B 1 77 ? -54.411 -10.110 -14.985 1.00 10.58 77 HIS B CA 1
ATOM 2577 C C . HIS B 1 77 ? -52.899 -9.977 -14.900 1.00 10.46 77 HIS B C 1
ATOM 2578 O O . HIS B 1 77 ? -52.143 -10.877 -15.291 1.00 12.36 77 HIS B O 1
ATOM 2585 N N . GLY B 1 78 ? -52.469 -8.861 -14.302 1.00 10.78 78 GLY B N 1
ATOM 2586 C CA . GLY B 1 78 ? -51.117 -8.666 -13.838 1.00 11.38 78 GLY B CA 1
ATOM 2587 C C . GLY B 1 78 ? -51.113 -8.343 -12.350 1.00 11.46 78 GLY B C 1
ATOM 2588 O O . GLY B 1 78 ? -52.159 -8.343 -11.700 1.00 12.58 78 GLY B O 1
ATOM 2589 N N . ASN B 1 79 ? -49.916 -8.050 -11.818 1.00 12.17 79 ASN B N 1
ATOM 2590 C CA . ASN B 1 79 ? -49.774 -7.756 -10.394 1.00 13.88 79 ASN B CA 1
ATOM 2591 C C . ASN B 1 79 ? -50.420 -6.436 -9.985 1.00 15.66 79 ASN B C 1
ATOM 2592 O O . ASN B 1 79 ? -50.670 -6.232 -8.798 1.00 16.36 79 ASN B O 1
ATOM 2597 N N A ARG B 1 80 ? -50.690 -5.542 -10.936 0.50 14.94 80 ARG B N 1
ATOM 2598 N N B ARG B 1 80 ? -50.680 -5.538 -10.938 0.50 14.35 80 ARG B N 1
ATOM 2599 C CA A ARG B 1 80 ? -51.294 -4.249 -10.648 0.50 15.29 80 ARG B CA 1
ATOM 2600 C CA B ARG B 1 80 ? -51.295 -4.247 -10.657 0.50 14.23 80 ARG B CA 1
ATOM 2601 C C A ARG B 1 80 ? -52.803 -4.227 -10.851 0.50 14.70 80 ARG B C 1
ATOM 2602 C C B ARG B 1 80 ? -52.811 -4.264 -10.801 0.50 14.16 80 ARG B C 1
ATOM 2603 O O A ARG B 1 80 ? -53.475 -3.336 -10.316 0.50 15.22 80 ARG B O 1
ATOM 2604 O O B ARG B 1 80 ? -53.495 -3.430 -10.194 0.50 15.48 80 ARG B O 1
ATOM 2619 N N . ASP B 1 81 ? -53.356 -5.162 -11.621 1.00 13.21 81 ASP B N 1
ATOM 2620 C CA . ASP B 1 81 ? -54.760 -5.063 -12.022 1.00 12.73 81 ASP B CA 1
ATOM 2621 C C . ASP B 1 81 ? -55.439 -6.420 -11.986 1.00 12.07 81 ASP B C 1
ATOM 2622 O O . ASP B 1 81 ? -56.355 -6.708 -12.764 1.00 13.35 81 ASP B O 1
ATOM 2627 N N . PHE B 1 82 ? -55.038 -7.243 -11.015 1.00 14.39 82 PHE B N 1
ATOM 2628 C CA . PHE B 1 82 ? -55.608 -8.569 -10.840 1.00 14.06 82 PHE B CA 1
ATOM 2629 C C . PHE B 1 82 ? -57.043 -8.532 -10.352 1.00 15.38 82 PHE B C 1
ATOM 2630 O O . PHE B 1 82 ? -57.709 -9.570 -10.399 1.00 14.42 82 PHE B O 1
ATOM 2638 N N . LEU B 1 83 ? -57.538 -7.382 -9.903 1.00 14.37 83 LEU B N 1
ATOM 2639 C CA . LEU B 1 83 ? -58.931 -7.281 -9.527 1.00 15.00 83 LEU B CA 1
ATOM 2640 C C . LEU B 1 83 ? -59.871 -6.919 -10.682 1.00 16.27 83 LEU B C 1
ATOM 2641 O O . LEU B 1 83 ? -61.088 -6.799 -10.436 1.00 16.90 83 LEU B O 1
ATOM 2646 N N . ILE B 1 84 ? -59.381 -6.796 -11.927 1.00 15.37 84 ILE B N 1
ATOM 2647 C CA . ILE B 1 84 ? -60.287 -6.541 -13.043 1.00 14.67 84 ILE B CA 1
ATOM 2648 C C . ILE B 1 84 ? -61.291 -7.673 -13.141 1.00 15.03 84 ILE B C 1
ATOM 2649 O O . ILE B 1 84 ? -60.926 -8.856 -13.161 1.00 15.45 84 ILE B O 1
ATOM 2654 N N . GLY B 1 85 ? -62.564 -7.306 -13.226 1.00 15.34 85 GLY B N 1
ATOM 2655 C CA . GLY B 1 85 ? -63.638 -8.271 -13.214 1.00 16.10 85 GLY B CA 1
ATOM 2656 C C . GLY B 1 85 ? -64.549 -8.254 -14.424 1.00 17.47 85 GLY B C 1
ATOM 2657 O O . GLY B 1 85 ? -64.262 -7.628 -15.456 1.00 16.71 85 GLY B O 1
ATOM 2658 N N . LYS B 1 86 ? -65.676 -8.948 -14.280 1.00 20.10 86 LYS B N 1
ATOM 2659 C CA . LYS B 1 86 ? -66.569 -9.162 -15.400 1.00 22.91 86 LYS B CA 1
ATOM 2660 C C . LYS B 1 86 ? -67.313 -7.893 -15.785 1.00 19.78 86 LYS B C 1
ATOM 2661 O O . LYS B 1 86 ? -67.584 -7.661 -16.969 1.00 20.98 86 LYS B O 1
ATOM 2667 N N . ALA B 1 87 ? -67.636 -7.054 -14.803 1.00 19.91 87 ALA B N 1
ATOM 2668 C CA . ALA B 1 87 ? -68.291 -5.789 -15.113 1.00 21.36 87 ALA B CA 1
ATOM 2669 C C . ALA B 1 87 ? -67.432 -4.934 -16.031 1.00 20.93 87 ALA B C 1
ATOM 2670 O O . ALA B 1 87 ? -67.941 -4.351 -16.998 1.00 18.26 87 ALA B O 1
ATOM 2672 N N . PHE B 1 88 ? -66.130 -4.839 -15.739 1.00 16.19 88 PHE B N 1
ATOM 2673 C CA . PHE B 1 88 ? -65.237 -4.107 -16.627 1.00 14.31 88 PHE B CA 1
ATOM 2674 C C . PHE B 1 88 ? -65.187 -4.772 -17.985 1.00 13.00 88 PHE B C 1
ATOM 2675 O O . PHE B 1 88 ? -65.253 -4.104 -19.026 1.00 13.74 88 PHE B O 1
ATOM 2683 N N . CYS B 1 89 ? -64.997 -6.089 -17.994 1.00 14.39 89 CYS B N 1
ATOM 2684 C CA . CYS B 1 89 ? -64.833 -6.776 -19.267 1.00 15.88 89 CYS B CA 1
ATOM 2685 C C . CYS B 1 89 ? -66.094 -6.624 -20.117 1.00 16.67 89 CYS B C 1
ATOM 2686 O O . CYS B 1 89 ? -66.002 -6.438 -21.339 1.00 15.10 89 CYS B O 1
ATOM 2689 N N . ARG B 1 90 ? -67.268 -6.610 -19.479 1.00 17.95 90 ARG B N 1
ATOM 2690 C CA . ARG B 1 90 ? -68.533 -6.353 -20.173 1.00 20.41 90 ARG B CA 1
ATOM 2691 C C . ARG B 1 90 ? -68.542 -4.960 -20.795 1.00 18.22 90 ARG B C 1
ATOM 2692 O O . ARG B 1 90 ? -68.847 -4.797 -21.984 1.00 18.77 90 ARG B O 1
ATOM 2700 N N . GLU B 1 91 ? -68.179 -3.939 -20.013 1.00 17.37 91 GLU B N 1
ATOM 2701 C CA . GLU B 1 91 ? -68.140 -2.574 -20.546 1.00 19.28 91 GLU B CA 1
ATOM 2702 C C . GLU B 1 91 ? -67.156 -2.451 -21.703 1.00 17.31 91 GLU B C 1
ATOM 2703 O O . GLU B 1 91 ? -67.451 -1.809 -22.730 1.00 18.42 91 GLU B O 1
ATOM 2709 N N . ALA B 1 92 ? -65.976 -3.040 -21.546 1.00 14.43 92 ALA B N 1
ATOM 2710 C CA . ALA B 1 92 ? -64.885 -2.842 -22.489 1.00 15.57 92 ALA B CA 1
ATOM 2711 C C . ALA B 1 92 ? -64.976 -3.736 -23.716 1.00 15.36 92 ALA B C 1
ATOM 2712 O O . ALA B 1 92 ? -64.222 -3.520 -24.668 1.00 14.93 92 ALA B O 1
ATOM 2714 N N . GLY B 1 93 ? -65.878 -4.713 -23.713 1.00 15.29 93 GLY B N 1
ATOM 2715 C CA . GLY B 1 93 ? -65.974 -5.655 -24.809 1.00 17.76 93 GLY B CA 1
ATOM 2716 C C . GLY B 1 93 ? -64.819 -6.632 -24.888 1.00 16.26 93 GLY B C 1
ATOM 2717 O O . GLY B 1 93 ? -64.416 -7.018 -25.990 1.00 16.24 93 GLY B O 1
ATOM 2718 N N . CYS B 1 94 ? -64.301 -7.087 -23.755 1.00 15.02 94 CYS B N 1
ATOM 2719 C CA . CYS B 1 94 ? -63.173 -7.999 -23.776 1.00 16.26 94 CYS B CA 1
ATOM 2720 C C . CYS B 1 94 ? -63.488 -9.232 -22.935 1.00 15.76 94 CYS B C 1
ATOM 2721 O O . CYS B 1 94 ? -64.456 -9.263 -22.180 1.00 16.55 94 CYS B O 1
ATOM 2724 N N . THR B 1 95 ? -62.681 -10.274 -23.135 1.00 14.12 95 THR B N 1
ATOM 2725 C CA . THR B 1 95 ? -62.802 -11.520 -22.394 1.00 15.99 95 THR B CA 1
ATOM 2726 C C . THR B 1 95 ? -61.621 -11.665 -21.453 1.00 15.93 95 THR B C 1
ATOM 2727 O O . THR B 1 95 ? -60.483 -11.425 -21.844 1.00 15.36 95 THR B O 1
ATOM 2731 N N . LEU B 1 96 ? -61.905 -12.070 -20.210 1.00 14.50 96 LEU B N 1
ATOM 2732 C CA . LEU B 1 96 ? -60.864 -12.291 -19.225 1.00 16.94 96 LEU B CA 1
ATOM 2733 C C . LEU B 1 96 ? -60.255 -13.680 -19.424 1.00 18.19 96 LEU B C 1
ATOM 2734 O O . LEU B 1 96 ? -60.973 -14.687 -19.437 1.00 18.69 96 LEU B O 1
ATOM 2739 N N . LEU B 1 97 ? -58.940 -13.733 -19.582 1.00 16.57 97 LEU B N 1
ATOM 2740 C CA . LEU B 1 97 ? -58.203 -14.985 -19.709 1.00 19.06 97 LEU B CA 1
ATOM 2741 C C . LEU B 1 97 ? -57.425 -15.276 -18.441 1.00 17.75 97 LEU B C 1
ATOM 2742 O O . LEU B 1 97 ? -56.737 -14.378 -17.925 1.00 18.89 97 LEU B O 1
ATOM 2747 N N . PRO B 1 98 ? -57.452 -16.513 -17.947 1.00 15.36 98 PRO B N 1
ATOM 2748 C CA . PRO B 1 98 ? -56.654 -16.845 -16.767 1.00 15.96 98 PRO B CA 1
ATOM 2749 C C . PRO B 1 98 ? -55.176 -16.886 -17.095 1.00 13.99 98 PRO B C 1
ATOM 2750 O O . PRO B 1 98 ? -54.777 -17.168 -18.224 1.00 15.55 98 PRO B O 1
ATOM 2754 N N . ASP B 1 99 ? -54.375 -16.673 -16.063 1.00 13.97 99 ASP B N 1
ATOM 2755 C CA . ASP B 1 99 ? -52.937 -16.864 -16.148 1.00 13.40 99 ASP B CA 1
ATOM 2756 C C . ASP B 1 99 ? -52.594 -18.165 -15.454 1.00 14.92 99 ASP B C 1
ATOM 2757 O O . ASP B 1 99 ? -52.767 -18.295 -14.232 1.00 15.63 99 ASP B O 1
ATOM 2762 N N . PRO B 1 100 ? -52.118 -19.153 -16.215 1.00 14.95 100 PRO B N 1
ATOM 2763 C CA . PRO B 1 100 ? -51.785 -19.201 -17.643 1.00 14.00 100 PRO B CA 1
ATOM 2764 C C . PRO B 1 100 ? -52.948 -19.593 -18.555 1.00 15.40 100 PRO B C 1
ATOM 2765 O O . PRO B 1 100 ? -53.924 -20.226 -18.132 1.00 16.11 100 PRO B O 1
ATOM 2769 N N . SER B 1 101 ? -52.785 -19.252 -19.838 1.00 13.75 101 SER B N 1
ATOM 2770 C CA . SER B 1 101 ? -53.652 -19.701 -20.911 1.00 16.24 101 SER B CA 1
ATOM 2771 C C . SER B 1 101 ? -52.799 -20.210 -22.060 1.00 17.29 101 SER B C 1
ATOM 2772 O O . SER B 1 101 ? -51.759 -19.626 -22.388 1.00 16.85 101 SER B O 1
ATOM 2775 N N . VAL B 1 102 ? -53.269 -21.278 -22.687 1.00 16.16 102 VAL B N 1
ATOM 2776 C CA . VAL B 1 102 ? -52.726 -21.747 -23.947 1.00 15.67 102 VAL B CA 1
ATOM 2777 C C . VAL B 1 102 ? -53.749 -21.469 -25.027 1.00 17.76 102 VAL B C 1
ATOM 2778 O O . VAL B 1 102 ? -54.921 -21.872 -24.915 1.00 19.39 102 VAL B O 1
ATOM 2782 N N . ILE B 1 103 ? -53.308 -20.808 -26.073 1.00 16.59 103 ILE B N 1
ATOM 2783 C CA . ILE B 1 103 ? -54.173 -20.486 -27.192 1.00 18.24 103 ILE B CA 1
ATOM 2784 C C . ILE B 1 103 ? -53.654 -21.198 -28.423 1.00 20.30 103 ILE B C 1
ATOM 2785 O O . ILE B 1 103 ? -52.496 -21.610 -28.494 1.00 19.50 103 ILE B O 1
ATOM 2790 N N . ASP B 1 104 ? -54.528 -21.326 -29.410 1.00 22.05 104 ASP B N 1
ATOM 2791 C CA . ASP B 1 104 ? -54.130 -21.810 -30.719 1.00 26.26 104 ASP B CA 1
ATOM 2792 C C . ASP B 1 104 ? -53.827 -20.599 -31.579 1.00 27.36 104 ASP B C 1
ATOM 2793 O O . ASP B 1 104 ? -54.703 -19.757 -31.799 1.00 34.44 104 ASP B O 1
ATOM 2798 N N . LEU B 1 105 ? -52.595 -20.500 -32.048 1.00 21.77 105 LEU B N 1
ATOM 2799 C CA . LEU B 1 105 ? -52.188 -19.392 -32.901 1.00 24.48 105 LEU B CA 1
ATOM 2800 C C . LEU B 1 105 ? -51.721 -20.008 -34.218 1.00 27.05 105 LEU B C 1
ATOM 2801 O O . LEU B 1 105 ? -50.600 -20.519 -34.317 1.00 24.59 105 LEU B O 1
ATOM 2806 N N . TYR B 1 106 ? -52.602 -19.997 -35.216 1.00 30.46 106 TYR B N 1
ATOM 2807 C CA . TYR B 1 106 ? -52.283 -20.511 -36.541 1.00 32.38 106 TYR B CA 1
ATOM 2808 C C . TYR B 1 106 ? -51.777 -21.951 -36.464 1.00 30.25 106 TYR B C 1
ATOM 2809 O O . TYR B 1 106 ? -50.777 -22.330 -37.076 1.00 30.31 106 TYR B O 1
ATOM 2818 N N . GLY B 1 107 ? -52.505 -22.762 -35.695 1.00 32.47 107 GLY B N 1
ATOM 2819 C CA . GLY B 1 107 ? -52.225 -24.180 -35.579 1.00 33.44 107 GLY B CA 1
ATOM 2820 C C . GLY B 1 107 ? -51.147 -24.544 -34.577 1.00 34.83 107 GLY B C 1
ATOM 2821 O O . GLY B 1 107 ? -50.882 -25.740 -34.386 1.00 35.08 107 GLY B O 1
ATOM 2822 N N . GLU B 1 108 ? -50.495 -23.551 -33.938 1.00 28.74 108 GLU B N 1
ATOM 2823 C CA . GLU B 1 108 ? -49.488 -23.874 -32.944 1.00 27.75 108 GLU B CA 1
ATOM 2824 C C . GLU B 1 108 ? -50.014 -23.543 -31.554 1.00 25.33 108 GLU B C 1
ATOM 2825 O O . GLU B 1 108 ? -50.641 -22.492 -31.369 1.00 22.79 108 GLU B O 1
ATOM 2831 N N . PRO B 1 109 ? -49.785 -24.391 -30.550 1.00 21.53 109 PRO B N 1
ATOM 2832 C CA . PRO B 1 109 ? -50.157 -24.004 -29.191 1.00 18.93 109 PRO B CA 1
ATOM 2833 C C . PRO B 1 109 ? -49.145 -23.007 -28.634 1.00 17.82 109 PRO B C 1
ATOM 2834 O O . PRO B 1 109 ? -47.936 -23.228 -28.718 1.00 18.02 109 PRO B O 1
ATOM 2838 N N . VAL B 1 110 ? -49.656 -21.925 -28.031 1.00 14.78 110 VAL B N 1
ATOM 2839 C CA . VAL B 1 110 ? -48.839 -20.832 -27.520 1.00 14.82 110 VAL B CA 1
ATOM 2840 C C . VAL B 1 110 ? -49.263 -20.545 -26.085 1.00 12.41 110 VAL B C 1
ATOM 2841 O O . VAL B 1 110 ? -50.457 -20.370 -25.805 1.00 13.91 110 VAL B O 1
ATOM 2845 N N . LEU B 1 111 ? -48.288 -20.495 -25.182 1.00 11.43 111 LEU B N 1
ATOM 2846 C CA . LEU B 1 111 ? -48.527 -20.219 -23.772 1.00 11.24 111 LEU B CA 1
ATOM 2847 C C . LEU B 1 111 ? -48.439 -18.723 -23.488 1.00 11.18 111 LEU B C 1
ATOM 2848 O O . LEU B 1 111 ? -47.480 -18.065 -23.904 1.00 11.17 111 LEU B O 1
ATOM 2853 N N . LEU B 1 112 ? -49.436 -18.206 -22.764 1.00 10.35 112 LEU B N 1
ATOM 2854 C CA . LEU B 1 112 ? -49.553 -16.798 -22.386 1.00 11.27 112 LEU B CA 1
ATOM 2855 C C . LEU B 1 112 ? -49.579 -16.689 -20.870 1.00 11.97 112 LEU B C 1
ATOM 2856 O O . LEU B 1 112 ? -50.344 -17.407 -20.215 1.00 11.55 112 LEU B O 1
ATOM 2861 N N . MET B 1 113 ? -48.752 -15.796 -20.324 1.00 11.04 113 MET B N 1
ATOM 2862 C CA . MET B 1 113 ? -48.671 -15.532 -18.897 1.00 11.02 113 MET B CA 1
ATOM 2863 C C . MET B 1 113 ? -48.394 -14.056 -18.714 1.00 10.61 113 MET B C 1
ATOM 2864 O O . MET B 1 113 ? -47.815 -13.410 -19.601 1.00 11.23 113 MET B O 1
ATOM 2869 N N . HIS B 1 114 ? -48.759 -13.509 -17.549 1.00 10.16 114 HIS B N 1
ATOM 2870 C CA . HIS B 1 114 ? -48.256 -12.168 -17.250 1.00 10.12 114 HIS B CA 1
ATOM 2871 C C . HIS B 1 114 ? -46.736 -12.203 -17.133 1.00 10.76 114 HIS B C 1
ATOM 2872 O O . HIS B 1 114 ? -46.041 -11.289 -17.604 1.00 9.98 114 HIS B O 1
ATOM 2879 N N . GLY B 1 115 ? -46.206 -13.278 -16.533 1.00 10.88 115 GLY B N 1
ATOM 2880 C CA . GLY B 1 115 ? -44.780 -13.518 -16.431 1.00 10.84 115 GLY B CA 1
ATOM 2881 C C . GLY B 1 115 ? -44.261 -13.460 -15.008 1.00 11.41 115 GLY B C 1
ATOM 2882 O O . GLY B 1 115 ? -43.160 -13.966 -14.734 1.00 10.78 115 GLY B O 1
ATOM 2883 N N . ASP B 1 116 ? -45.011 -12.832 -14.100 1.00 11.51 116 ASP B N 1
ATOM 2884 C CA . ASP B 1 116 ? -44.556 -12.722 -12.720 1.00 12.52 116 ASP B CA 1
ATOM 2885 C C . ASP B 1 116 ? -44.510 -14.069 -12.013 1.00 13.13 116 ASP B C 1
ATOM 2886 O O . ASP B 1 116 ? -43.719 -14.234 -11.077 1.00 14.88 116 ASP B O 1
ATOM 2891 N N . SER B 1 117 ? -45.306 -15.050 -12.453 1.00 12.18 117 SER B N 1
ATOM 2892 C CA . SER B 1 117 ? -45.226 -16.365 -11.810 1.00 13.03 117 SER B CA 1
ATOM 2893 C C . SER B 1 117 ? -43.909 -17.061 -12.082 1.00 13.34 117 SER B C 1
ATOM 2894 O O . SER B 1 117 ? -43.584 -18.021 -11.378 1.00 15.71 117 SER B O 1
ATOM 2897 N N . LEU B 1 118 ? -43.126 -16.583 -13.054 1.00 11.73 118 LEU B N 1
ATOM 2898 C CA . LEU B 1 118 ? -41.817 -17.149 -13.367 1.00 12.76 118 LEU B CA 1
ATOM 2899 C C . LEU B 1 118 ? -40.707 -16.609 -12.481 1.00 13.35 118 LEU B C 1
ATOM 2900 O O . LEU B 1 118 ? -39.579 -17.124 -12.542 1.00 13.72 118 LEU B O 1
ATOM 2905 N N . CYS B 1 119 ? -40.991 -15.579 -11.686 1.00 13.87 119 CYS B N 1
ATOM 2906 C CA . CYS B 1 119 ? -39.956 -14.875 -10.937 1.00 14.41 119 CYS B CA 1
ATOM 2907 C C . CYS B 1 119 ? -39.830 -15.502 -9.546 1.00 15.03 119 CYS B C 1
ATOM 2908 O O . CYS B 1 119 ? -40.055 -14.894 -8.497 1.00 16.91 119 CYS B O 1
ATOM 2911 N N . THR B 1 120 ? -39.474 -16.780 -9.573 1.00 14.24 120 THR B N 1
ATOM 2912 C CA . THR B 1 120 ? -39.588 -17.609 -8.388 1.00 16.19 120 THR B CA 1
ATOM 2913 C C . THR B 1 120 ? -38.489 -17.349 -7.373 1.00 19.75 120 THR B C 1
ATOM 2914 O O . THR B 1 120 ? -38.600 -17.820 -6.232 1.00 20.04 120 THR B O 1
ATOM 2918 N N . ARG B 1 121 ? -37.441 -16.623 -7.737 1.00 19.81 121 ARG B N 1
ATOM 2919 C CA . ARG B 1 121 ? -36.395 -16.312 -6.771 1.00 23.74 121 ARG B CA 1
ATOM 2920 C C . ARG B 1 121 ? -36.692 -15.057 -5.958 1.00 22.93 121 ARG B C 1
ATOM 2921 O O . ARG B 1 121 ? -35.927 -14.746 -5.035 1.00 23.99 121 ARG B O 1
ATOM 2929 N N . ASP B 1 122 ? -37.762 -14.333 -6.299 1.00 20.96 122 ASP B N 1
ATOM 2930 C CA . ASP B 1 122 ? -38.241 -13.157 -5.561 1.00 21.89 122 ASP B CA 1
ATOM 2931 C C . ASP B 1 122 ? -39.193 -13.683 -4.492 1.00 24.52 122 ASP B C 1
ATOM 2932 O O . ASP B 1 122 ? -40.407 -13.728 -4.684 1.00 21.15 122 ASP B O 1
ATOM 2937 N N . GLU B 1 123 ? -38.635 -14.104 -3.357 1.00 24.09 123 GLU B N 1
ATOM 2938 C CA . GLU B 1 123 ? -39.416 -14.909 -2.422 1.00 27.64 123 GLU B CA 1
ATOM 2939 C C . GLU B 1 123 ? -40.477 -14.066 -1.732 1.00 23.61 123 GLU B C 1
ATOM 2940 O O . GLU B 1 123 ? -41.614 -14.519 -1.554 1.00 22.69 123 GLU B O 1
ATOM 2946 N N . ALA B 1 124 ? -40.139 -12.822 -1.387 1.00 21.72 124 ALA B N 1
ATOM 2947 C CA . ALA B 1 124 ? -41.128 -11.922 -0.796 1.00 21.58 124 ALA B CA 1
ATOM 2948 C C . ALA B 1 124 ? -42.283 -11.674 -1.756 1.00 21.76 124 ALA B C 1
ATOM 2949 O O . ALA B 1 124 ? -43.456 -11.625 -1.343 1.00 18.86 124 ALA B O 1
ATOM 2951 N N . TYR B 1 125 ? -41.977 -11.517 -3.046 1.00 20.59 125 TYR B N 1
ATOM 2952 C CA . TYR B 1 125 ? -43.051 -11.339 -4.006 1.00 17.21 125 TYR B CA 1
ATOM 2953 C C . TYR B 1 125 ? -43.852 -12.623 -4.187 1.00 16.13 125 TYR B C 1
ATOM 2954 O O . TYR B 1 125 ? -45.082 -12.577 -4.291 1.00 17.52 125 TYR B O 1
ATOM 2963 N N . MET B 1 126 ? -43.186 -13.782 -4.201 1.00 16.08 126 MET B N 1
ATOM 2964 C CA . MET B 1 126 ? -43.915 -15.043 -4.341 1.00 17.57 126 MET B CA 1
ATOM 2965 C C . MET B 1 126 ? -44.925 -15.211 -3.213 1.00 18.29 126 MET B C 1
ATOM 2966 O O . MET B 1 126 ? -46.035 -15.701 -3.445 1.00 18.31 126 MET B O 1
ATOM 2971 N N . ARG B 1 127 ? -44.556 -14.804 -1.995 1.00 20.90 127 ARG B N 1
ATOM 2972 C CA . ARG B 1 127 ? -45.485 -14.905 -0.864 1.00 22.57 127 ARG B CA 1
ATOM 2973 C C . ARG B 1 127 ? -46.675 -13.986 -1.060 1.00 20.11 127 ARG B C 1
ATOM 2974 O O . ARG B 1 127 ? -47.819 -14.387 -0.834 1.00 21.34 127 ARG B O 1
ATOM 2982 N N . LEU B 1 128 ? -46.427 -12.757 -1.506 1.00 16.21 128 LEU B N 1
ATOM 2983 C CA . LEU B 1 128 ? -47.522 -11.836 -1.751 1.00 17.04 128 LEU B CA 1
ATOM 2984 C C . LEU B 1 128 ? -48.451 -12.373 -2.822 1.00 17.05 128 LEU B C 1
ATOM 2985 O O . LEU B 1 128 ? -49.680 -12.265 -2.711 1.00 16.35 128 LEU B O 1
ATOM 2990 N N . ARG B 1 129 ? -47.876 -12.898 -3.910 1.00 15.12 129 ARG B N 1
ATOM 2991 C CA . ARG B 1 129 ? -48.680 -13.326 -5.044 1.00 16.29 129 ARG B CA 1
ATOM 2992 C C . ARG B 1 129 ? -49.581 -14.493 -4.662 1.00 17.80 129 ARG B C 1
ATOM 2993 O O . ARG B 1 129 ? -50.777 -14.491 -4.968 1.00 18.20 129 ARG B O 1
ATOM 3001 N N . ARG B 1 130 ? -49.018 -15.495 -3.991 1.00 18.40 130 ARG B N 1
ATOM 3002 C CA . ARG B 1 130 ? -49.819 -16.633 -3.542 1.00 22.03 130 ARG B CA 1
ATOM 3003 C C . ARG B 1 130 ? -50.944 -16.167 -2.638 1.00 20.44 130 ARG B C 1
ATOM 3004 O O . ARG B 1 130 ? -52.081 -16.647 -2.735 1.00 19.13 130 ARG B O 1
ATOM 3012 N N . TRP B 1 131 ? -50.627 -15.255 -1.725 1.00 16.97 131 TRP B N 1
ATOM 3013 C CA . TRP B 1 131 ? -51.638 -14.761 -0.801 1.00 16.65 131 TRP B CA 1
ATOM 3014 C C . TRP B 1 131 ? -52.709 -13.959 -1.530 1.00 16.86 131 TRP B C 1
ATOM 3015 O O . TRP B 1 131 ? -53.901 -14.164 -1.295 1.00 14.98 131 TRP B O 1
ATOM 3026 N N . LEU B 1 132 ? -52.323 -13.052 -2.442 1.00 15.45 132 LEU B N 1
ATOM 3027 C CA . LEU B 1 132 ? -53.330 -12.272 -3.159 1.00 16.82 132 LEU B CA 1
ATOM 3028 C C . LEU B 1 132 ? -54.273 -13.148 -3.967 1.00 18.62 132 LEU B C 1
ATOM 3029 O O . LEU B 1 132 ? -55.454 -12.812 -4.121 1.00 22.13 132 LEU B O 1
ATOM 3034 N N . ARG B 1 133 ? -53.784 -14.255 -4.507 1.00 19.16 133 ARG B N 1
ATOM 3035 C CA . ARG B 1 133 ? -54.624 -15.122 -5.317 1.00 22.65 133 ARG B CA 1
ATOM 3036 C C . ARG B 1 133 ? -55.289 -16.249 -4.523 1.00 23.77 133 ARG B C 1
ATOM 3037 O O . ARG B 1 133 ? -56.024 -17.055 -5.108 1.00 25.12 133 ARG B O 1
ATOM 3045 N N . ASN B 1 134 ? -55.076 -16.305 -3.215 1.00 20.10 134 ASN B N 1
ATOM 3046 C CA . ASN B 1 134 ? -55.814 -17.235 -2.374 1.00 19.95 134 ASN B CA 1
ATOM 3047 C C . ASN B 1 134 ? -57.299 -16.893 -2.457 1.00 19.53 134 ASN B C 1
ATOM 3048 O O . ASN B 1 134 ? -57.658 -15.709 -2.377 1.00 18.55 134 ASN B O 1
ATOM 3053 N N . PRO B 1 135 ? -58.191 -17.882 -2.638 1.00 20.24 135 PRO B N 1
ATOM 3054 C CA . PRO B 1 135 ? -59.626 -17.563 -2.712 1.00 21.52 135 PRO B CA 1
ATOM 3055 C C . PRO B 1 135 ? -60.129 -16.772 -1.517 1.00 21.12 135 PRO B C 1
ATOM 3056 O O . PRO B 1 135 ? -61.010 -15.914 -1.658 1.00 21.30 135 PRO B O 1
ATOM 3060 N N . LEU B 1 136 ? -59.606 -17.077 -0.329 1.00 20.40 136 LEU B N 1
ATOM 3061 C CA . LEU B 1 136 ? -60.024 -16.378 0.876 1.00 20.31 136 LEU B CA 1
ATOM 3062 C C . LEU B 1 136 ? -59.684 -14.897 0.779 1.00 17.72 136 LEU B C 1
ATOM 3063 O O . LEU B 1 136 ? -60.499 -14.043 1.159 1.00 16.87 136 LEU B O 1
ATOM 3068 N N . THR B 1 137 ? -58.483 -14.579 0.294 1.00 16.64 137 THR B N 1
ATOM 3069 C CA . THR B 1 137 ? -58.063 -13.182 0.158 1.00 15.88 137 THR B CA 1
ATOM 3070 C C . THR B 1 137 ? -58.934 -12.465 -0.845 1.00 16.98 137 THR B C 1
ATOM 3071 O O . THR B 1 137 ? -59.367 -11.335 -0.604 1.00 17.30 137 THR B O 1
ATOM 3075 N N . LEU B 1 138 ? -59.160 -13.088 -2.011 1.00 18.56 138 LEU B N 1
ATOM 3076 C CA . LEU B 1 138 ? -60.016 -12.464 -3.016 1.00 22.32 138 LEU B CA 1
ATOM 3077 C C . LEU B 1 138 ? -61.434 -12.270 -2.489 1.00 22.05 138 LEU B C 1
ATOM 3078 O O . LEU B 1 138 ? -62.050 -11.222 -2.721 1.00 24.99 138 LEU B O 1
ATOM 3083 N N . TRP B 1 139 ? -61.953 -13.220 -1.710 1.00 23.25 139 TRP B N 1
ATOM 3084 C CA . TRP B 1 139 ? -63.276 -13.003 -1.146 1.00 24.45 139 TRP B CA 1
ATOM 3085 C C . TRP B 1 139 ? -63.284 -11.780 -0.232 1.00 22.31 139 TRP B C 1
ATOM 3086 O O . TRP B 1 139 ? -64.203 -10.954 -0.291 1.00 22.35 139 TRP B O 1
ATOM 3097 N N . VAL B 1 140 ? -62.262 -11.632 0.612 1.00 19.24 140 VAL B N 1
ATOM 3098 C CA . VAL B 1 140 ? -62.202 -10.452 1.464 1.00 17.44 140 VAL B CA 1
ATOM 3099 C C . VAL B 1 140 ? -62.150 -9.196 0.607 1.00 19.46 140 VAL B C 1
ATOM 3100 O O . VAL B 1 140 ? -62.934 -8.261 0.807 1.00 19.41 140 VAL B O 1
ATOM 3104 N N . LEU B 1 141 ? -61.216 -9.154 -0.348 1.00 17.39 141 LEU B N 1
ATOM 3105 C CA . LEU B 1 141 ? -61.017 -7.935 -1.130 1.00 20.58 141 LEU B CA 1
ATOM 3106 C C . LEU B 1 141 ? -62.300 -7.522 -1.829 1.00 24.22 141 LEU B C 1
ATOM 3107 O O . LEU B 1 141 ? -62.619 -6.328 -1.908 1.00 29.48 141 LEU B O 1
ATOM 3112 N N . ARG B 1 142 ? -63.064 -8.499 -2.317 1.00 22.69 142 ARG B N 1
ATOM 3113 C CA . ARG B 1 142 ? -64.336 -8.229 -2.987 1.00 31.57 142 ARG B CA 1
ATOM 3114 C C . ARG B 1 142 ? -65.442 -7.799 -2.038 1.00 31.47 142 ARG B C 1
ATOM 3115 O O . ARG B 1 142 ? -66.511 -7.402 -2.511 1.00 37.07 142 ARG B O 1
ATOM 3123 N N . HIS B 1 143 ? -65.243 -7.883 -0.723 1.00 25.58 143 HIS B N 1
ATOM 3124 C CA . HIS B 1 143 ? -66.249 -7.431 0.225 1.00 28.57 143 HIS B CA 1
ATOM 3125 C C . HIS B 1 143 ? -65.739 -6.297 1.101 1.00 25.18 143 HIS B C 1
ATOM 3126 O O . HIS B 1 143 ? -66.185 -6.140 2.241 1.00 29.05 143 HIS B O 1
ATOM 3133 N N . LEU B 1 144 ? -64.828 -5.489 0.581 1.00 24.05 144 LEU B N 1
ATOM 3134 C CA . LEU B 1 144 ? -64.356 -4.337 1.332 1.00 20.64 144 LEU B CA 1
ATOM 3135 C C . LEU B 1 144 ? -64.924 -3.038 0.773 1.00 22.73 144 LEU B C 1
ATOM 3136 O O . LEU B 1 144 ? -65.104 -2.904 -0.441 1.00 24.41 144 LEU B O 1
ATOM 3141 N N . PRO B 1 145 ? -65.180 -2.049 1.629 1.00 22.11 145 PRO B N 1
ATOM 3142 C CA . PRO B 1 145 ? -65.559 -0.723 1.136 1.00 21.55 145 PRO B CA 1
ATOM 3143 C C . PRO B 1 145 ? -64.509 -0.158 0.190 1.00 20.68 145 PRO B C 1
ATOM 3144 O O . PRO B 1 145 ? -63.318 -0.476 0.277 1.00 18.73 145 PRO B O 1
ATOM 3148 N N . LEU B 1 146 ? -64.968 0.677 -0.744 1.00 22.34 146 LEU B N 1
ATOM 3149 C CA . LEU B 1 146 ? -64.053 1.239 -1.736 1.00 24.14 146 LEU B CA 1
ATOM 3150 C C . LEU B 1 146 ? -62.933 2.037 -1.069 1.00 19.99 146 LEU B C 1
ATOM 3151 O O . LEU B 1 146 ? -61.762 1.889 -1.427 1.00 19.96 146 LEU B O 1
ATOM 3156 N N . ALA B 1 147 ? -63.262 2.861 -0.068 1.00 20.55 147 ALA B N 1
ATOM 3157 C CA . ALA B 1 147 ? -62.240 3.656 0.605 1.00 21.33 147 ALA B CA 1
ATOM 3158 C C . ALA B 1 147 ? -61.181 2.780 1.280 1.00 19.95 147 ALA B C 1
ATOM 3159 O O . ALA B 1 147 ? -59.997 3.141 1.319 1.00 19.67 147 ALA B O 1
ATOM 3161 N N . THR B 1 148 ? -61.590 1.638 1.827 1.00 19.69 148 THR B N 1
ATOM 3162 C CA . THR B 1 148 ? -60.631 0.715 2.428 1.00 19.55 148 THR B CA 1
ATOM 3163 C C . THR B 1 148 ? -59.719 0.105 1.380 1.00 19.82 148 THR B C 1
ATOM 3164 O O . THR B 1 148 ? -58.527 -0.085 1.623 1.00 19.83 148 THR B O 1
ATOM 3168 N N . ARG B 1 149 ? -60.253 -0.220 0.209 1.00 20.55 149 ARG B N 1
ATOM 3169 C CA . ARG B 1 149 ? -59.388 -0.791 -0.814 1.00 20.48 149 ARG B CA 1
ATOM 3170 C C . ARG B 1 149 ? -58.331 0.214 -1.265 1.00 22.78 149 ARG B C 1
ATOM 3171 O O . ARG B 1 149 ? -57.162 -0.149 -1.451 1.00 21.55 149 ARG B O 1
ATOM 3179 N N . HIS B 1 150 ? -58.708 1.487 -1.404 1.00 23.55 150 HIS B N 1
ATOM 3180 C CA . HIS B 1 150 ? -57.724 2.523 -1.705 1.00 24.71 150 HIS B CA 1
ATOM 3181 C C . HIS B 1 150 ? -56.619 2.550 -0.656 1.00 29.65 150 HIS B C 1
ATOM 3182 O O . HIS B 1 150 ? -55.433 2.663 -0.989 1.00 26.66 150 HIS B O 1
ATOM 3189 N N . LYS B 1 151 ? -57.002 2.480 0.623 1.00 27.11 151 LYS B N 1
ATOM 3190 C CA . LYS B 1 151 ? -56.031 2.440 1.714 1.00 31.54 151 LYS B CA 1
ATOM 3191 C C . LYS B 1 151 ? -55.065 1.270 1.542 1.00 29.73 151 LYS B C 1
ATOM 3192 O O . LYS B 1 151 ? -53.842 1.438 1.623 1.00 27.59 151 LYS B O 1
ATOM 3198 N N . LEU B 1 152 ? -55.602 0.076 1.284 1.00 26.86 152 LEU B N 1
ATOM 3199 C CA . LEU B 1 152 ? -54.758 -1.102 1.082 1.00 24.50 152 LEU B CA 1
ATOM 3200 C C . LEU B 1 152 ? -53.845 -0.924 -0.121 1.00 23.09 152 LEU B C 1
ATOM 3201 O O . LEU B 1 152 ? -52.683 -1.346 -0.102 1.00 25.57 152 LEU B O 1
ATOM 3206 N N . ALA B 1 153 ? -54.362 -0.313 -1.185 1.00 24.53 153 ALA B N 1
ATOM 3207 C CA . ALA B 1 153 ? -53.552 -0.080 -2.371 1.00 26.98 153 ALA B CA 1
ATOM 3208 C C . ALA B 1 153 ? -52.383 0.835 -2.043 1.00 28.59 153 ALA B C 1
ATOM 3209 O O . ALA B 1 153 ? -51.264 0.609 -2.513 1.00 23.58 153 ALA B O 1
ATOM 3211 N N . ARG B 1 154 ? -52.614 1.858 -1.211 1.00 27.42 154 ARG B N 1
ATOM 3212 C CA . ARG B 1 154 ? -51.518 2.753 -0.844 1.00 31.46 154 ARG B CA 1
ATOM 3213 C C . ARG B 1 154 ? -50.460 2.003 -0.049 1.00 29.26 154 ARG B C 1
ATOM 3214 O O . ARG B 1 154 ? -49.255 2.170 -0.287 1.00 28.53 154 ARG B O 1
ATOM 3222 N N . LYS B 1 155 ? -50.894 1.160 0.891 1.00 26.86 155 LYS B N 1
ATOM 3223 C CA . LYS B 1 155 ? -49.955 0.381 1.684 1.00 28.49 155 LYS B CA 1
ATOM 3224 C C . LYS B 1 155 ? -49.137 -0.528 0.787 1.00 27.24 155 LYS B C 1
ATOM 3225 O O . LYS B 1 155 ? -47.911 -0.600 0.911 1.00 28.05 155 LYS B O 1
ATOM 3231 N N . LEU B 1 156 ? -49.808 -1.229 -0.131 1.00 25.60 156 LEU B N 1
ATOM 3232 C CA . LEU B 1 156 ? -49.112 -2.157 -1.013 1.00 24.42 156 LEU B CA 1
ATOM 3233 C C . LEU B 1 156 ? -48.062 -1.420 -1.837 1.00 25.13 156 LEU B C 1
ATOM 3234 O O . LEU B 1 156 ? -46.915 -1.865 -1.954 1.00 23.21 156 LEU B O 1
ATOM 3239 N N . ARG B 1 157 ? -48.435 -0.273 -2.399 1.00 28.84 157 ARG B N 1
ATOM 3240 C CA . ARG B 1 157 ? -47.476 0.496 -3.186 1.00 31.14 157 ARG B CA 1
ATOM 3241 C C . ARG B 1 157 ? -46.317 0.972 -2.313 1.00 32.60 157 ARG B C 1
ATOM 3242 O O . ARG B 1 157 ? -45.148 0.840 -2.696 1.00 30.04 157 ARG B O 1
ATOM 3250 N N . LYS B 1 158 ? -46.611 1.479 -1.109 1.00 33.16 158 LYS B N 1
ATOM 3251 C CA . LYS B 1 158 ? -45.549 1.980 -0.241 1.00 34.27 158 LYS B CA 1
ATOM 3252 C C . LYS B 1 158 ? -44.534 0.890 0.073 1.00 34.04 158 LYS B C 1
ATOM 3253 O O . LYS B 1 158 ? -43.315 1.112 -0.010 1.00 32.50 158 LYS B O 1
ATOM 3259 N N . GLU B 1 159 ? -45.017 -0.295 0.452 1.00 30.89 159 GLU B N 1
ATOM 3260 C CA . GLU B 1 159 ? -44.112 -1.351 0.885 1.00 28.01 159 GLU B CA 1
ATOM 3261 C C . GLU B 1 159 ? -43.389 -1.978 -0.292 1.00 28.73 159 GLU B C 1
ATOM 3262 O O . GLU B 1 159 ? -42.219 -2.358 -0.166 1.00 25.60 159 GLU B O 1
ATOM 3268 N N . SER B 1 160 ? -44.050 -2.071 -1.447 1.00 24.40 160 SER B N 1
ATOM 3269 C CA . SER B 1 160 ? -43.373 -2.600 -2.620 1.00 26.44 160 SER B CA 1
ATOM 3270 C C . SER B 1 160 ? -42.238 -1.678 -3.049 1.00 27.01 160 SER B C 1
ATOM 3271 O O . SER B 1 160 ? -41.128 -2.139 -3.346 1.00 27.30 160 SER B O 1
ATOM 3274 N N . ARG B 1 161 ? -42.487 -0.366 -3.057 1.00 31.43 161 ARG B N 1
ATOM 3275 C CA . ARG B 1 161 ? -41.435 0.580 -3.415 1.00 37.28 161 ARG B CA 1
ATOM 3276 C C . ARG B 1 161 ? -40.251 0.453 -2.469 1.00 36.82 161 ARG B C 1
ATOM 3277 O O . ARG B 1 161 ? -39.090 0.476 -2.898 1.00 35.09 161 ARG B O 1
ATOM 3285 N N . ALA B 1 162 ? -40.526 0.340 -1.174 1.00 34.47 162 ALA B N 1
ATOM 3286 C CA . ALA B 1 162 ? -39.449 0.151 -0.214 1.00 37.37 162 ALA B CA 1
ATOM 3287 C C . ALA B 1 162 ? -38.651 -1.112 -0.520 1.00 38.90 162 ALA B C 1
ATOM 3288 O O . ALA B 1 162 ? -37.420 -1.109 -0.429 1.00 35.98 162 ALA B O 1
ATOM 3290 N N . GLN B 1 163 ? -39.330 -2.202 -0.895 1.00 32.31 163 GLN B N 1
ATOM 3291 C CA . GLN B 1 163 ? -38.633 -3.483 -1.013 1.00 30.27 163 GLN B CA 1
ATOM 3292 C C . GLN B 1 163 ? -37.943 -3.644 -2.360 1.00 31.75 163 GLN B C 1
ATOM 3293 O O . GLN B 1 163 ? -36.794 -4.096 -2.415 1.00 33.31 163 GLN B O 1
ATOM 3299 N N . THR B 1 164 ? -38.613 -3.287 -3.456 1.00 28.80 164 THR B N 1
ATOM 3300 C CA . THR B 1 164 ? -37.962 -3.399 -4.761 1.00 30.46 164 THR B CA 1
ATOM 3301 C C . THR B 1 164 ? -36.663 -2.605 -4.820 1.00 32.67 164 THR B C 1
ATOM 3302 O O . THR B 1 164 ? -35.738 -2.993 -5.544 1.00 34.70 164 THR B O 1
ATOM 3306 N N . ARG B 1 165 ? -36.561 -1.499 -4.077 1.00 36.79 165 ARG B N 1
ATOM 3307 C CA . ARG B 1 165 ? -35.319 -0.729 -4.093 1.00 44.53 165 ARG B CA 1
ATOM 3308 C C . ARG B 1 165 ? -34.126 -1.567 -3.649 1.00 42.93 165 ARG B C 1
ATOM 3309 O O . ARG B 1 165 ? -32.990 -1.293 -4.052 1.00 47.94 165 ARG B O 1
ATOM 3317 N N . MET B 1 166 ? -34.354 -2.594 -2.832 1.00 43.46 166 MET B N 1
ATOM 3318 C CA . MET B 1 166 ? -33.271 -3.396 -2.278 1.00 45.50 166 MET B CA 1
ATOM 3319 C C . MET B 1 166 ? -33.201 -4.794 -2.882 1.00 47.17 166 MET B C 1
ATOM 3320 O O . MET B 1 166 ? -32.607 -5.689 -2.273 1.00 56.57 166 MET B O 1
ATOM 3325 N N . LYS B 1 167 ? -33.801 -5.013 -4.052 1.00 37.82 167 LYS B N 1
ATOM 3326 C CA . LYS B 1 167 ? -33.737 -6.309 -4.717 1.00 37.35 167 LYS B CA 1
ATOM 3327 C C . LYS B 1 167 ? -32.768 -6.259 -5.893 1.00 38.67 167 LYS B C 1
ATOM 3328 O O . LYS B 1 167 ? -32.652 -5.245 -6.583 1.00 39.30 167 LYS B O 1
ATOM 3334 N N . ALA B 1 168 ? -32.072 -7.367 -6.117 1.00 41.91 168 ALA B N 1
ATOM 3335 C CA . ALA B 1 168 ? -31.108 -7.451 -7.207 1.00 46.62 168 ALA B CA 1
ATOM 3336 C C . ALA B 1 168 ? -31.813 -7.826 -8.510 1.00 50.00 168 ALA B C 1
ATOM 3337 O O . ALA B 1 168 ? -32.916 -8.378 -8.518 1.00 38.33 168 ALA B O 1
ATOM 3339 N N . VAL B 1 169 ? -31.143 -7.519 -9.623 1.00 46.92 169 VAL B N 1
ATOM 3340 C CA . VAL B 1 169 ? -31.770 -7.639 -10.936 1.00 44.27 169 VAL B CA 1
ATOM 3341 C C . VAL B 1 169 ? -32.043 -9.098 -11.273 1.00 40.14 169 VAL B C 1
ATOM 3342 O O . VAL B 1 169 ? -33.055 -9.427 -11.904 1.00 43.46 169 VAL B O 1
ATOM 3346 N N . ASP B 1 170 ? -31.137 -9.993 -10.882 1.00 43.81 170 ASP B N 1
ATOM 3347 C CA . ASP B 1 170 ? -31.349 -11.411 -11.145 1.00 52.31 170 ASP B CA 1
ATOM 3348 C C . ASP B 1 170 ? -32.539 -11.937 -10.361 1.00 47.65 170 ASP B C 1
ATOM 3349 O O . ASP B 1 170 ? -33.276 -12.803 -10.850 1.00 40.21 170 ASP B O 1
ATOM 3354 N N . ILE B 1 171 ? -32.735 -11.415 -9.149 1.00 37.91 171 ILE B N 1
ATOM 3355 C CA . ILE B 1 171 ? -33.813 -11.872 -8.284 1.00 33.17 171 ILE B CA 1
ATOM 3356 C C . ILE B 1 171 ? -35.163 -11.489 -8.860 1.00 23.25 171 ILE B C 1
ATOM 3357 O O . ILE B 1 171 ? -36.145 -12.220 -8.698 1.00 25.96 171 ILE B O 1
ATOM 3362 N N . ILE B 1 172 ? -35.260 -10.325 -9.510 1.00 19.93 172 ILE B N 1
ATOM 3363 C CA . ILE B 1 172 ? -36.584 -9.886 -9.911 1.00 22.14 172 ILE B CA 1
ATOM 3364 C C . ILE B 1 172 ? -37.000 -10.400 -11.279 1.00 20.97 172 ILE B C 1
ATOM 3365 O O . ILE B 1 172 ? -38.204 -10.488 -11.540 1.00 21.94 172 ILE B O 1
ATOM 3370 N N . ASP B 1 173 ? -36.051 -10.786 -12.138 1.00 17.04 173 ASP B N 1
ATOM 3371 C CA . ASP B 1 173 ? -36.351 -11.337 -13.454 1.00 15.14 173 ASP B CA 1
ATOM 3372 C C . ASP B 1 173 ? -36.666 -12.841 -13.347 1.00 15.48 173 ASP B C 1
ATOM 3373 O O . ASP B 1 173 ? -36.549 -13.458 -12.273 1.00 17.10 173 ASP B O 1
ATOM 3378 N N . VAL B 1 174 ? -37.080 -13.424 -14.480 1.00 13.55 174 VAL B N 1
ATOM 3379 C CA . VAL B 1 174 ? -37.524 -14.816 -14.504 1.00 15.28 174 VAL B CA 1
ATOM 3380 C C . VAL B 1 174 ? -36.383 -15.747 -14.124 1.00 14.20 174 VAL B C 1
ATOM 3381 O O . VAL B 1 174 ? -35.207 -15.509 -14.423 1.00 15.59 174 VAL B O 1
ATOM 3385 N N . THR B 1 175 ? -36.743 -16.810 -13.435 1.00 13.32 175 THR B N 1
ATOM 3386 C CA . THR B 1 175 ? -35.819 -17.886 -13.102 1.00 13.83 175 THR B CA 1
ATOM 3387 C C . THR B 1 175 ? -35.564 -18.700 -14.360 1.00 13.95 175 THR B C 1
ATOM 3388 O O . THR B 1 175 ? -36.507 -19.276 -14.912 1.00 13.43 175 THR B O 1
ATOM 3392 N N . PRO B 1 176 ? -34.329 -18.773 -14.852 1.00 13.67 176 PRO B N 1
ATOM 3393 C CA . PRO B 1 176 ? -34.115 -19.413 -16.154 1.00 16.04 176 PRO B CA 1
ATOM 3394 C C . PRO B 1 176 ? -34.659 -20.833 -16.261 1.00 15.90 176 PRO B C 1
ATOM 3395 O O . PRO B 1 176 ? -35.307 -21.172 -17.264 1.00 15.94 176 PRO B O 1
ATOM 3399 N N . GLU B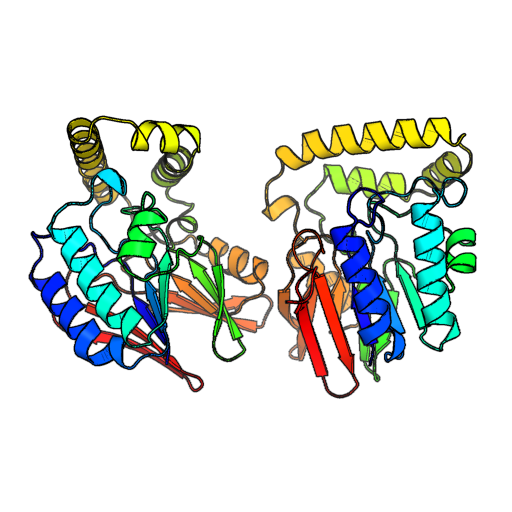 1 177 ? -34.478 -21.645 -15.225 1.00 15.98 177 GLU B N 1
ATOM 3400 C CA . GLU B 1 177 ? -34.907 -23.035 -15.271 1.00 18.16 177 GLU B CA 1
ATOM 3401 C C . GLU B 1 177 ? -36.432 -23.193 -15.330 1.00 15.59 177 GLU B C 1
ATOM 3402 O O . GLU B 1 177 ? -36.934 -24.224 -15.793 1.00 18.05 177 GLU B O 1
ATOM 3408 N N . GLU B 1 178 ? -37.185 -22.213 -14.846 1.00 15.12 178 GLU B N 1
ATOM 3409 C CA . GLU B 1 178 ? -38.638 -22.300 -14.877 1.00 16.31 178 GLU B CA 1
ATOM 3410 C C . GLU B 1 178 ? -39.167 -22.237 -16.302 1.00 16.32 178 GLU B C 1
ATOM 3411 O O . GLU B 1 178 ? -40.239 -22.780 -16.589 1.00 16.82 178 GLU B O 1
ATOM 3417 N N . VAL B 1 179 ? -38.455 -21.572 -17.203 1.00 14.78 179 VAL B N 1
ATOM 3418 C CA . VAL B 1 179 ? -38.968 -21.377 -18.545 1.00 13.12 179 VAL B CA 1
ATOM 3419 C C . VAL B 1 179 ? -39.141 -22.702 -19.290 1.00 14.22 179 VAL B C 1
ATOM 3420 O O . VAL B 1 179 ? -40.261 -22.999 -19.737 1.00 14.07 179 VAL B O 1
ATOM 3424 N N . PRO B 1 180 ? -38.098 -23.520 -19.492 1.00 15.13 180 PRO B N 1
ATOM 3425 C CA . PRO B 1 180 ? -38.373 -24.812 -20.134 1.00 15.19 180 PRO B CA 1
ATOM 3426 C C . PRO B 1 180 ? -39.333 -25.671 -19.339 1.00 15.74 180 PRO B C 1
ATOM 3427 O O . PRO B 1 180 ? -40.081 -26.469 -19.929 1.00 17.50 180 PRO B O 1
ATOM 3431 N N . ARG B 1 181 ? -39.343 -25.549 -18.008 1.00 16.42 181 ARG B N 1
ATOM 3432 C CA . ARG B 1 181 ? -40.242 -26.382 -17.211 1.00 17.38 181 ARG B CA 1
ATOM 3433 C C . ARG B 1 181 ? -41.698 -26.093 -17.554 1.00 17.71 181 ARG B C 1
ATOM 3434 O O . ARG B 1 181 ? -42.490 -27.023 -17.774 1.00 17.77 181 ARG B O 1
ATOM 3442 N N . VAL B 1 182 ? -42.079 -24.807 -17.585 1.00 16.33 182 VAL B N 1
ATOM 3443 C CA . VAL B 1 182 ? -43.478 -24.459 -17.848 1.00 15.98 182 VAL B CA 1
ATOM 3444 C C . VAL B 1 182 ? -43.817 -24.648 -19.318 1.00 15.50 182 VAL B C 1
ATOM 3445 O O . VAL B 1 182 ? -44.932 -25.049 -19.643 1.00 16.13 182 VAL B O 1
ATOM 3449 N N . MET B 1 183 ? -42.857 -24.432 -20.224 1.00 12.94 183 MET B N 1
ATOM 3450 C CA . MET B 1 183 ? -43.129 -24.637 -21.647 1.00 12.89 183 MET B CA 1
ATOM 3451 C C . MET B 1 183 ? -43.299 -26.119 -21.967 1.00 15.48 183 MET B C 1
ATOM 3452 O O . MET B 1 183 ? -44.230 -26.512 -22.691 1.00 14.86 183 MET B O 1
ATOM 3457 N N . ARG B 1 184 ? -42.440 -26.969 -21.405 1.00 14.88 184 ARG B N 1
ATOM 3458 C CA . ARG B 1 184 ? -42.636 -28.410 -21.566 1.00 17.35 184 ARG B CA 1
ATOM 3459 C C . ARG B 1 184 ? -43.958 -28.847 -20.972 1.00 17.93 184 ARG B C 1
ATOM 3460 O O . ARG B 1 184 ? -44.680 -29.660 -21.569 1.00 18.55 184 ARG B O 1
ATOM 3468 N N . GLY B 1 185 ? -44.283 -28.344 -19.778 1.00 16.17 185 GLY B N 1
ATOM 3469 C CA . GLY B 1 185 ? -45.459 -28.849 -19.089 1.00 19.13 185 GLY B CA 1
ATOM 3470 C C . GLY B 1 185 ? -46.743 -28.503 -19.819 1.00 19.37 185 GLY B C 1
ATOM 3471 O O . GLY B 1 185 ? -47.687 -29.301 -19.857 1.00 19.11 185 GLY B O 1
ATOM 3472 N N . HIS B 1 186 ? -46.794 -27.312 -20.402 1.00 15.08 186 HIS B N 1
ATOM 3473 C CA . HIS B 1 186 ? -47.963 -26.919 -21.182 1.00 15.56 186 HIS B CA 1
ATOM 3474 C C . HIS B 1 186 ? -47.904 -27.410 -22.621 1.00 16.45 186 HIS B C 1
ATOM 3475 O O . HIS B 1 186 ? -48.897 -27.269 -23.344 1.00 19.39 186 HIS B O 1
ATOM 3482 N N . GLY B 1 187 ? -46.788 -27.991 -23.041 1.00 14.44 187 GLY B N 1
ATOM 3483 C CA . GLY B 1 187 ? -46.666 -28.592 -24.351 1.00 16.28 187 GLY B CA 1
ATOM 3484 C C . GLY B 1 187 ? -46.579 -27.585 -25.472 1.00 17.88 187 GLY B C 1
ATOM 3485 O O . GLY B 1 187 ? -47.261 -27.733 -26.489 1.00 18.42 187 GLY B O 1
ATOM 3486 N N . VAL B 1 188 ? -45.726 -26.569 -25.304 1.00 16.03 188 VAL B N 1
ATOM 3487 C CA . VAL B 1 188 ? -45.600 -25.485 -26.258 1.00 15.09 188 VAL B CA 1
ATOM 3488 C C . VAL B 1 188 ? -44.128 -25.245 -26.590 1.00 14.21 188 VAL B C 1
ATOM 3489 O O . VAL B 1 188 ? -43.211 -25.599 -25.840 1.00 14.77 188 VAL B O 1
ATOM 3493 N N . ARG B 1 189 ? -43.912 -24.619 -27.736 1.00 13.96 189 ARG B N 1
ATOM 3494 C CA . ARG B 1 189 ? -42.599 -24.130 -28.106 1.00 13.74 189 ARG B CA 1
ATOM 3495 C C . ARG B 1 189 ? -42.558 -22.615 -28.176 1.00 13.10 189 ARG B C 1
ATOM 3496 O O . ARG B 1 189 ? -41.502 -22.049 -28.492 1.00 14.40 189 ARG B O 1
ATOM 3504 N N . THR B 1 190 ? -43.666 -21.941 -27.864 1.00 13.53 190 THR B N 1
ATOM 3505 C CA . THR B 1 190 ? -43.715 -20.481 -27.811 1.00 12.49 190 THR B CA 1
ATOM 3506 C C . THR B 1 190 ? -44.414 -20.069 -26.524 1.00 11.26 190 THR B C 1
ATOM 3507 O O . THR B 1 190 ? -45.500 -20.569 -26.213 1.00 12.96 190 THR B O 1
ATOM 3511 N N . LEU B 1 191 ? -43.765 -19.194 -25.777 1.00 10.42 191 LEU B N 1
ATOM 3512 C CA . LEU B 1 191 ? -44.289 -18.545 -24.591 1.00 9.78 191 LEU B CA 1
ATOM 3513 C C . LEU B 1 191 ? -44.169 -17.032 -24.780 1.00 10.40 191 LEU B C 1
ATOM 3514 O O . LEU B 1 191 ? -43.128 -16.542 -25.226 1.00 10.48 191 LEU B O 1
ATOM 3519 N N . ILE B 1 192 ? -45.230 -16.313 -24.425 1.00 10.52 192 ILE B N 1
ATOM 3520 C CA . ILE B 1 192 ? -45.287 -14.854 -24.479 1.00 9.88 192 ILE B CA 1
ATOM 3521 C C . ILE B 1 192 ? -45.684 -14.358 -23.101 1.00 8.76 192 ILE B C 1
ATOM 3522 O O . ILE B 1 192 ? -46.677 -14.828 -22.543 1.00 9.42 192 ILE B O 1
ATOM 3527 N N . HIS B 1 193 ? -44.901 -13.435 -22.543 1.00 8.39 193 HIS B N 1
ATOM 3528 C CA . HIS B 1 193 ? -45.233 -12.858 -21.252 1.00 8.27 193 HIS B CA 1
ATOM 3529 C C . HIS B 1 193 ? -44.694 -11.440 -21.197 1.00 9.56 193 HIS B C 1
ATOM 3530 O O . HIS B 1 193 ? -43.969 -10.985 -22.082 1.00 9.96 193 HIS B O 1
ATOM 3537 N N . GLY B 1 194 ? -45.077 -10.743 -20.136 1.00 9.61 194 GLY B N 1
ATOM 3538 C CA . GLY B 1 194 ? -44.581 -9.411 -19.864 1.00 9.44 194 GLY B CA 1
ATOM 3539 C C . GLY B 1 194 ? -43.996 -9.345 -18.471 1.00 9.84 194 GLY B C 1
ATOM 3540 O O . GLY B 1 194 ? -43.151 -10.170 -18.122 1.00 10.76 194 GLY B O 1
ATOM 3541 N N . HIS B 1 195 ? -44.415 -8.343 -17.707 1.00 9.85 195 HIS B N 1
ATOM 3542 C CA . HIS B 1 195 ? -44.032 -8.094 -16.318 1.00 9.69 195 HIS B CA 1
ATOM 3543 C C . HIS B 1 195 ? -42.617 -7.569 -16.085 1.00 10.53 195 HIS B C 1
ATOM 3544 O O . HIS B 1 195 ? -42.424 -6.665 -15.264 1.00 11.98 195 HIS B O 1
ATOM 3551 N N . THR B 1 196 ? -41.617 -8.169 -16.724 1.00 11.29 196 THR B N 1
ATOM 3552 C CA . THR B 1 196 ? -40.228 -7.920 -16.357 1.00 12.33 196 THR B CA 1
ATOM 3553 C C . THR B 1 196 ? -39.632 -6.675 -17.001 1.00 11.80 196 THR B C 1
ATOM 3554 O O . THR B 1 196 ? -38.519 -6.291 -16.648 1.00 13.08 196 THR B O 1
ATOM 3558 N N . HIS B 1 197 ? -40.314 -6.056 -17.949 1.00 11.07 197 HIS B N 1
ATOM 3559 C CA . HIS B 1 197 ? -39.888 -4.783 -18.515 1.00 12.83 197 HIS B CA 1
ATOM 3560 C C . HIS B 1 197 ? -38.609 -4.934 -19.323 1.00 12.87 197 HIS B C 1
ATOM 3561 O O . HIS B 1 197 ? -37.881 -3.967 -19.513 1.00 14.16 197 HIS B O 1
ATOM 3568 N N . ARG B 1 198 ? -38.344 -6.131 -19.841 1.00 12.27 198 ARG B N 1
ATOM 3569 C CA . ARG B 1 198 ? -37.124 -6.421 -20.599 1.00 12.39 198 ARG B CA 1
ATOM 3570 C C . ARG B 1 198 ? -37.527 -7.034 -21.933 1.00 11.52 198 ARG B C 1
ATOM 3571 O O . ARG B 1 198 ? -37.349 -8.231 -22.184 1.00 11.39 198 ARG B O 1
ATOM 3579 N N . PRO B 1 199 ? -38.082 -6.227 -22.831 1.00 11.06 199 PRO B N 1
ATOM 3580 C CA . PRO B 1 199 ? -38.508 -6.764 -24.122 1.00 11.91 199 PRO B CA 1
ATOM 3581 C C . PRO B 1 199 ? -37.352 -7.453 -24.840 1.00 13.69 199 PRO B C 1
ATOM 3582 O O . PRO B 1 199 ? -36.257 -6.897 -24.972 1.00 11.77 199 PRO B O 1
ATOM 3586 N N . ALA B 1 200 ? -37.625 -8.660 -25.338 1.00 11.25 200 ALA B N 1
ATOM 3587 C CA . ALA B 1 200 ? -36.601 -9.499 -25.915 1.00 12.62 200 ALA B CA 1
ATOM 3588 C C . ALA B 1 200 ? -37.236 -10.747 -26.487 1.00 13.98 200 ALA B C 1
ATOM 3589 O O . ALA B 1 200 ? -38.373 -11.089 -26.147 1.00 13.92 200 ALA B O 1
ATOM 3591 N N . GLU B 1 201 ? -36.495 -11.438 -27.362 1.00 11.72 201 GLU B N 1
ATOM 3592 C CA . GLU B 1 201 ? -36.861 -12.786 -27.775 1.00 12.46 201 GLU B CA 1
ATOM 3593 C C . GLU B 1 201 ? -35.753 -13.737 -27.327 1.00 13.40 201 GLU B C 1
ATOM 3594 O O . GLU B 1 201 ? -34.583 -13.568 -27.704 1.00 13.33 201 GLU B O 1
ATOM 3600 N N . HIS B 1 202 ? -36.125 -14.725 -26.510 1.00 11.46 202 HIS B N 1
ATOM 3601 C CA . HIS B 1 202 ? -35.187 -15.643 -25.902 1.00 11.27 202 HIS B CA 1
ATOM 3602 C C . HIS B 1 202 ? -35.259 -16.985 -26.610 1.00 13.02 202 HIS B C 1
ATOM 3603 O O . HIS B 1 202 ? -36.264 -17.696 -26.436 1.00 14.20 202 HIS B O 1
ATOM 3610 N N . PRO B 1 203 ? -34.234 -17.384 -27.377 1.00 12.20 203 PRO B N 1
ATOM 3611 C CA . PRO B 1 203 ? -34.253 -18.697 -28.021 1.00 13.22 203 PRO B CA 1
ATOM 3612 C C . PRO B 1 203 ? -33.991 -19.806 -27.021 1.00 13.63 203 PRO B C 1
ATOM 3613 O O . PRO B 1 203 ? -33.162 -19.674 -26.125 1.00 12.83 203 PRO B O 1
ATOM 3617 N N . LEU B 1 204 ? -34.675 -20.933 -27.223 1.00 14.17 204 LEU B N 1
ATOM 3618 C CA . LEU B 1 204 ? -34.341 -22.168 -26.553 1.00 15.51 204 LEU B CA 1
ATOM 3619 C C . LEU B 1 204 ? -34.391 -23.303 -27.556 1.00 16.21 204 LEU B C 1
ATOM 3620 O O . LEU B 1 204 ? -34.935 -23.169 -28.646 1.00 17.00 204 LEU B O 1
ATOM 3625 N N . ASP B 1 205 ? -33.811 -24.424 -27.149 1.00 16.99 205 ASP B N 1
ATOM 3626 C CA . ASP B 1 205 ? -34.047 -25.706 -27.805 1.00 19.61 205 ASP B CA 1
ATOM 3627 C C . ASP B 1 205 ? -34.731 -26.587 -26.779 1.00 19.21 205 ASP B C 1
ATOM 3628 O O . ASP B 1 205 ? -34.238 -26.721 -25.661 1.00 20.15 205 ASP B O 1
ATOM 3633 N N . ILE B 1 206 ? -35.880 -27.147 -27.142 1.00 19.84 206 ILE B N 1
ATOM 3634 C CA . ILE B 1 206 ? -36.581 -28.107 -26.297 1.00 22.22 206 ILE B CA 1
ATOM 3635 C C . ILE B 1 206 ? -36.703 -29.395 -27.112 1.00 24.70 206 ILE B C 1
ATOM 3636 O O . ILE B 1 206 ? -37.407 -29.437 -28.130 1.00 26.72 206 ILE B O 1
ATOM 3641 N N . ASP B 1 207 ? -35.963 -30.429 -26.699 1.00 30.69 207 ASP B N 1
ATOM 3642 C CA . ASP B 1 207 ? -35.977 -31.744 -27.366 1.00 30.28 207 ASP B CA 1
ATOM 3643 C C . ASP B 1 207 ? -35.589 -31.663 -28.845 1.00 29.09 207 ASP B C 1
ATOM 3644 O O . ASP B 1 207 ? -36.147 -32.370 -29.691 1.00 33.24 207 ASP B O 1
ATOM 3649 N N . GLY B 1 208 ? -34.602 -30.834 -29.166 1.00 27.52 208 GLY B N 1
ATOM 3650 C CA . GLY B 1 208 ? -34.097 -30.747 -30.522 1.00 28.75 208 GLY B CA 1
ATOM 3651 C C . GLY B 1 208 ? -34.878 -29.841 -31.438 1.00 30.44 208 GLY B C 1
ATOM 3652 O O . GLY B 1 208 ? -34.479 -29.667 -32.597 1.00 33.04 208 GLY B O 1
ATOM 3653 N N . GLN B 1 209 ? -35.948 -29.248 -30.963 1.00 28.37 209 GLN B N 1
ATOM 3654 C CA . GLN B 1 209 ? -36.737 -28.312 -31.744 1.00 25.13 209 GLN B CA 1
ATOM 3655 C C . GLN B 1 209 ? -36.547 -26.891 -31.242 1.00 21.94 209 GLN B C 1
ATOM 3656 O O . GLN B 1 209 ? -36.456 -26.670 -30.029 1.00 22.72 209 GLN B O 1
ATOM 3662 N N . PRO B 1 210 ? -36.531 -25.909 -32.139 1.00 24.59 210 PRO B N 1
ATOM 3663 C CA . PRO B 1 210 ? -36.412 -24.526 -31.688 1.00 21.48 210 PRO B CA 1
ATOM 3664 C C . PRO B 1 210 ? -37.643 -24.128 -30.894 1.00 21.36 210 PRO B C 1
ATOM 3665 O O . PRO B 1 210 ? -38.765 -24.538 -31.198 1.00 20.10 210 PRO B O 1
ATOM 3669 N N . ALA B 1 211 ? -37.422 -23.310 -29.871 1.00 15.37 211 ALA B N 1
ATOM 3670 C CA . ALA B 1 211 ? -38.514 -22.731 -29.106 1.00 14.29 211 ALA B CA 1
ATOM 3671 C C . ALA B 1 211 ? -38.119 -21.310 -28.770 1.00 13.53 211 ALA B C 1
ATOM 3672 O O . ALA B 1 211 ? -36.971 -20.910 -28.975 1.00 13.92 211 ALA B O 1
ATOM 3674 N N . ARG B 1 212 ? -39.089 -20.527 -28.295 1.00 13.28 212 ARG B N 1
ATOM 3675 C CA . ARG B 1 212 ? -38.786 -19.151 -27.935 1.00 12.76 212 ARG B CA 1
ATOM 3676 C C . ARG B 1 212 ? -39.738 -18.655 -26.860 1.00 11.89 212 ARG B C 1
ATOM 3677 O O . ARG B 1 212 ? -40.919 -19.020 -26.807 1.00 11.55 212 ARG B O 1
ATOM 3685 N N . ARG B 1 213 ? -39.191 -17.771 -26.029 1.00 11.53 213 ARG B N 1
ATOM 3686 C CA . ARG B 1 213 ? -39.922 -17.000 -25.037 1.00 10.48 213 ARG B CA 1
ATOM 3687 C C . ARG B 1 213 ? -39.816 -15.533 -25.426 1.00 11.59 213 ARG B C 1
ATOM 3688 O O . ARG B 1 213 ? -38.715 -14.972 -25.440 1.00 10.60 213 ARG B O 1
ATOM 3696 N N . ILE B 1 214 ? -40.945 -14.931 -25.754 1.00 10.46 214 ILE B N 1
ATOM 3697 C CA . ILE B 1 214 ? -40.996 -13.532 -26.186 1.00 10.72 214 ILE B CA 1
ATOM 3698 C C . ILE B 1 214 ? -41.523 -12.699 -25.026 1.00 10.22 214 ILE B C 1
ATOM 3699 O O . ILE B 1 214 ? -42.610 -12.969 -24.505 1.00 9.69 214 ILE B O 1
ATOM 3704 N N . VAL B 1 215 ? -40.774 -11.663 -24.659 1.00 9.24 215 VAL B N 1
ATOM 3705 C CA . VAL B 1 215 ? -41.114 -10.797 -23.553 1.00 8.67 215 VAL B CA 1
ATOM 3706 C C . VAL B 1 215 ? -41.534 -9.456 -24.118 1.00 8.63 215 VAL B C 1
ATOM 3707 O O . VAL B 1 215 ? -40.795 -8.843 -24.911 1.00 10.30 215 VAL B O 1
ATOM 3711 N N . LEU B 1 216 ? -42.738 -9.042 -23.741 1.00 7.88 216 LEU B N 1
ATOM 3712 C CA . LEU B 1 216 ? -43.331 -7.793 -24.198 1.00 8.76 216 LEU B CA 1
ATOM 3713 C C . LEU B 1 216 ? -42.761 -6.598 -23.437 1.00 9.10 216 LEU B C 1
ATOM 3714 O O . LEU B 1 216 ? -42.461 -6.671 -22.242 1.00 10.70 216 LEU B O 1
ATOM 3719 N N . GLY B 1 217 ? -42.645 -5.476 -24.142 1.00 10.07 217 GLY B N 1
ATOM 3720 C CA . GLY B 1 217 ? -42.094 -4.269 -23.546 1.00 11.85 217 GLY B CA 1
ATOM 3721 C C . GLY B 1 217 ? -43.130 -3.441 -22.802 1.00 11.46 217 GLY B C 1
ATOM 3722 O O . GLY B 1 217 ? -44.282 -3.381 -23.167 1.00 12.83 217 GLY B O 1
ATOM 3723 N N . ASP B 1 218 ? -42.682 -2.802 -21.727 1.00 12.02 218 ASP B N 1
ATOM 3724 C CA . ASP B 1 218 ? -43.539 -1.868 -21.009 1.00 13.97 218 ASP B CA 1
ATOM 3725 C C . ASP B 1 218 ? -43.509 -0.516 -21.709 1.00 13.58 218 ASP B C 1
ATOM 3726 O O . ASP B 1 218 ? -42.546 -0.181 -22.409 1.00 14.22 218 ASP B O 1
ATOM 3731 N N . TRP B 1 219 ? -44.572 0.273 -21.495 1.00 13.55 219 TRP B N 1
ATOM 3732 C CA . TRP B 1 219 ? -44.810 1.505 -22.246 1.00 13.38 219 TRP B CA 1
ATOM 3733 C C . TRP B 1 219 ? -44.324 2.766 -21.523 1.00 17.17 219 TRP B C 1
ATOM 3734 O O . TRP B 1 219 ? -44.770 3.872 -21.856 1.00 18.11 219 TRP B O 1
ATOM 3745 N N . ASP B 1 220 ? -43.443 2.642 -20.528 1.00 18.44 220 ASP B N 1
ATOM 3746 C CA . ASP B 1 220 ? -43.075 3.832 -19.758 1.00 21.79 220 ASP B CA 1
ATOM 3747 C C . ASP B 1 220 ? -42.379 4.880 -20.614 1.00 23.92 220 ASP B C 1
ATOM 3748 O O . ASP B 1 220 ? -42.546 6.089 -20.377 1.00 24.21 220 ASP B O 1
ATOM 3753 N N . ARG B 1 221 ? -41.588 4.445 -21.587 1.00 22.44 221 ARG B N 1
ATOM 3754 C CA . ARG B 1 221 ? -40.778 5.335 -22.397 1.00 24.28 221 ARG B CA 1
ATOM 3755 C C . ARG B 1 221 ? -41.093 5.286 -23.877 1.00 24.60 221 ARG B C 1
ATOM 3756 O O . ARG B 1 221 ? -40.886 6.283 -24.571 1.00 24.71 221 ARG B O 1
ATOM 3764 N N . GLN B 1 222 ? -41.499 4.141 -24.392 1.00 20.22 222 GLN B N 1
ATOM 3765 C CA . GLN B 1 222 ? -41.985 4.008 -25.751 1.00 21.01 222 GLN B CA 1
ATOM 3766 C C . GLN B 1 222 ? -43.041 2.914 -25.736 1.00 18.73 222 GLN B C 1
ATOM 3767 O O . GLN B 1 222 ? -43.064 2.073 -24.836 1.00 18.99 222 GLN B O 1
ATOM 3773 N N . GLY B 1 223 ? -43.909 2.936 -26.723 1.00 17.10 223 GLY B N 1
ATOM 3774 C CA . GLY B 1 223 ? -44.870 1.868 -26.869 1.00 17.88 223 GLY B CA 1
ATOM 3775 C C . GLY B 1 223 ? -44.236 0.643 -27.491 1.00 16.21 223 GLY B C 1
ATOM 3776 O O . GLY B 1 223 ? -43.181 0.724 -28.138 1.00 15.06 223 GLY B O 1
ATOM 3777 N N . TRP B 1 224 ? -44.895 -0.494 -27.306 1.00 14.63 224 TRP B N 1
ATOM 3778 C CA . TRP B 1 224 ? -44.410 -1.783 -27.768 1.00 14.05 224 TRP B CA 1
ATOM 3779 C C . TRP B 1 224 ? -45.594 -2.587 -28.266 1.00 13.57 224 TRP B C 1
ATOM 3780 O O . TRP B 1 224 ? -46.702 -2.488 -27.721 1.00 13.60 224 TRP B O 1
ATOM 3791 N N . ALA B 1 225 ? -45.364 -3.379 -29.306 1.00 12.85 225 ALA B N 1
ATOM 3792 C CA . ALA B 1 225 ? -46.351 -4.355 -29.729 1.00 13.89 225 ALA B CA 1
ATOM 3793 C C . ALA B 1 225 ? -45.657 -5.516 -30.423 1.00 12.87 225 ALA B C 1
ATOM 3794 O O . ALA B 1 225 ? -44.739 -5.322 -31.227 1.00 15.06 225 ALA B O 1
ATOM 3796 N N . LEU B 1 226 ? -46.077 -6.711 -30.063 1.00 11.01 226 LEU B N 1
ATOM 3797 C CA . LEU B 1 226 ? -45.758 -7.945 -30.777 1.00 11.61 226 LEU B CA 1
ATOM 3798 C C . LEU B 1 226 ? -46.905 -8.277 -31.720 1.00 13.86 226 LEU B C 1
ATOM 3799 O O . LEU B 1 226 ? -48.064 -8.344 -31.294 1.00 11.66 226 LEU B O 1
ATOM 3804 N N . GLU B 1 227 ? -46.593 -8.503 -32.999 1.00 13.18 227 GLU B N 1
ATOM 3805 C CA . GLU B 1 227 ? -47.610 -8.853 -33.980 1.00 14.98 227 GLU B CA 1
ATOM 3806 C C . GLU B 1 227 ? -47.262 -10.194 -34.609 1.00 15.93 227 GLU B C 1
ATOM 3807 O O . GLU B 1 227 ? -46.106 -10.422 -34.979 1.00 18.15 227 GLU B O 1
ATOM 3813 N N . ILE B 1 228 ? -48.236 -11.096 -34.670 1.00 17.91 228 ILE B N 1
ATOM 3814 C CA . ILE B 1 228 ? -48.035 -12.457 -35.183 1.00 17.38 228 ILE B CA 1
ATOM 3815 C C . ILE B 1 228 ? -49.077 -12.744 -36.257 1.00 21.89 228 ILE B C 1
ATOM 3816 O O . ILE B 1 228 ? -50.260 -12.428 -36.096 1.00 18.81 228 ILE B O 1
ATOM 3821 N N . ASP B 1 229 ? -48.648 -13.375 -37.350 1.00 26.46 229 ASP B N 1
ATOM 3822 C CA . ASP B 1 229 ? -49.604 -13.835 -38.350 1.00 29.61 229 ASP B CA 1
ATOM 3823 C C . ASP B 1 229 ? -49.137 -15.200 -38.835 1.00 38.15 229 ASP B C 1
ATOM 3824 O O . ASP B 1 229 ? -48.094 -15.693 -38.412 1.00 38.02 229 ASP B O 1
ATOM 3829 N N . ALA B 1 230 ? -49.911 -15.824 -39.729 1.00 41.86 230 ALA B N 1
ATOM 3830 C CA . ALA B 1 230 ? -49.599 -17.196 -40.116 1.00 48.35 230 ALA B CA 1
ATOM 3831 C C . ALA B 1 230 ? -48.182 -17.336 -40.665 1.00 49.30 230 ALA B C 1
ATOM 3832 O O . ALA B 1 230 ? -47.637 -18.447 -40.663 1.00 51.60 230 ALA B O 1
ATOM 3834 N N . ASN B 1 231 ? -47.563 -16.242 -41.116 1.00 48.02 231 ASN B N 1
ATOM 3835 C CA . ASN B 1 231 ? -46.217 -16.316 -41.683 1.00 48.03 231 ASN B CA 1
ATOM 3836 C C . ASN B 1 231 ? -45.133 -16.300 -40.598 1.00 57.82 231 ASN B C 1
ATOM 3837 O O . ASN B 1 231 ? -44.290 -17.202 -40.533 1.00 59.29 231 ASN B O 1
ATOM 3842 N N . GLY B 1 232 ? -45.133 -15.277 -39.743 1.00 47.11 232 GLY B N 1
ATOM 3843 C CA . GLY B 1 232 ? -44.129 -15.152 -38.697 1.00 44.41 232 GLY B CA 1
ATOM 3844 C C . GLY B 1 232 ? -44.548 -14.113 -37.678 1.00 44.25 232 GLY B C 1
ATOM 3845 O O . GLY B 1 232 ? -45.751 -13.931 -37.484 1.00 30.06 232 GLY B O 1
ATOM 3846 N N . HIS B 1 233 ? -43.596 -13.414 -37.050 1.00 33.72 233 HIS B N 1
ATOM 3847 C CA . HIS B 1 233 ? -43.910 -12.499 -35.951 1.00 29.16 233 HIS B CA 1
ATOM 3848 C C . HIS B 1 233 ? -42.884 -11.371 -35.888 1.00 27.10 233 HIS B C 1
ATOM 3849 O O . HIS B 1 233 ? -41.742 -11.511 -36.335 1.00 28.08 233 HIS B O 1
ATOM 3856 N N . ARG B 1 234 ? -43.296 -10.252 -35.296 1.00 21.02 234 ARG B N 1
ATOM 3857 C CA . ARG B 1 234 ? -42.393 -9.125 -35.081 1.00 20.15 234 ARG B CA 1
ATOM 3858 C C . ARG B 1 234 ? -42.818 -8.305 -33.857 1.00 18.39 234 ARG B C 1
ATOM 3859 O O . ARG B 1 234 ? -43.973 -7.864 -33.774 1.00 16.91 234 ARG B O 1
ATOM 3867 N N . GLN B 1 235 ? -41.871 -8.052 -32.946 1.00 16.71 235 GLN B N 1
ATOM 3868 C CA . GLN B 1 235 ? -42.065 -7.074 -31.876 1.00 17.09 235 GLN B CA 1
ATOM 3869 C C . GLN B 1 235 ? -41.147 -5.884 -32.117 1.00 18.53 235 GLN B C 1
ATOM 3870 O O . GLN B 1 235 ? -39.941 -6.045 -32.323 1.00 17.96 235 GLN B O 1
ATOM 3876 N N . ALA B 1 236 ? -41.727 -4.690 -32.071 1.00 15.94 236 ALA B N 1
ATOM 3877 C CA . ALA B 1 236 ? -40.973 -3.473 -32.314 1.00 18.95 236 ALA B CA 1
ATOM 3878 C C . ALA B 1 236 ? -41.545 -2.366 -31.466 1.00 19.12 236 ALA B C 1
ATOM 3879 O O . ALA B 1 236 ? -42.753 -2.366 -31.177 1.00 18.72 236 ALA B O 1
ATOM 3881 N N . PRO B 1 237 ? -40.729 -1.415 -31.043 1.00 19.04 237 PRO B N 1
ATOM 3882 C CA . PRO B 1 237 ? -41.243 -0.270 -30.299 1.00 18.29 237 PRO B CA 1
ATOM 3883 C C . PRO B 1 237 ? -41.701 0.806 -31.268 1.00 21.94 237 PRO B C 1
ATOM 3884 O O . PRO B 1 237 ? -41.426 0.766 -32.455 1.00 21.36 237 PRO B O 1
ATOM 3888 N N . PHE B 1 238 ? -42.406 1.775 -30.717 1.00 20.01 238 PHE B N 1
ATOM 3889 C CA . PHE B 1 238 ? -42.788 2.942 -31.485 1.00 19.73 238 PHE B CA 1
ATOM 3890 C C . PHE B 1 238 ? -42.852 4.111 -30.523 1.00 20.07 238 PHE B C 1
ATOM 3891 O O . PHE B 1 238 ? -43.067 3.910 -29.327 1.00 21.32 238 PHE B O 1
ATOM 3899 N N . PRO B 1 239 ? -42.669 5.330 -31.006 1.00 23.55 239 PRO B N 1
ATOM 3900 C CA . PRO B 1 239 ? -42.701 6.454 -30.074 1.00 22.94 239 PRO B CA 1
ATOM 3901 C C . PRO B 1 239 ? -44.105 6.666 -29.528 1.00 22.37 239 PRO B C 1
ATOM 3902 O O . PRO B 1 239 ? -45.111 6.439 -30.201 1.00 24.36 239 PRO B O 1
ATOM 3906 N N . LEU B 1 240 ? -44.152 7.108 -28.284 1.00 20.36 240 LEU B N 1
ATOM 3907 C CA . LEU B 1 240 ? -45.426 7.427 -27.675 1.00 23.14 240 LEU B CA 1
ATOM 3908 C C . LEU B 1 240 ? -46.113 8.557 -28.436 1.00 26.48 240 LEU B C 1
ATOM 3909 O O . LEU B 1 240 ? -47.343 8.626 -28.471 1.00 27.87 240 LEU B O 1
ATOM 3914 N N . LEU B 1 241 ? -45.338 9.401 -29.116 1.00 28.65 241 LEU B N 1
ATOM 3915 C CA . LEU B 1 241 ? -45.878 10.470 -29.957 1.00 28.31 241 LEU B CA 1
ATOM 3916 C C . LEU B 1 241 ? -45.243 10.373 -31.335 1.00 32.00 241 LEU B C 1
ATOM 3917 O O . LEU B 1 241 ? -44.013 10.396 -31.456 1.00 26.41 241 LEU B O 1
ATOM 3922 N N . GLU B 1 242 ? -46.069 10.291 -32.376 1.00 36.68 242 GLU B N 1
ATOM 3923 C CA . GLU B 1 242 ? -45.525 10.143 -33.721 1.00 41.68 242 GLU B CA 1
ATOM 3924 C C . GLU B 1 242 ? -44.650 11.348 -34.076 1.00 42.34 242 GLU B C 1
ATOM 3925 O O . GLU B 1 242 ? -44.913 12.480 -33.656 1.00 33.54 242 GLU B O 1
ATOM 3931 N N . HIS B 1 243 ? -43.603 11.090 -34.859 1.00 39.23 243 HIS B N 1
ATOM 3932 C CA . HIS B 1 243 ? -42.615 12.118 -35.209 1.00 44.29 243 HIS B CA 1
ATOM 3933 C C . HIS B 1 243 ? -43.166 13.237 -36.089 1.00 44.06 243 HIS B C 1
ATOM 3934 O O . HIS B 1 243 ? -44.318 13.199 -36.510 1.00 52.61 243 HIS B O 1
#

Secondary structure (DSSP, 8-state):
-EEEE----B-TT-HHHHHHHHHHHHHTGGGSSEEEEES--BS----GGG--HHHHHHHHHHHHHHHTT-EEEEE--TTTTT--HHHHHHHTEEEE-SSEEEEETTEEEEE--SGGG-TT-HHHHHHHHHHTSHHHHHHHHTS-HHHHHHHHHHHHHHHHHHHTTS-HHHHSPPTTHHHHHHHHHT-SEEEE-SSS--EEEEEEETTEEEEEEEPPPSSSSEEEEEEETTEEEEEEE--/-EEEE----B-TT-HHHHHHHHHHHHHTGGGSSEEEEES--BS----GGG--HHHHHHHHHHHHHHHTT-EEEEE--SSSTT--HHHHHHHT-EEE-SSEEEEETTEEEEE--SGGG-TT-HHHHHHHHHHTSHHHHHHHTTS-HHHHHHHHHHHHHHHHHHHTT--HHHHSPPTTHHHHHHHHHT-SEEEE-SSS--EEEEEEETTEEEEEEEPPPSSSSEEEEEE-SS-EEEEEE-SS--

Nearest PDB structures (foldseek):
  5b49-assembly2_B  TM=9.823E-01  e=4.642E-48  Pseudomonas aeruginosa PAO1
  8qjz-assembly1_A  TM=9.718E-01  e=5.303E-32  Escherichia coli
  6pib-assembly1_A  TM=9.746E-01  e=5.631E-32  Klebsiella pneumoniae
  6ph9-assembly1_A  TM=9.726E-01  e=9.102E-32  Klebsiella pneumoniae
  5k8k-assembly1_A  TM=9.434E-01  e=1.243E-26  Haemophilus influenzae Rd KW20

InterPro domains:
  IPR004843 Calcineurin-like, phosphoesterase domain [PF00149] (1-199)
  IPR010138 UDP-2,3-diacylglucosamine hydrolase [MF_00575] (1-240)
  IPR010138 UDP-2,3-diacylglucosamine hydrolase [TIGR01854] (3-233)
  IPR029052 Metallo-dependent phosphatase-like [G3DSA:3.60.21.10] (1-206)
  IPR029052 Metallo-dependent phosphatase-like [SSF56300] (1-224)
  IPR043461 UDP-2,3-diacylglucosamine hydrolase LpxH-like [PTHR34990] (1-235)

Radius of gyration: 25.67 Å; Cα contacts (8 Å, |Δi|>4): 954; chains: 2; bounding box: 72×52×48 Å

Organism: Pseudomonas aeruginosa (strain ATCC 15692 / DSM 22644 / CIP 104116 / JCM 14847 / LMG 12228 / 1C / PRS 101 / PAO1) (NCBI:txid208964)